Protein AF-A0A953ZZJ4-F1 (afdb_monomer_lite)

Sequence (444 aa):
MRQPIRYRTPFSTVAMRLGMSFVALTVLAVSGVAQPMSTHDVGEVGVRVRIITRLAAVPMKFGENAFGAALRGQFLPTAEKDKMIRANTEFEWGVQVLEFKKRAAVTGKRADDKETNDPKELAARWRRELEEKYGSKDFEDFAVKKDPSIEKRKFVVRKKAVAASGKRPAYDYWEYVDEGTMQSVRGTGTDPFWRYHIAAAYKLAGREVVVLFHWPLFRSAKPDKWRAPGRRMVESLELIEEGSGGVVEASAAKSKFADTKDRKEMLERAIKNIRTLKGWDYYTTQNYICLFSWDARKPEKRLKSLQFARTTTDQMEQVREVYEKYFPRHKNMQNYYPVLRICHNQELFESYGGMGGGVVGWFNTGTKELVIFYDSEGVYGGKKGTKTVAFHEGWHQYADAYFGSGNMLHRWIGEGMGDWFGAWNKVGARWAYTPDQGRIGGVA

Foldseek 3Di:
DDDDDDDDDDDDDDDDDPDPPPPPPPPPPPPDDPQDWDWFALVVVQKIFIDRPQWAKFFAFPQDDLLGPFWRTWTWGLDPVRFDDDLNDTDTWTKTKTKAFQDDPPPDDDDPCDDDPPPVVVVVVVSVVSCVQNRDNFVLCNVPPRNPLAPDKDWPDDFDWDPDDDQFATWTKTWIKHWDWDQHSVNPGTAIKIKIKIKTWGDDVRMTMMIITIDIDHPDPDPPSCVVVRVNRRRGMGGHDPPPFPFLDDDCQQCVQCPDPLSVVVLVVVSSSCGRHQFWHWGDDNAETEIWGDDNVCVVCSVVRVVLSVVLVVLLVVLVVVVCVVQPDDPLCPSDHAYEYEYADPSSQCSNVVDDPLDQWAADLNSLYTYGYQPCVCPQPGSLSRSLQSQLRSQVSVCCSRVHRPPDDDPCCNNVVSQQRSQWDDDPPDIDRDRDPDPVGDDD

Radius of gyration: 26.2 Å; chains: 1; bounding box: 64×96×59 Å

pLDDT: mean 82.46, std 16.95, range [31.48, 98.38]

Structure (mmCIF, N/CA/C/O backbone):
data_AF-A0A953ZZJ4-F1
#
_entry.id   AF-A0A953ZZJ4-F1
#
loop_
_atom_site.group_PDB
_atom_site.id
_atom_site.type_symbol
_atom_site.label_atom_id
_atom_site.label_alt_id
_atom_site.label_comp_id
_atom_site.label_asym_id
_atom_site.label_entity_id
_atom_site.label_seq_id
_atom_site.pdbx_PDB_ins_code
_atom_site.Cartn_x
_atom_site.Cartn_y
_atom_site.Cartn_z
_atom_site.occupancy
_atom_site.B_iso_or_equiv
_atom_site.auth_seq_id
_atom_site.auth_comp_id
_atom_site.auth_asym_id
_atom_site.auth_atom_id
_atom_site.pdbx_PDB_model_num
ATOM 1 N N . MET A 1 1 ? -1.610 70.924 -2.836 1.00 42.62 1 MET A N 1
ATOM 2 C CA . MET A 1 1 ? -1.211 70.360 -4.146 1.00 42.62 1 MET A CA 1
ATOM 3 C C . MET A 1 1 ? 0.205 69.824 -4.023 1.00 42.62 1 MET A C 1
ATOM 5 O O . MET A 1 1 ? 1.077 70.557 -3.580 1.00 42.62 1 MET A O 1
ATOM 9 N N . ARG A 1 2 ? 0.397 68.526 -4.286 1.00 38.28 2 ARG A N 1
ATOM 10 C CA . ARG A 1 2 ? 1.670 67.804 -4.123 1.00 38.28 2 ARG A CA 1
ATOM 11 C C . ARG A 1 2 ? 2.615 68.123 -5.286 1.00 38.28 2 ARG A C 1
ATOM 13 O O . ARG A 1 2 ? 2.188 68.035 -6.432 1.00 38.28 2 ARG A O 1
ATOM 20 N N . GLN A 1 3 ? 3.883 68.414 -4.997 1.00 40.66 3 GLN A N 1
ATOM 21 C CA . GLN A 1 3 ? 4.966 68.321 -5.981 1.00 40.66 3 GLN A CA 1
ATOM 22 C C . GLN A 1 3 ? 5.775 67.032 -5.758 1.00 40.66 3 GLN A C 1
ATOM 24 O O . GLN A 1 3 ? 5.935 66.617 -4.607 1.00 40.66 3 GLN A O 1
ATOM 29 N N . PRO A 1 4 ? 6.257 66.369 -6.825 1.00 51.66 4 PRO A N 1
ATOM 30 C CA . PRO A 1 4 ? 6.933 65.085 -6.713 1.00 51.66 4 PRO A CA 1
ATOM 31 C C . PRO A 1 4 ? 8.427 65.247 -6.415 1.00 51.66 4 PRO A C 1
ATOM 33 O O . PRO A 1 4 ? 9.144 65.998 -7.077 1.00 51.66 4 PRO A O 1
ATOM 36 N N . ILE A 1 5 ? 8.904 64.467 -5.446 1.00 52.00 5 ILE A N 1
ATOM 37 C CA . ILE A 1 5 ? 10.324 64.299 -5.141 1.00 52.00 5 ILE A CA 1
ATOM 38 C C . ILE A 1 5 ? 10.933 63.361 -6.193 1.00 52.00 5 ILE A C 1
ATOM 40 O O . ILE A 1 5 ? 10.535 62.203 -6.313 1.00 52.00 5 ILE A O 1
ATOM 44 N N . ARG A 1 6 ? 11.903 63.866 -6.964 1.00 42.28 6 ARG A N 1
ATOM 45 C CA . ARG A 1 6 ? 12.773 63.069 -7.842 1.00 42.28 6 ARG A CA 1
ATOM 46 C C . ARG A 1 6 ? 13.995 62.610 -7.048 1.00 42.28 6 ARG A C 1
ATOM 48 O O . ARG A 1 6 ? 14.787 63.452 -6.634 1.00 42.28 6 ARG A O 1
ATOM 55 N N . TYR A 1 7 ? 14.197 61.302 -6.918 1.00 40.06 7 TYR A N 1
ATOM 56 C CA . TYR A 1 7 ? 15.490 60.748 -6.511 1.00 40.06 7 TYR A CA 1
ATOM 57 C C . TYR A 1 7 ? 16.283 60.303 -7.742 1.00 40.06 7 TYR A C 1
ATOM 59 O O . TYR A 1 7 ? 15.833 59.476 -8.532 1.00 40.06 7 TYR A O 1
ATOM 67 N N . ARG A 1 8 ? 17.466 60.907 -7.897 1.00 39.53 8 ARG A N 1
ATOM 68 C CA . ARG A 1 8 ? 18.534 60.491 -8.811 1.00 39.53 8 ARG A CA 1
ATOM 69 C C . ARG A 1 8 ? 19.189 59.225 -8.256 1.00 39.53 8 ARG A C 1
ATOM 71 O O . ARG A 1 8 ? 19.629 59.233 -7.110 1.00 39.53 8 ARG A O 1
ATOM 78 N N . THR A 1 9 ? 19.336 58.191 -9.073 1.00 38.97 9 THR A N 1
ATOM 79 C CA . THR A 1 9 ? 20.322 57.126 -8.845 1.00 38.97 9 THR A CA 1
ATOM 80 C C . THR A 1 9 ? 21.632 57.494 -9.547 1.00 38.97 9 THR A C 1
ATOM 82 O O . THR A 1 9 ? 21.599 57.916 -10.706 1.00 38.97 9 THR A O 1
ATOM 85 N N . PRO A 1 10 ? 22.793 57.384 -8.877 1.00 49.75 10 PRO A N 1
ATOM 86 C CA . PRO A 1 10 ? 24.072 57.584 -9.528 1.00 49.75 10 PRO A CA 1
ATOM 87 C C . PRO A 1 10 ? 24.490 56.318 -10.279 1.00 49.75 10 PRO A C 1
ATOM 89 O O . PRO A 1 10 ? 24.307 55.193 -9.815 1.00 49.75 10 PRO A O 1
ATOM 92 N N . PHE A 1 11 ? 25.084 56.547 -11.445 1.00 41.66 11 PHE A N 1
ATOM 93 C CA . PHE A 1 11 ? 25.914 55.594 -12.162 1.00 41.66 11 PHE A CA 1
ATOM 94 C C . PHE A 1 11 ? 27.034 55.075 -11.250 1.00 41.66 11 PHE A C 1
ATOM 96 O O . PHE A 1 11 ? 27.780 55.869 -10.677 1.00 41.66 11 PHE A O 1
ATOM 103 N N . SER A 1 12 ? 27.213 53.756 -11.190 1.00 39.28 12 SER A N 1
ATOM 104 C CA . SER A 1 12 ? 28.513 53.165 -10.889 1.00 39.28 12 SER A CA 1
ATOM 105 C C . SER A 1 12 ? 28.850 52.096 -11.923 1.00 39.28 12 SER A C 1
ATOM 107 O O . SER A 1 12 ? 28.167 51.093 -12.121 1.00 39.28 12 SER A O 1
ATOM 109 N N . THR A 1 13 ? 29.926 52.392 -12.633 1.00 46.53 13 THR A N 1
ATOM 110 C CA . THR A 1 13 ? 30.681 51.526 -13.521 1.00 46.53 13 THR A CA 1
ATOM 111 C C . THR A 1 13 ? 31.202 50.329 -12.728 1.00 46.53 13 THR A C 1
ATOM 113 O O . THR A 1 13 ? 31.978 50.518 -11.793 1.00 46.53 13 THR A O 1
ATOM 116 N N . VAL A 1 14 ? 30.838 49.100 -13.103 1.00 40.25 14 VAL A N 1
ATOM 117 C CA . VAL A 1 14 ? 31.583 47.908 -12.674 1.00 40.25 14 VAL A CA 1
ATOM 118 C C . VAL A 1 14 ? 31.937 47.060 -13.885 1.00 40.25 14 VAL A C 1
ATOM 120 O O . VAL A 1 14 ? 31.093 46.545 -14.612 1.00 40.25 14 VAL A O 1
ATOM 123 N N . ALA A 1 15 ? 33.250 46.987 -14.056 1.00 39.19 15 ALA A N 1
ATOM 124 C CA . ALA A 1 15 ? 34.036 46.191 -14.967 1.00 39.19 15 ALA A CA 1
ATOM 125 C C . ALA A 1 15 ? 33.487 44.789 -15.280 1.00 39.19 15 ALA A C 1
ATOM 127 O O . ALA A 1 15 ? 33.195 43.972 -14.408 1.00 39.19 15 ALA A O 1
ATOM 128 N N . MET A 1 16 ? 33.508 44.517 -16.581 1.00 43.59 16 MET A N 1
ATOM 129 C CA . MET A 1 16 ? 33.627 43.219 -17.234 1.00 43.59 16 MET A CA 1
ATOM 130 C C . MET A 1 16 ? 34.579 42.281 -16.460 1.00 43.59 16 MET A C 1
ATOM 132 O O . MET A 1 16 ? 35.792 42.485 -16.436 1.00 43.59 16 MET A O 1
ATOM 136 N N . ARG A 1 17 ? 34.041 41.218 -15.852 1.00 35.19 17 ARG A N 1
ATOM 137 C CA . ARG A 1 17 ? 34.805 40.013 -15.497 1.00 35.19 17 ARG A CA 1
ATOM 138 C C . ARG A 1 17 ? 34.241 38.839 -16.287 1.00 35.19 17 ARG A C 1
ATOM 140 O O . ARG A 1 17 ? 33.223 38.258 -15.926 1.00 35.19 17 ARG A O 1
ATOM 147 N N . LEU A 1 18 ? 34.943 38.497 -17.364 1.00 40.44 18 LEU A N 1
ATOM 148 C CA . LEU A 1 18 ? 34.916 37.179 -17.994 1.00 40.44 18 LEU A CA 1
ATOM 149 C C . LEU A 1 18 ? 35.440 36.154 -16.975 1.00 40.44 18 LEU A C 1
ATOM 151 O O . LEU A 1 18 ? 36.630 35.866 -16.906 1.00 40.44 18 LEU A O 1
ATOM 155 N N . GLY A 1 19 ? 34.546 35.649 -16.129 1.00 32.72 19 GLY A N 1
ATOM 156 C CA . GLY A 1 19 ? 34.791 34.465 -15.320 1.00 32.72 19 GLY A CA 1
ATOM 157 C C . GLY A 1 19 ? 34.380 33.237 -16.118 1.00 32.72 19 GLY A C 1
ATOM 158 O O . GLY A 1 19 ? 33.201 32.899 -16.152 1.00 32.72 19 GLY A O 1
ATOM 159 N N . MET A 1 20 ? 35.339 32.568 -16.761 1.00 35.75 20 MET A N 1
ATOM 160 C CA . MET A 1 20 ? 35.164 31.178 -17.182 1.00 35.75 20 MET A CA 1
ATOM 161 C C . MET A 1 20 ? 34.855 30.346 -15.933 1.00 35.75 20 MET A C 1
ATOM 163 O O . MET A 1 20 ? 35.751 29.984 -15.173 1.00 35.75 20 MET A O 1
ATOM 167 N N . SER A 1 21 ? 33.578 30.045 -15.705 1.00 33.75 21 SER A N 1
ATOM 168 C CA . SER A 1 21 ? 33.176 28.991 -14.782 1.00 33.75 21 SER A CA 1
ATOM 169 C C . SER A 1 21 ? 33.585 27.652 -15.389 1.00 33.75 21 SER A C 1
ATOM 171 O O . SER A 1 21 ? 32.818 27.013 -16.105 1.00 33.75 21 SER A O 1
ATOM 173 N N . PHE A 1 22 ? 34.811 27.218 -15.098 1.00 33.06 22 PHE A N 1
ATOM 174 C CA . PHE A 1 22 ? 35.160 25.805 -15.130 1.00 33.06 22 PHE A CA 1
ATOM 175 C C . PHE A 1 22 ? 34.292 25.113 -14.071 1.00 33.06 22 PHE A C 1
ATOM 177 O O . PHE A 1 22 ? 34.648 25.032 -12.896 1.00 33.06 22 PHE A O 1
ATOM 184 N N . VAL A 1 23 ? 33.111 24.638 -14.472 1.00 36.25 23 VAL A N 1
ATOM 185 C CA . VAL A 1 23 ? 32.431 23.572 -13.740 1.00 36.25 23 VAL A CA 1
ATOM 186 C C . VAL A 1 23 ? 33.334 22.360 -13.905 1.00 36.25 23 VAL A C 1
ATOM 188 O O . VAL A 1 23 ? 33.279 21.662 -14.917 1.00 36.25 23 VAL A O 1
ATOM 191 N N . ALA A 1 24 ? 34.227 22.158 -12.938 1.00 31.48 24 ALA A N 1
ATOM 192 C CA . ALA A 1 24 ? 34.938 20.907 -12.769 1.00 31.48 24 ALA A CA 1
ATOM 193 C C . ALA A 1 24 ? 33.877 19.827 -12.542 1.00 31.48 24 ALA A C 1
ATOM 195 O O . ALA A 1 24 ? 33.381 19.614 -11.436 1.00 31.48 24 ALA A O 1
ATOM 196 N N . LEU A 1 25 ? 33.468 19.191 -13.638 1.00 33.88 25 LEU A N 1
ATOM 197 C CA . LEU A 1 25 ? 32.696 17.969 -13.621 1.00 33.88 25 LEU A CA 1
ATOM 198 C C . LEU A 1 25 ? 33.648 16.900 -13.087 1.00 33.88 25 LEU A C 1
ATOM 200 O O . LEU A 1 25 ? 34.336 16.227 -13.850 1.00 33.88 25 LEU A O 1
ATOM 204 N N . THR A 1 26 ? 33.741 16.787 -11.763 1.00 32.62 26 THR A N 1
ATOM 205 C CA . THR A 1 26 ? 34.391 15.654 -11.114 1.00 32.62 26 THR A CA 1
ATOM 206 C C . THR A 1 26 ? 33.571 14.425 -11.475 1.00 32.62 26 THR A C 1
ATOM 208 O O . THR A 1 26 ? 32.614 14.056 -10.793 1.00 32.62 26 THR A O 1
ATOM 211 N N . VAL A 1 27 ? 33.909 13.808 -12.605 1.00 35.62 27 VAL A N 1
ATOM 212 C CA . VAL A 1 27 ? 33.476 12.463 -12.951 1.00 35.62 27 VAL A CA 1
ATOM 213 C C . VAL A 1 27 ? 34.197 11.556 -11.967 1.00 35.62 27 VAL A C 1
ATOM 215 O O . VAL A 1 27 ? 35.288 11.058 -12.225 1.00 35.62 27 VAL A O 1
ATOM 218 N N . LEU A 1 28 ? 33.602 11.392 -10.785 1.00 34.94 28 LEU A N 1
ATOM 219 C CA . LEU A 1 28 ? 33.902 10.269 -9.917 1.00 34.94 28 LEU A CA 1
ATOM 220 C C . LEU A 1 28 ? 33.654 9.022 -10.763 1.00 34.94 28 LEU A C 1
ATOM 222 O O . LEU A 1 28 ? 32.508 8.641 -11.015 1.00 34.94 28 LEU A O 1
ATOM 226 N N . ALA A 1 29 ? 34.737 8.408 -11.232 1.00 39.75 29 ALA A N 1
ATOM 227 C CA . ALA A 1 29 ? 34.731 7.030 -11.670 1.00 39.75 29 ALA A CA 1
ATOM 228 C C . ALA A 1 29 ? 34.384 6.191 -10.434 1.00 39.75 29 ALA A C 1
ATOM 230 O O . ALA A 1 29 ? 35.250 5.749 -9.686 1.00 39.75 29 ALA A O 1
ATOM 231 N N . VAL A 1 30 ? 33.084 6.062 -10.164 1.00 45.00 30 VAL A N 1
ATOM 232 C CA . VAL A 1 30 ? 32.550 5.186 -9.129 1.00 45.00 30 VAL A CA 1
ATOM 233 C C . VAL A 1 30 ? 32.834 3.770 -9.609 1.00 45.00 30 VAL A C 1
ATOM 235 O O . VAL A 1 30 ? 32.054 3.194 -10.367 1.00 45.00 30 VAL A O 1
ATOM 238 N N . SER A 1 31 ? 33.976 3.219 -9.202 1.00 44.75 31 SER A N 1
ATOM 239 C CA . SER A 1 31 ? 34.200 1.781 -9.225 1.00 44.75 31 SER A CA 1
ATOM 240 C C . SER A 1 31 ? 32.999 1.144 -8.525 1.00 44.75 31 SER A C 1
ATOM 242 O O . SER A 1 31 ? 32.650 1.489 -7.395 1.00 44.75 31 SER A O 1
ATOM 244 N N . GLY A 1 32 ? 32.252 0.340 -9.282 1.00 56.00 32 GLY A N 1
ATOM 245 C CA . GLY A 1 32 ? 30.900 -0.079 -8.938 1.00 56.00 32 GLY A CA 1
ATOM 246 C C . GLY A 1 32 ? 30.877 -1.006 -7.732 1.00 56.00 32 GLY A C 1
ATOM 247 O O . GLY A 1 32 ? 30.782 -2.219 -7.898 1.00 56.00 32 GLY A O 1
ATOM 248 N N . VAL A 1 33 ? 30.919 -0.444 -6.522 1.00 71.12 33 VAL A N 1
ATOM 249 C CA . VAL A 1 33 ? 30.637 -1.185 -5.293 1.00 71.12 33 VAL A CA 1
ATOM 250 C C . VAL A 1 33 ? 29.279 -1.851 -5.484 1.00 71.12 33 VAL A C 1
ATOM 252 O O . VAL A 1 33 ? 28.265 -1.182 -5.742 1.00 71.12 33 VAL A O 1
ATOM 255 N N . ALA A 1 34 ? 29.280 -3.184 -5.438 1.00 79.62 34 ALA A N 1
ATOM 256 C CA . ALA A 1 34 ? 28.075 -3.975 -5.590 1.00 79.62 34 ALA A CA 1
ATOM 257 C C . ALA A 1 34 ? 27.039 -3.464 -4.584 1.00 79.62 34 ALA A C 1
ATOM 259 O O . ALA A 1 34 ? 27.295 -3.434 -3.383 1.00 79.62 34 ALA A O 1
ATOM 260 N N . GLN A 1 35 ? 25.887 -3.009 -5.085 1.00 85.62 35 GLN A N 1
ATOM 261 C CA . GLN A 1 35 ? 24.835 -2.524 -4.201 1.00 85.62 35 GLN A CA 1
ATOM 262 C C . GLN A 1 35 ? 24.396 -3.672 -3.279 1.00 85.62 35 GLN A C 1
ATOM 264 O O . GLN A 1 35 ? 24.135 -4.769 -3.790 1.00 85.62 35 GLN A O 1
ATOM 269 N N . PRO A 1 36 ? 24.318 -3.446 -1.957 1.00 92.25 36 PRO A N 1
ATOM 270 C CA . PRO A 1 36 ? 23.841 -4.460 -1.030 1.00 92.25 36 PRO A CA 1
ATOM 271 C C . PRO A 1 36 ? 22.416 -4.886 -1.399 1.00 92.25 36 PRO A C 1
ATOM 273 O O . PRO A 1 36 ? 21.602 -4.077 -1.854 1.00 92.25 36 PRO A O 1
ATOM 276 N N . MET A 1 37 ? 22.127 -6.174 -1.222 1.00 94.69 37 MET A N 1
ATOM 277 C CA . MET A 1 37 ? 20.823 -6.772 -1.503 1.00 94.69 37 MET A CA 1
ATOM 278 C C . MET A 1 37 ? 20.292 -7.485 -0.267 1.00 94.69 37 MET A C 1
ATOM 280 O O . MET A 1 37 ? 21.043 -8.170 0.424 1.00 94.69 37 MET A O 1
ATOM 284 N N . SER A 1 38 ? 18.993 -7.367 -0.039 1.00 92.31 38 SER A N 1
ATOM 285 C CA . SER A 1 38 ? 18.235 -8.077 0.981 1.00 92.31 38 SER A CA 1
ATOM 286 C C . S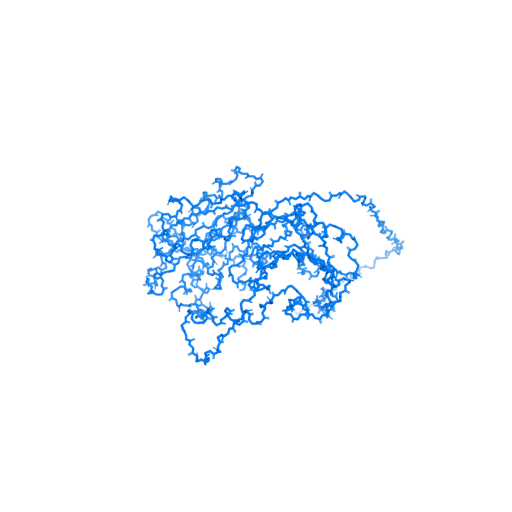ER A 1 38 ? 17.260 -9.057 0.343 1.00 92.31 38 SER A C 1
ATOM 288 O O . SER A 1 38 ? 16.802 -8.876 -0.783 1.00 92.31 38 SER A O 1
ATOM 290 N N . THR A 1 39 ? 16.945 -10.115 1.078 1.00 93.06 39 THR A N 1
ATOM 291 C CA . THR A 1 39 ? 15.975 -11.131 0.674 1.00 93.06 39 THR A CA 1
ATOM 292 C C . THR A 1 39 ? 14.591 -10.773 1.207 1.00 93.06 39 THR A C 1
ATOM 294 O O . THR A 1 39 ? 14.445 -10.444 2.390 1.00 93.06 39 THR A O 1
ATOM 297 N N . HIS A 1 40 ? 13.584 -10.849 0.339 1.00 91.62 40 HIS A N 1
ATOM 298 C CA . HIS A 1 40 ? 12.193 -10.540 0.642 1.00 91.62 40 HIS A CA 1
ATOM 299 C C . HIS A 1 40 ? 11.277 -11.663 0.173 1.00 91.62 40 HIS A C 1
ATOM 301 O O . HIS A 1 40 ? 11.344 -12.093 -0.978 1.00 91.62 40 HIS A O 1
ATOM 307 N N . ASP A 1 41 ? 10.396 -12.095 1.064 1.00 90.56 41 ASP A N 1
ATOM 308 C CA . ASP A 1 41 ? 9.377 -13.090 0.766 1.00 90.56 41 ASP A CA 1
ATOM 309 C C . ASP A 1 41 ? 8.126 -12.384 0.230 1.00 90.56 41 ASP A C 1
ATOM 311 O O . ASP A 1 41 ? 7.643 -11.417 0.816 1.00 90.56 41 ASP A O 1
ATOM 315 N N . VAL A 1 42 ? 7.574 -12.889 -0.868 1.00 89.62 42 VAL A N 1
ATOM 316 C CA . VAL A 1 42 ? 6.253 -12.528 -1.392 1.00 89.62 42 VAL A CA 1
ATOM 317 C C . VAL A 1 42 ? 5.341 -13.724 -1.151 1.00 89.62 42 VAL A C 1
ATOM 319 O O . VAL A 1 42 ? 4.997 -14.493 -2.045 1.00 89.62 42 VAL A O 1
ATOM 322 N N . GLY A 1 43 ? 5.005 -13.915 0.123 1.00 80.94 43 GLY A N 1
ATOM 323 C CA . GLY A 1 43 ? 4.293 -15.084 0.638 1.00 80.94 43 GLY A CA 1
ATOM 324 C C . GLY A 1 43 ? 2.955 -15.376 -0.042 1.00 80.94 43 GLY A C 1
ATOM 325 O O . GLY A 1 43 ? 2.611 -16.544 -0.164 1.00 80.94 43 GLY A O 1
ATOM 326 N N . GLU A 1 44 ? 2.235 -14.373 -0.562 1.00 81.62 44 GLU A N 1
ATOM 327 C CA . GLU A 1 44 ? 1.003 -14.622 -1.333 1.00 81.62 44 GLU A CA 1
ATOM 328 C C . GLU A 1 44 ? 1.253 -15.501 -2.564 1.00 81.62 44 GLU A C 1
ATOM 330 O O . GLU A 1 44 ? 0.406 -16.317 -2.921 1.00 81.62 44 GLU A O 1
ATOM 335 N N . VAL A 1 45 ? 2.423 -15.361 -3.192 1.00 89.25 45 VAL A N 1
ATOM 336 C CA . VAL A 1 45 ? 2.820 -16.195 -4.324 1.00 89.25 45 VAL A CA 1
ATOM 337 C C . VAL A 1 45 ? 3.818 -17.281 -3.936 1.00 89.25 45 VAL A C 1
ATOM 339 O O . VAL A 1 45 ? 4.229 -18.025 -4.816 1.00 89.25 45 VAL A O 1
ATOM 342 N N . GLY A 1 46 ? 4.205 -17.416 -2.667 1.00 90.50 46 GLY A N 1
ATOM 343 C CA . GLY A 1 46 ? 5.161 -18.439 -2.229 1.00 90.50 46 GLY A CA 1
ATOM 344 C C . GLY A 1 46 ? 6.534 -18.325 -2.899 1.00 90.50 46 GLY A C 1
ATOM 345 O O . GLY A 1 46 ? 7.178 -19.338 -3.162 1.00 90.50 46 GLY A O 1
ATOM 346 N N . VAL A 1 47 ? 6.974 -17.104 -3.219 1.00 93.94 47 VAL A N 1
ATOM 347 C CA . VAL A 1 47 ? 8.298 -16.864 -3.812 1.00 93.94 47 VAL A CA 1
ATOM 348 C C . VAL A 1 47 ? 9.105 -15.887 -2.978 1.00 93.94 47 VAL A C 1
ATOM 350 O O . VAL A 1 47 ? 8.556 -15.064 -2.250 1.00 93.94 47 VAL A O 1
ATOM 353 N N . ARG A 1 48 ? 10.417 -15.955 -3.129 1.00 94.50 48 ARG A N 1
ATOM 354 C CA . ARG A 1 48 ? 11.413 -15.114 -2.484 1.00 94.50 48 ARG A CA 1
ATOM 355 C C . ARG A 1 48 ? 12.237 -14.416 -3.553 1.00 94.50 48 ARG A C 1
ATOM 357 O O . ARG A 1 48 ? 12.619 -15.039 -4.536 1.00 94.50 48 ARG A O 1
ATOM 364 N N . VAL A 1 49 ? 12.514 -13.131 -3.365 1.00 96.19 49 VAL A N 1
ATOM 365 C CA . VAL A 1 49 ? 13.293 -12.306 -4.298 1.00 96.19 49 VAL A CA 1
ATOM 366 C C . VAL A 1 49 ? 14.380 -11.535 -3.558 1.00 96.19 49 VAL A C 1
ATOM 368 O O . VAL A 1 49 ? 14.227 -11.166 -2.392 1.00 96.19 49 VAL A O 1
ATOM 371 N N . ARG A 1 50 ? 15.496 -11.273 -4.236 1.00 96.94 50 ARG A N 1
ATOM 372 C CA . ARG A 1 50 ? 16.566 -10.398 -3.755 1.00 96.94 50 ARG A CA 1
ATOM 373 C C . ARG A 1 50 ? 16.379 -9.004 -4.329 1.00 96.94 50 ARG A C 1
ATOM 375 O O . ARG A 1 50 ? 16.322 -8.815 -5.541 1.00 96.94 50 ARG A O 1
ATOM 382 N N . ILE A 1 51 ? 16.337 -8.027 -3.441 1.00 96.12 51 ILE A N 1
ATOM 383 C CA . ILE A 1 51 ? 16.049 -6.631 -3.743 1.00 96.12 51 ILE A CA 1
ATOM 384 C C . ILE A 1 51 ? 17.212 -5.785 -3.238 1.00 96.12 51 ILE A C 1
ATOM 386 O O . ILE A 1 51 ? 17.787 -6.072 -2.192 1.00 96.12 51 ILE A O 1
ATOM 390 N N . ILE A 1 52 ? 17.604 -4.753 -3.982 1.00 94.50 52 ILE A N 1
ATOM 391 C CA . ILE A 1 52 ? 18.619 -3.801 -3.512 1.00 94.50 52 ILE A CA 1
ATOM 392 C C . ILE A 1 52 ? 18.085 -3.091 -2.267 1.00 94.50 52 ILE A C 1
ATOM 394 O O . ILE A 1 52 ? 16.959 -2.611 -2.284 1.00 94.50 52 ILE A O 1
ATOM 398 N N . THR A 1 53 ? 18.898 -2.943 -1.220 1.00 90.75 53 THR A N 1
ATOM 399 C CA . THR A 1 53 ? 18.451 -2.435 0.098 1.00 90.75 53 THR A CA 1
ATOM 400 C C . THR A 1 53 ? 17.958 -0.982 0.107 1.00 90.75 53 THR A C 1
ATOM 402 O O . THR A 1 53 ? 17.546 -0.484 1.149 1.00 90.75 53 THR A O 1
ATOM 405 N N . ARG A 1 54 ? 18.053 -0.277 -1.026 1.00 90.06 54 ARG A N 1
ATOM 406 C CA . ARG A 1 54 ? 17.463 1.056 -1.237 1.00 90.06 54 ARG A CA 1
ATOM 407 C C . ARG A 1 54 ? 15.963 0.996 -1.516 1.00 90.06 54 ARG A C 1
ATOM 409 O O . ARG A 1 54 ? 15.287 2.008 -1.391 1.00 90.06 54 ARG A O 1
ATOM 416 N N . LEU A 1 55 ? 15.468 -0.171 -1.919 1.00 92.31 55 LEU A N 1
ATOM 417 C CA . LEU A 1 55 ? 14.053 -0.435 -2.097 1.00 92.3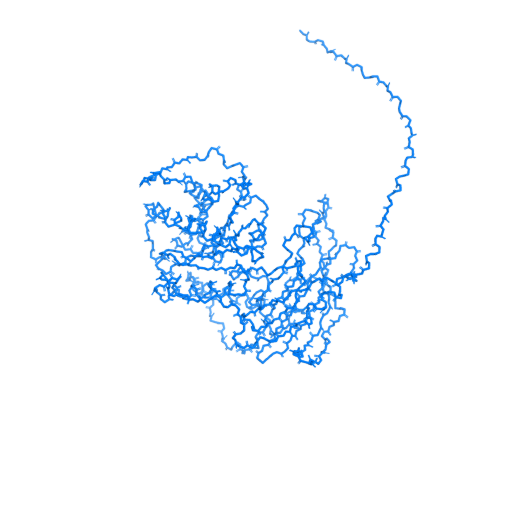1 55 LEU A CA 1
ATOM 418 C C . LEU A 1 55 ? 13.520 -1.169 -0.866 1.00 92.31 55 LEU A C 1
ATOM 420 O O . LEU A 1 55 ? 14.180 -2.069 -0.339 1.00 92.31 55 LEU A O 1
ATOM 424 N N . ALA A 1 56 ? 12.307 -0.833 -0.442 1.00 89.31 56 ALA A N 1
ATOM 425 C CA . ALA A 1 56 ? 11.582 -1.576 0.580 1.00 89.31 56 ALA A CA 1
ATOM 426 C C . ALA A 1 56 ? 10.240 -2.055 0.043 1.00 89.31 56 ALA A C 1
ATOM 428 O O . ALA A 1 56 ? 9.667 -1.446 -0.857 1.00 89.31 56 ALA A O 1
ATOM 429 N N . ALA A 1 57 ? 9.746 -3.153 0.615 1.00 89.56 57 ALA A N 1
ATOM 430 C CA . ALA A 1 57 ? 8.413 -3.649 0.316 1.00 89.56 57 ALA A CA 1
ATOM 431 C C . ALA A 1 57 ? 7.374 -2.600 0.731 1.00 89.56 57 ALA A C 1
ATOM 433 O O . ALA A 1 57 ? 7.355 -2.180 1.890 1.00 89.56 57 ALA A O 1
ATOM 434 N N . VAL A 1 58 ? 6.513 -2.215 -0.203 1.00 85.88 58 VAL A N 1
ATOM 435 C CA . VAL A 1 58 ? 5.394 -1.305 0.042 1.00 85.88 58 VAL A CA 1
ATOM 436 C C . VAL A 1 58 ? 4.124 -2.146 0.183 1.00 85.88 58 VAL A C 1
ATOM 438 O O . VAL A 1 58 ? 3.922 -3.073 -0.611 1.00 85.88 58 VAL A O 1
ATOM 441 N N . PRO A 1 59 ? 3.276 -1.890 1.196 1.00 79.00 59 PRO A N 1
ATOM 442 C CA . PRO A 1 59 ? 1.988 -2.561 1.284 1.00 79.00 59 PRO A CA 1
ATOM 443 C C . PRO A 1 59 ? 1.145 -2.250 0.041 1.00 79.00 59 PRO A C 1
ATOM 445 O O . PRO A 1 59 ? 1.137 -1.125 -0.448 1.00 79.00 59 PRO A O 1
ATOM 448 N N . MET A 1 60 ? 0.420 -3.239 -0.476 1.00 81.44 60 MET A N 1
ATOM 449 C CA . MET A 1 60 ? -0.482 -3.016 -1.610 1.00 81.44 60 MET A CA 1
ATOM 450 C C . MET A 1 60 ? -1.780 -2.364 -1.128 1.00 81.44 60 MET A C 1
ATOM 452 O O . MET A 1 60 ? -2.316 -2.777 -0.097 1.00 81.44 60 MET A O 1
ATOM 456 N N . LYS A 1 61 ? -2.328 -1.411 -1.884 1.00 73.38 61 LYS A N 1
ATOM 457 C CA . LYS A 1 61 ? -3.695 -0.916 -1.661 1.00 73.38 61 LYS A CA 1
ATOM 458 C C . LYS A 1 61 ? -4.702 -2.040 -1.949 1.00 73.38 61 LYS A C 1
ATOM 460 O O . LYS A 1 61 ? -4.511 -2.813 -2.890 1.00 73.38 61 LYS A O 1
ATOM 465 N N . PHE A 1 62 ? -5.785 -2.179 -1.177 1.00 63.59 62 PHE A N 1
ATOM 466 C CA . PHE A 1 62 ? -6.820 -3.163 -1.541 1.00 63.59 62 PHE A CA 1
ATOM 467 C C . PHE A 1 62 ? -7.556 -2.775 -2.829 1.00 63.59 62 PHE A C 1
ATOM 469 O O . PHE A 1 62 ? -8.360 -1.855 -2.847 1.00 63.59 62 PHE A O 1
ATOM 476 N N . GLY A 1 63 ? -7.370 -3.545 -3.899 1.00 60.81 63 GLY A N 1
ATOM 477 C CA . GLY A 1 63 ? -8.193 -3.420 -5.107 1.00 60.81 63 GLY A CA 1
ATOM 478 C C . GLY A 1 63 ? -7.811 -2.280 -6.060 1.00 60.81 63 GLY A C 1
ATOM 479 O O . GLY A 1 63 ? -8.397 -2.198 -7.134 1.00 60.81 63 GLY A O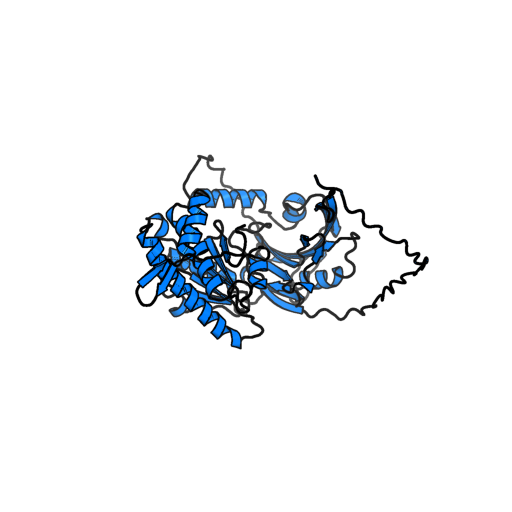 1
ATOM 480 N N . GLU A 1 64 ? -6.803 -1.469 -5.732 1.00 57.69 64 GLU A N 1
ATOM 481 C CA . GLU A 1 64 ? -6.275 -0.391 -6.579 1.00 57.69 64 GLU A CA 1
ATOM 482 C C . GLU A 1 64 ? -4.848 -0.704 -7.029 1.00 57.69 64 GLU A C 1
ATOM 484 O O . GLU A 1 64 ? -3.872 -0.170 -6.505 1.00 57.69 64 GLU A O 1
ATOM 489 N N . ASN A 1 65 ? -4.709 -1.577 -8.022 1.00 56.62 65 ASN A N 1
ATOM 490 C CA . ASN A 1 65 ? -3.405 -1.859 -8.609 1.00 56.62 65 ASN A CA 1
ATOM 491 C C . ASN A 1 65 ? -3.486 -1.492 -10.095 1.00 56.62 65 ASN A C 1
ATOM 493 O O . ASN A 1 65 ? -4.328 -2.030 -10.811 1.00 56.62 65 ASN A O 1
ATOM 497 N N . ALA A 1 66 ? -2.608 -0.608 -10.583 1.00 52.84 66 ALA A N 1
ATOM 498 C CA . ALA A 1 66 ? -2.535 -0.238 -12.008 1.00 52.84 66 ALA A CA 1
ATOM 499 C C . ALA A 1 66 ? -2.248 -1.447 -12.927 1.00 52.84 66 ALA A C 1
ATOM 501 O O . ALA A 1 66 ? -2.630 -1.462 -14.092 1.00 52.84 66 ALA A O 1
ATOM 502 N N . PHE A 1 67 ? -1.640 -2.497 -12.368 1.00 56.31 67 PHE A N 1
ATOM 503 C CA . PHE A 1 67 ? -1.409 -3.804 -12.997 1.00 56.31 67 PHE A CA 1
ATOM 504 C C . PHE A 1 67 ? -2.574 -4.789 -12.775 1.00 56.31 67 PHE A C 1
ATOM 506 O O . PHE A 1 67 ? -2.433 -6.001 -12.951 1.00 56.31 67 PHE A O 1
ATOM 513 N N . GLY A 1 68 ? -3.724 -4.279 -12.328 1.00 65.94 68 GLY A N 1
ATOM 514 C CA . GLY A 1 68 ? -4.926 -5.036 -12.017 1.00 65.94 68 GLY A CA 1
ATOM 515 C C . GLY A 1 68 ? -4.698 -6.148 -10.993 1.00 65.94 68 GLY A C 1
ATOM 516 O O . GLY A 1 68 ? -3.852 -6.071 -10.099 1.00 65.94 68 GLY A O 1
ATOM 517 N N . ALA A 1 69 ? -5.451 -7.235 -11.161 1.00 68.19 69 ALA A N 1
ATOM 518 C CA . ALA A 1 69 ? -5.407 -8.418 -10.308 1.00 68.19 69 ALA A CA 1
ATOM 519 C C . ALA A 1 69 ? -4.085 -9.211 -10.375 1.00 68.19 69 ALA A C 1
ATOM 521 O O . ALA A 1 69 ? -4.000 -10.256 -9.730 1.00 68.19 69 ALA A O 1
ATOM 522 N N . ALA A 1 70 ? -3.068 -8.771 -11.128 1.00 86.00 70 ALA A N 1
ATOM 523 C CA . ALA A 1 70 ? -1.797 -9.486 -11.253 1.00 86.00 70 ALA A CA 1
ATOM 524 C C . ALA A 1 70 ? -0.751 -9.067 -10.208 1.00 86.00 70 ALA A C 1
ATOM 526 O O . ALA A 1 70 ? 0.057 -9.901 -9.822 1.00 86.00 70 ALA A O 1
ATOM 527 N N . LEU A 1 71 ? -0.745 -7.825 -9.710 1.00 89.12 71 LEU A N 1
ATOM 528 C CA . LEU A 1 71 ? 0.279 -7.374 -8.752 1.00 89.12 71 LEU A CA 1
ATOM 529 C C . LEU A 1 71 ? 0.147 -8.090 -7.394 1.00 89.12 71 LEU A C 1
ATOM 531 O O . LEU A 1 71 ? -0.954 -8.225 -6.857 1.00 89.12 71 LEU A O 1
ATOM 535 N N . ARG A 1 72 ? 1.276 -8.576 -6.869 1.00 89.81 72 ARG A N 1
ATOM 536 C CA . ARG A 1 72 ? 1.398 -9.371 -5.627 1.00 89.81 72 ARG A CA 1
ATOM 537 C C . ARG A 1 72 ? 2.444 -8.839 -4.656 1.00 89.81 72 ARG A C 1
ATOM 539 O O . ARG A 1 72 ? 2.440 -9.202 -3.486 1.00 89.81 72 ARG A O 1
ATOM 546 N N . GLY A 1 73 ? 3.350 -7.997 -5.135 1.00 91.19 73 GLY A N 1
ATOM 547 C CA . GLY A 1 73 ? 4.329 -7.315 -4.305 1.00 91.19 73 GLY A CA 1
ATOM 548 C C . GLY A 1 73 ? 4.952 -6.153 -5.057 1.00 91.19 73 GLY A C 1
ATOM 549 O O . GLY A 1 73 ? 5.109 -6.214 -6.276 1.00 91.19 73 GLY A O 1
ATOM 550 N N . GLN A 1 74 ? 5.311 -5.103 -4.331 1.00 92.94 74 GLN A N 1
ATOM 551 C CA . GLN A 1 74 ? 5.958 -3.923 -4.886 1.00 92.94 74 GLN A CA 1
ATOM 552 C C . GLN A 1 74 ? 7.074 -3.469 -3.952 1.00 92.94 74 GLN A C 1
ATOM 554 O O . GLN A 1 74 ? 6.932 -3.511 -2.730 1.00 92.94 74 GLN A O 1
ATOM 559 N N . PHE A 1 75 ? 8.187 -3.052 -4.542 1.00 93.62 75 PHE A N 1
ATOM 560 C CA . PHE A 1 75 ? 9.361 -2.560 -3.846 1.00 93.62 75 PHE A CA 1
ATOM 561 C C . PHE A 1 75 ? 9.752 -1.208 -4.428 1.00 93.62 75 PHE A C 1
ATOM 563 O O . PHE A 1 75 ? 10.152 -1.141 -5.594 1.00 93.62 75 PHE A O 1
ATOM 570 N N . LEU A 1 76 ? 9.644 -0.156 -3.619 1.00 91.75 76 LEU A N 1
ATOM 571 C CA . LEU A 1 76 ? 9.906 1.228 -4.017 1.00 91.75 76 LEU A CA 1
ATOM 572 C C . LEU A 1 76 ? 11.019 1.848 -3.162 1.00 91.75 76 LEU A C 1
ATOM 574 O O . LEU A 1 76 ? 11.298 1.346 -2.066 1.00 91.75 76 LEU A O 1
ATOM 578 N N . PRO A 1 77 ? 11.672 2.918 -3.648 1.00 90.06 77 PRO A N 1
ATOM 579 C CA . PRO A 1 77 ? 12.593 3.716 -2.863 1.00 90.06 77 PRO A CA 1
ATOM 580 C C . PRO A 1 77 ? 11.865 4.257 -1.649 1.00 90.06 77 PRO A C 1
ATOM 582 O O . PRO A 1 77 ? 10.765 4.787 -1.773 1.00 90.06 77 PRO A O 1
ATOM 585 N N . THR A 1 78 ? 12.482 4.134 -0.482 1.00 77.12 78 THR A N 1
ATOM 586 C CA . THR A 1 78 ? 11.944 4.795 0.706 1.00 77.12 78 THR A CA 1
ATOM 587 C C . THR A 1 78 ? 12.562 6.188 0.817 1.00 77.12 78 THR A C 1
ATOM 589 O O . THR A 1 78 ? 11.855 7.188 0.875 1.00 77.12 78 THR A O 1
ATOM 592 N N . ALA A 1 79 ? 13.894 6.275 0.752 1.00 81.06 79 ALA A N 1
ATOM 593 C CA . ALA A 1 79 ? 14.601 7.519 1.006 1.00 81.06 79 ALA A CA 1
ATOM 594 C C . ALA A 1 79 ? 14.425 8.537 -0.129 1.00 81.06 79 ALA A C 1
ATOM 596 O O . ALA A 1 79 ? 14.621 8.217 -1.302 1.00 81.06 79 ALA A O 1
ATOM 597 N N . GLU A 1 80 ? 14.216 9.801 0.243 1.00 77.19 80 GLU A N 1
ATOM 598 C CA . GLU A 1 80 ? 14.005 10.907 -0.699 1.00 77.19 80 GLU A CA 1
ATOM 599 C C . GLU A 1 80 ? 15.123 11.046 -1.743 1.00 77.19 80 GLU A C 1
ATOM 601 O O . GLU A 1 80 ? 14.879 11.235 -2.928 1.00 77.19 80 GLU A O 1
ATOM 606 N N . LYS A 1 81 ? 16.378 10.849 -1.325 1.00 79.88 81 LYS A N 1
ATOM 607 C CA . LYS A 1 81 ? 17.552 10.894 -2.216 1.00 79.88 81 LYS A CA 1
ATOM 608 C C . LYS A 1 81 ? 17.583 9.790 -3.280 1.00 79.88 81 LYS A C 1
ATOM 610 O O . LYS A 1 81 ? 18.360 9.885 -4.228 1.00 79.88 81 LYS A O 1
ATOM 615 N N . ASP A 1 82 ? 16.851 8.702 -3.052 1.00 82.12 82 ASP A N 1
ATOM 616 C CA . ASP A 1 82 ? 16.765 7.567 -3.966 1.00 82.12 82 ASP A CA 1
ATOM 617 C C . ASP A 1 82 ? 15.536 7.686 -4.880 1.00 82.12 82 ASP A C 1
ATOM 619 O O . ASP A 1 82 ? 15.495 7.017 -5.914 1.00 82.12 82 ASP A O 1
ATOM 623 N N . LYS A 1 83 ? 14.578 8.567 -4.561 1.00 81.81 83 LYS A N 1
ATOM 624 C CA . LYS A 1 83 ? 13.507 8.965 -5.475 1.00 81.81 83 LYS A CA 1
ATOM 625 C C . LYS A 1 83 ? 14.072 9.842 -6.587 1.00 81.81 83 LYS A C 1
ATOM 627 O O . LYS A 1 83 ? 14.989 10.642 -6.396 1.00 81.81 83 LYS A O 1
ATOM 632 N N . MET A 1 84 ? 13.535 9.681 -7.790 1.00 76.12 84 MET A N 1
ATOM 633 C CA . MET A 1 84 ? 13.975 10.466 -8.937 1.00 76.12 84 MET A CA 1
ATOM 634 C C . MET A 1 84 ? 13.039 11.641 -9.138 1.00 76.12 84 MET A C 1
ATOM 636 O O . MET A 1 84 ? 11.965 11.482 -9.699 1.00 76.12 84 MET A O 1
ATOM 640 N N . ILE A 1 85 ? 13.467 12.825 -8.716 1.00 74.12 85 ILE A N 1
ATOM 641 C CA . ILE A 1 85 ? 12.677 14.047 -8.856 1.00 74.12 85 ILE A CA 1
ATOM 642 C C . ILE A 1 85 ? 13.217 14.844 -10.038 1.00 74.12 85 ILE A C 1
ATOM 644 O O . ILE A 1 85 ? 14.381 15.252 -10.068 1.00 74.12 85 ILE A O 1
ATOM 648 N N . ARG A 1 86 ? 12.366 15.078 -11.034 1.00 70.69 86 ARG A N 1
ATOM 649 C CA . ARG A 1 86 ? 12.631 16.008 -12.136 1.00 70.69 86 ARG A CA 1
ATOM 650 C C . ARG A 1 86 ? 11.347 16.775 -12.381 1.00 70.69 86 ARG A C 1
ATOM 652 O O . ARG A 1 86 ? 10.293 16.166 -12.396 1.00 70.69 86 ARG A O 1
ATOM 659 N N . ALA A 1 87 ? 11.417 18.082 -12.608 1.00 67.50 87 ALA A N 1
ATOM 660 C CA . ALA A 1 87 ? 10.221 18.861 -12.949 1.00 67.50 87 ALA A CA 1
ATOM 661 C C . ALA A 1 87 ? 9.156 18.967 -11.846 1.00 67.50 87 ALA A C 1
ATOM 663 O O . ALA A 1 87 ? 7.987 19.122 -12.174 1.00 67.50 87 ALA A O 1
ATOM 664 N N . ASN A 1 88 ? 9.518 18.815 -10.566 1.00 68.88 88 ASN A N 1
ATOM 665 C CA . ASN A 1 88 ? 8.549 18.584 -9.480 1.00 68.88 88 ASN A CA 1
ATOM 666 C C . ASN A 1 88 ? 7.670 17.336 -9.699 1.00 68.88 88 ASN A C 1
ATOM 668 O O . ASN A 1 88 ? 6.639 17.183 -9.059 1.00 68.88 88 ASN A O 1
ATOM 672 N N . THR A 1 89 ? 8.074 16.446 -10.606 1.00 66.62 89 THR A N 1
ATOM 673 C CA . THR A 1 89 ? 7.459 15.141 -10.818 1.00 66.62 89 THR A CA 1
ATOM 674 C C . THR A 1 89 ? 8.372 14.094 -10.198 1.00 66.62 89 THR A C 1
ATOM 676 O O . THR A 1 89 ? 9.560 13.999 -10.533 1.00 66.62 89 THR A O 1
ATOM 679 N N . GLU A 1 90 ? 7.824 13.332 -9.262 1.00 73.38 90 GLU A N 1
ATOM 680 C CA . GLU A 1 90 ? 8.486 12.161 -8.708 1.00 73.38 90 GLU A CA 1
ATOM 681 C C . GLU A 1 90 ? 8.322 10.994 -9.688 1.00 73.38 90 GLU A C 1
ATOM 683 O O . GLU A 1 90 ? 7.221 10.675 -10.134 1.00 73.38 90 GLU A O 1
ATOM 688 N N . PHE A 1 91 ? 9.436 10.375 -10.066 1.00 77.12 91 PHE A N 1
ATOM 689 C CA . PHE A 1 91 ? 9.447 9.194 -10.911 1.00 77.12 91 PHE A CA 1
ATOM 690 C C . PHE A 1 91 ? 9.762 7.973 -10.069 1.00 77.12 91 PHE A C 1
ATOM 692 O O . PHE A 1 91 ? 10.859 7.831 -9.518 1.00 77.12 91 PHE A O 1
ATOM 699 N N . GLU A 1 92 ? 8.809 7.054 -10.047 1.00 80.75 92 GLU A N 1
ATOM 700 C CA . GLU A 1 92 ? 8.973 5.776 -9.384 1.00 80.75 92 GLU A CA 1
ATOM 701 C C . GLU A 1 92 ? 9.841 4.840 -10.237 1.00 80.75 92 GLU A C 1
ATOM 703 O O . GLU A 1 92 ? 9.547 4.526 -11.399 1.00 80.75 92 GLU A O 1
ATOM 708 N N . TRP A 1 93 ? 10.922 4.359 -9.634 1.00 91.56 93 TRP A N 1
ATOM 709 C CA . TRP A 1 93 ? 11.618 3.152 -10.064 1.00 91.56 93 TRP A CA 1
ATOM 710 C C . TRP A 1 93 ? 11.389 2.074 -9.019 1.00 91.56 93 TRP A C 1
ATOM 712 O O . TRP A 1 93 ? 11.093 2.383 -7.871 1.00 91.56 93 TRP A O 1
ATOM 722 N N . GLY A 1 94 ? 11.516 0.809 -9.387 1.00 94.81 94 GLY A N 1
ATOM 723 C CA . GLY A 1 94 ? 11.234 -0.236 -8.419 1.00 94.81 94 GLY A CA 1
ATOM 724 C C . GLY A 1 94 ? 11.233 -1.629 -8.997 1.00 94.81 94 GLY A C 1
ATOM 725 O O . GLY A 1 94 ? 11.591 -1.862 -10.154 1.00 94.81 94 GLY A O 1
ATOM 726 N N . VAL A 1 95 ? 10.838 -2.562 -8.140 1.00 96.31 95 VAL A N 1
ATOM 727 C CA . VAL A 1 95 ? 10.585 -3.951 -8.508 1.00 96.31 95 VAL A CA 1
ATOM 728 C C . VAL A 1 95 ? 9.142 -4.285 -8.180 1.00 96.31 95 VAL A C 1
ATOM 730 O O . VAL A 1 95 ? 8.642 -3.960 -7.108 1.00 96.31 95 VAL A O 1
ATOM 733 N N . GLN A 1 96 ? 8.480 -4.971 -9.093 1.00 95.19 96 GLN A N 1
ATOM 734 C CA . GLN A 1 96 ? 7.135 -5.491 -8.930 1.00 95.19 96 GLN A CA 1
ATOM 735 C C . GLN A 1 96 ? 7.160 -7.005 -9.090 1.00 95.19 96 GLN A C 1
ATOM 737 O O . GLN A 1 96 ? 7.943 -7.550 -9.869 1.00 95.19 96 GLN A O 1
ATOM 742 N N . VAL A 1 97 ? 6.295 -7.683 -8.346 1.00 95.31 97 VAL A N 1
ATOM 743 C CA . VAL A 1 97 ? 6.045 -9.116 -8.477 1.00 95.31 97 VAL A CA 1
ATOM 744 C C . VAL A 1 97 ? 4.612 -9.293 -8.944 1.00 95.31 97 VAL A C 1
ATOM 746 O O . VAL A 1 97 ? 3.680 -8.889 -8.249 1.00 95.31 97 VAL A O 1
ATOM 749 N N . LEU A 1 98 ? 4.448 -9.861 -10.134 1.00 94.50 98 LEU A N 1
ATOM 750 C CA . LEU A 1 98 ? 3.161 -10.102 -10.777 1.00 94.50 98 LEU A CA 1
ATOM 751 C C . LEU A 1 98 ? 2.870 -11.606 -10.805 1.00 94.50 98 LEU A C 1
ATOM 753 O O . LEU A 1 98 ? 3.787 -12.414 -10.909 1.00 94.50 98 LEU A O 1
ATOM 757 N N . GLU A 1 99 ? 1.601 -11.988 -10.754 1.00 93.75 99 GLU A N 1
ATOM 758 C CA . GLU A 1 99 ? 1.135 -13.361 -10.919 1.00 93.75 99 GLU A CA 1
ATOM 759 C C . GLU A 1 99 ? 0.036 -13.426 -11.979 1.00 93.75 99 GLU A C 1
ATOM 761 O O . GLU A 1 99 ? -1.023 -12.809 -11.842 1.00 93.75 99 GLU A O 1
ATOM 766 N N . PHE A 1 100 ? 0.263 -14.257 -12.990 1.00 92.69 100 PHE A N 1
ATOM 767 C CA . PHE A 1 100 ? -0.697 -14.598 -14.028 1.00 92.69 100 PHE A CA 1
ATOM 768 C C . PHE A 1 100 ? -1.120 -16.050 -13.828 1.00 92.69 100 PHE A C 1
ATOM 770 O O . PHE A 1 100 ? -0.347 -16.988 -14.027 1.00 92.69 100 PHE A O 1
ATOM 777 N N . LYS A 1 101 ? -2.358 -16.264 -13.385 1.00 89.88 101 LYS A N 1
ATOM 778 C CA . LYS A 1 101 ? -2.903 -17.618 -13.245 1.00 89.88 101 LYS A CA 1
ATOM 779 C C . LYS A 1 101 ? -3.277 -18.142 -14.624 1.00 89.88 101 LYS A C 1
ATOM 781 O O . LYS A 1 101 ? -3.878 -17.410 -15.411 1.00 89.88 101 LYS A O 1
ATOM 786 N N . LYS A 1 102 ? -2.979 -19.416 -14.904 1.00 83.25 102 LYS A N 1
ATOM 787 C CA . LYS A 1 102 ? -3.454 -20.068 -16.128 1.00 83.25 102 LYS A CA 1
ATOM 788 C C . LYS A 1 102 ? -4.982 -20.054 -16.087 1.00 83.25 102 LYS A C 1
ATOM 790 O O . LYS A 1 102 ? -5.588 -20.777 -15.299 1.00 83.25 102 LYS A O 1
ATOM 795 N N . ARG A 1 103 ? -5.603 -19.174 -16.873 1.00 70.38 103 ARG A N 1
ATOM 796 C CA . ARG A 1 103 ? -7.060 -19.023 -16.876 1.00 70.38 103 ARG A CA 1
ATOM 797 C C . ARG A 1 103 ? -7.706 -20.342 -17.290 1.00 70.38 103 ARG A C 1
ATOM 799 O O . ARG A 1 103 ? -7.412 -20.863 -18.366 1.00 70.38 103 ARG A O 1
ATOM 806 N N . ALA A 1 104 ? -8.624 -20.845 -16.467 1.00 59.31 104 ALA A N 1
ATOM 807 C CA . ALA A 1 104 ? -9.706 -21.657 -17.003 1.00 59.31 104 ALA A CA 1
ATOM 808 C C . ALA A 1 104 ? -10.496 -20.748 -17.953 1.00 59.31 104 ALA A C 1
ATOM 810 O O . ALA A 1 104 ? -10.743 -19.587 -17.617 1.00 59.31 104 ALA A O 1
ATOM 811 N N . ALA A 1 105 ? -10.823 -21.226 -19.153 1.00 56.53 105 ALA A N 1
ATOM 812 C CA . ALA A 1 105 ? -11.631 -20.452 -20.085 1.00 56.53 105 ALA A CA 1
ATOM 813 C C . ALA A 1 105 ? -12.909 -19.996 -19.363 1.00 56.53 105 ALA A C 1
ATOM 815 O O . ALA A 1 105 ? -13.676 -20.832 -18.880 1.00 56.53 105 ALA A O 1
ATOM 816 N N . VAL A 1 106 ? -13.111 -18.680 -19.243 1.00 57.41 106 VAL A N 1
ATOM 817 C CA . VAL A 1 106 ? -14.350 -18.123 -18.695 1.00 57.41 106 VAL A CA 1
ATOM 818 C C . VAL A 1 106 ? -15.435 -18.435 -19.721 1.00 57.41 106 VAL A C 1
ATOM 820 O O . VAL A 1 106 ? -15.568 -17.754 -20.729 1.00 57.41 106 VAL A O 1
ATOM 823 N N . THR A 1 107 ? -16.143 -19.541 -19.510 1.00 49.38 107 THR A N 1
ATOM 824 C CA . THR A 1 107 ? -17.143 -20.095 -20.438 1.00 49.38 107 THR A CA 1
ATOM 825 C C . THR A 1 107 ? -18.565 -19.623 -20.126 1.00 49.38 107 THR A C 1
ATOM 827 O O . THR A 1 107 ? -19.524 -20.078 -20.743 1.00 49.38 107 THR A O 1
ATOM 830 N N . GLY A 1 108 ? -18.728 -18.674 -19.202 1.00 59.09 108 GLY A N 1
ATOM 831 C CA . GLY A 1 108 ? -20.025 -18.074 -18.908 1.00 59.09 108 GLY A CA 1
ATOM 832 C C . GLY A 1 108 ? -20.418 -17.050 -19.970 1.00 59.09 108 GLY A C 1
ATOM 833 O O . GLY A 1 108 ? -19.693 -16.080 -20.186 1.00 59.09 108 GLY A O 1
ATOM 834 N N . LYS A 1 109 ? -21.586 -17.236 -20.602 1.00 58.53 109 LYS A N 1
ATOM 835 C CA . LYS A 1 109 ? -22.251 -16.162 -21.354 1.00 58.53 109 LYS A CA 1
ATOM 836 C C . LYS A 1 109 ? -22.379 -14.932 -20.451 1.00 58.53 109 LYS A C 1
ATOM 838 O O . LYS A 1 109 ? -22.708 -15.060 -19.271 1.00 58.53 109 LYS A O 1
ATOM 843 N N . ARG A 1 110 ? -22.126 -13.753 -21.022 1.00 62.66 110 ARG A N 1
ATOM 844 C CA . ARG A 1 110 ? -22.412 -12.457 -20.401 1.00 62.66 110 ARG A CA 1
ATOM 845 C C . ARG A 1 110 ? -23.894 -12.473 -20.012 1.00 62.66 110 ARG A C 1
ATOM 847 O O . ARG A 1 110 ? -24.740 -12.528 -20.897 1.00 62.66 110 ARG A O 1
ATOM 854 N N . ALA A 1 111 ? -24.199 -12.565 -18.717 1.00 59.72 111 ALA A N 1
ATOM 855 C CA . ALA A 1 111 ? -25.561 -12.329 -18.255 1.00 59.72 111 ALA A CA 1
ATOM 856 C C . ALA A 1 111 ? -25.923 -10.905 -18.684 1.00 59.72 111 ALA A C 1
ATOM 858 O O . ALA A 1 111 ? -25.074 -10.023 -18.542 1.00 59.72 111 ALA A O 1
ATOM 859 N N . ASP A 1 112 ? -27.109 -10.719 -19.262 1.00 67.00 112 ASP A N 1
ATOM 860 C CA . ASP A 1 112 ? -27.555 -9.416 -19.751 1.00 67.00 112 ASP A CA 1
ATOM 861 C C . ASP A 1 112 ? -27.313 -8.357 -18.671 1.00 67.00 112 ASP A C 1
ATOM 863 O O . ASP A 1 112 ? -27.759 -8.523 -17.532 1.00 67.00 112 ASP A O 1
ATOM 867 N N . ASP A 1 113 ? -26.555 -7.314 -19.027 1.00 66.00 113 ASP A N 1
ATOM 868 C CA . ASP A 1 113 ? -26.123 -6.225 -18.146 1.00 66.00 113 ASP A CA 1
ATOM 869 C C . ASP A 1 113 ? -27.345 -5.365 -17.761 1.00 66.00 113 ASP A C 1
ATOM 871 O O . ASP A 1 113 ? -27.493 -4.222 -18.191 1.00 66.00 113 ASP A O 1
ATOM 875 N N . LYS A 1 114 ? -28.275 -5.920 -16.975 1.00 76.75 114 LYS A N 1
ATOM 876 C CA . LYS A 1 114 ? -29.325 -5.129 -16.337 1.00 76.75 114 LYS A CA 1
ATOM 877 C C . LYS A 1 114 ? -28.666 -4.216 -15.315 1.00 76.75 114 LYS A C 1
ATOM 879 O O . LYS A 1 114 ? -27.824 -4.643 -14.524 1.00 76.75 114 LYS A O 1
ATOM 884 N N . GLU A 1 115 ? -29.047 -2.948 -15.353 1.00 75.50 115 GLU A N 1
ATOM 885 C CA . GLU A 1 115 ? -28.573 -1.946 -14.414 1.00 75.50 115 GLU A CA 1
ATOM 886 C C . GLU A 1 115 ? -28.989 -2.357 -12.995 1.00 75.50 115 GLU A C 1
ATOM 888 O O . GLU A 1 115 ? -30.172 -2.459 -12.672 1.00 75.50 115 GLU A O 1
ATOM 893 N N . THR A 1 116 ? -27.996 -2.680 -12.171 1.00 78.50 116 THR A N 1
ATOM 894 C CA . THR A 1 116 ? -28.169 -3.104 -10.782 1.00 78.50 116 THR A CA 1
ATOM 895 C C . THR A 1 116 ? -27.452 -2.131 -9.865 1.00 78.50 116 THR A C 1
ATOM 897 O O . THR A 1 116 ? -26.333 -1.699 -10.151 1.00 78.50 116 THR A O 1
ATOM 900 N N . ASN A 1 117 ? -28.109 -1.805 -8.753 1.00 74.44 117 ASN A N 1
ATOM 901 C CA . ASN A 1 117 ? -27.554 -0.996 -7.672 1.00 74.44 117 ASN A CA 1
ATOM 902 C C . ASN A 1 117 ? -27.074 -1.858 -6.493 1.00 74.44 117 ASN A C 1
ATOM 904 O O . ASN A 1 117 ? -26.707 -1.306 -5.457 1.00 74.44 117 ASN A O 1
ATOM 908 N N . ASP A 1 118 ? -27.079 -3.194 -6.608 1.00 76.69 118 ASP A N 1
ATOM 909 C CA . ASP A 1 118 ? -26.525 -4.060 -5.564 1.00 76.69 118 ASP A CA 1
ATOM 910 C C . ASP A 1 118 ? -24.990 -3.891 -5.514 1.00 76.69 118 ASP A C 1
ATOM 912 O O . ASP A 1 118 ? -24.302 -4.206 -6.492 1.00 76.69 118 ASP A O 1
ATOM 916 N N . PRO A 1 119 ? -24.408 -3.446 -4.381 1.00 60.84 119 PRO A N 1
ATOM 917 C CA . PRO A 1 119 ? -22.963 -3.282 -4.238 1.00 60.84 119 PRO A CA 1
ATOM 918 C C . PRO A 1 119 ? -22.150 -4.547 -4.543 1.00 60.84 119 PRO A C 1
ATOM 920 O O . PRO A 1 119 ? -21.014 -4.446 -5.009 1.00 60.84 119 PRO A O 1
ATOM 923 N N . LYS A 1 120 ? -22.697 -5.746 -4.295 1.00 69.88 120 LYS A N 1
ATOM 924 C CA . LYS A 1 120 ? -22.015 -7.012 -4.606 1.00 69.88 120 LYS A CA 1
ATOM 925 C C . LYS A 1 120 ? -21.942 -7.247 -6.108 1.00 69.88 120 LYS A C 1
ATOM 927 O O . LYS A 1 120 ? -20.891 -7.661 -6.601 1.00 69.88 120 LYS A O 1
ATOM 932 N N . GLU A 1 121 ? -23.023 -6.962 -6.826 1.00 75.88 121 GLU A N 1
ATOM 933 C CA . GLU A 1 121 ? -23.068 -7.085 -8.282 1.00 75.88 121 GLU A CA 1
ATOM 934 C C . GLU A 1 121 ? -22.229 -5.997 -8.953 1.00 75.88 121 GLU A C 1
ATOM 936 O O . GLU A 1 121 ? -21.474 -6.305 -9.872 1.00 75.88 121 GLU A O 1
ATOM 941 N N . LEU A 1 122 ? -22.246 -4.764 -8.434 1.00 68.94 122 LEU A N 1
ATOM 942 C CA . LEU A 1 122 ? -21.358 -3.683 -8.870 1.00 68.94 122 LEU A CA 1
ATOM 943 C C . LEU A 1 122 ? -19.882 -4.038 -8.660 1.00 68.94 122 LEU A C 1
ATOM 945 O O . LEU A 1 122 ? -19.085 -3.906 -9.586 1.00 68.94 122 LEU A O 1
ATOM 949 N N . ALA A 1 123 ? -19.508 -4.556 -7.485 1.00 65.00 123 ALA A N 1
ATOM 950 C CA . ALA A 1 123 ? -18.142 -5.003 -7.220 1.00 65.00 123 ALA A CA 1
ATOM 951 C C . ALA A 1 123 ? -17.736 -6.181 -8.120 1.00 65.00 123 ALA A C 1
ATOM 953 O O . ALA A 1 123 ? -16.594 -6.247 -8.577 1.00 65.00 123 ALA A O 1
ATOM 954 N N . ALA A 1 124 ? -18.651 -7.114 -8.395 1.00 73.75 124 ALA A N 1
ATOM 955 C CA . ALA A 1 124 ? -18.413 -8.210 -9.329 1.00 73.75 124 ALA A CA 1
ATOM 956 C C . ALA A 1 124 ? -18.260 -7.709 -10.775 1.00 73.75 124 ALA A C 1
ATOM 958 O O . ALA A 1 124 ? -17.364 -8.175 -11.481 1.00 73.75 124 ALA A O 1
ATOM 959 N N . ARG A 1 125 ? -19.078 -6.737 -11.196 1.00 76.75 125 ARG A N 1
ATOM 960 C CA . ARG A 1 125 ? -18.997 -6.077 -12.504 1.00 76.75 125 ARG A CA 1
ATOM 961 C C . ARG A 1 125 ? -17.675 -5.338 -12.658 1.00 76.75 125 ARG A C 1
ATOM 963 O O . ARG A 1 125 ? -16.951 -5.614 -13.603 1.00 76.75 125 ARG A O 1
ATOM 970 N N . TRP A 1 126 ? -17.298 -4.511 -11.684 1.00 70.81 126 TRP A N 1
ATOM 971 C CA . TRP A 1 126 ? -16.007 -3.818 -11.661 1.00 70.81 126 TRP A CA 1
ATOM 972 C C . TRP A 1 126 ? -14.833 -4.792 -11.706 1.00 70.81 126 TRP A C 1
ATOM 974 O O . TRP A 1 126 ? -13.899 -4.594 -12.476 1.00 70.81 126 TRP A O 1
ATOM 984 N N . ARG A 1 127 ? -14.871 -5.886 -10.933 1.00 71.38 127 ARG A N 1
ATOM 985 C CA . ARG A 1 127 ? -13.838 -6.930 -11.023 1.00 71.38 127 ARG A CA 1
ATOM 986 C C . ARG A 1 127 ? -13.768 -7.533 -12.419 1.00 71.38 127 ARG A C 1
ATOM 988 O O . ARG A 1 127 ? -12.664 -7.726 -12.909 1.00 71.38 127 ARG A O 1
ATOM 995 N N . ARG A 1 128 ? -14.911 -7.803 -13.054 1.00 76.81 128 ARG A N 1
ATOM 996 C CA . ARG A 1 128 ? -14.979 -8.341 -14.418 1.00 76.81 128 ARG A CA 1
ATOM 997 C C . ARG A 1 128 ? -14.432 -7.351 -15.443 1.00 76.81 128 ARG A C 1
ATOM 999 O O . ARG A 1 128 ? -13.636 -7.755 -16.274 1.00 76.81 128 ARG A O 1
ATOM 1006 N N . GLU A 1 129 ? -14.787 -6.074 -15.346 1.00 77.81 129 GLU A N 1
ATOM 1007 C CA . GLU A 1 129 ? -14.271 -5.005 -16.210 1.00 77.81 129 GLU A CA 1
ATOM 1008 C C . GLU A 1 129 ? -12.757 -4.834 -16.044 1.00 77.81 129 GLU A C 1
ATOM 1010 O O . GLU A 1 129 ? -12.025 -4.792 -17.030 1.00 77.81 129 GLU A O 1
ATOM 1015 N N . LEU A 1 130 ? -12.257 -4.799 -14.804 1.00 72.31 130 LEU A N 1
ATOM 1016 C CA . LEU A 1 130 ? -10.820 -4.770 -14.523 1.00 72.31 130 LEU A CA 1
ATOM 1017 C C . LEU A 1 130 ? -10.125 -6.027 -15.053 1.00 72.31 130 LEU A C 1
ATOM 1019 O O . LEU A 1 130 ? -9.021 -5.954 -15.589 1.00 72.31 130 LEU A O 1
ATOM 1023 N N . GLU A 1 131 ? -10.763 -7.185 -14.917 1.00 76.94 131 GLU A N 1
ATOM 1024 C CA . GLU A 1 131 ? -10.243 -8.459 -15.391 1.00 76.94 131 GLU A CA 1
ATOM 1025 C C . GLU A 1 131 ? -10.258 -8.575 -16.928 1.00 76.94 131 GLU A C 1
ATOM 1027 O O . GLU A 1 131 ? -9.359 -9.180 -17.514 1.00 76.94 131 GLU A O 1
ATOM 1032 N N . GLU A 1 132 ? -11.232 -7.981 -17.605 1.00 79.81 132 GLU A N 1
ATOM 1033 C CA . GLU A 1 132 ? -11.316 -7.914 -19.065 1.00 79.81 132 GLU A CA 1
ATOM 1034 C C . GLU A 1 132 ? -10.303 -6.909 -19.630 1.00 79.81 132 GLU A C 1
ATOM 1036 O O . GLU A 1 132 ? -9.589 -7.183 -20.609 1.00 79.81 132 GLU A O 1
ATOM 1041 N N . LYS A 1 133 ? -10.209 -5.749 -18.975 1.00 75.06 133 LYS A N 1
ATOM 1042 C CA . LYS A 1 133 ? -9.328 -4.656 -19.372 1.00 75.06 133 LYS A CA 1
ATOM 1043 C C . LYS A 1 133 ? -7.863 -5.003 -19.136 1.00 75.06 133 LYS A C 1
ATOM 1045 O O . LYS A 1 133 ? -7.063 -4.852 -20.053 1.00 75.06 133 LYS A O 1
ATOM 1050 N N . TYR A 1 134 ? -7.525 -5.506 -17.950 1.00 74.50 134 TYR A N 1
ATOM 1051 C CA . TYR A 1 134 ? -6.137 -5.703 -17.513 1.00 74.50 134 TYR A CA 1
ATOM 1052 C C . TYR A 1 134 ? -5.753 -7.166 -17.301 1.00 74.50 134 TYR A C 1
ATOM 1054 O O . TYR A 1 134 ? -4.568 -7.503 -17.251 1.00 74.50 134 TYR A O 1
ATOM 1062 N N . GLY A 1 135 ? -6.726 -8.063 -17.159 1.00 81.94 135 GLY A N 1
ATOM 1063 C CA . GLY A 1 135 ? -6.425 -9.464 -16.923 1.00 81.94 135 GLY A CA 1
ATOM 1064 C C . GLY A 1 135 ? -5.852 -10.114 -18.179 1.00 81.94 135 GLY A C 1
ATOM 1065 O O . GLY A 1 135 ? -6.494 -10.194 -19.229 1.00 81.94 135 GLY A O 1
ATOM 1066 N N . SER A 1 136 ? -4.627 -10.601 -18.036 1.00 87.75 136 SER A N 1
ATOM 1067 C CA . SER A 1 136 ? -3.838 -11.218 -19.098 1.00 87.75 136 SER A CA 1
ATOM 1068 C C . SER A 1 136 ? -3.630 -12.694 -18.782 1.00 87.75 136 SER A C 1
ATOM 1070 O O . SER A 1 136 ? -3.568 -13.082 -17.614 1.00 87.75 136 SER A O 1
ATOM 1072 N N . LYS A 1 137 ? -3.553 -13.537 -19.815 1.00 89.88 137 LYS A N 1
ATOM 1073 C CA . LYS A 1 137 ? -3.350 -14.988 -19.630 1.00 89.88 137 LYS A CA 1
ATOM 1074 C C . LYS A 1 137 ? -1.932 -15.342 -19.159 1.00 89.88 137 LYS A C 1
ATOM 1076 O O . LYS A 1 137 ? -1.746 -16.352 -18.488 1.00 89.88 137 LYS A O 1
ATOM 1081 N N . ASP A 1 138 ? -0.966 -14.524 -19.554 1.00 93.69 138 ASP A N 1
ATOM 1082 C CA . ASP A 1 138 ? 0.465 -14.636 -19.304 1.00 93.69 138 ASP A CA 1
ATOM 1083 C C . ASP A 1 138 ? 1.095 -13.241 -19.473 1.00 93.69 138 ASP A C 1
ATOM 1085 O O . ASP A 1 138 ? 0.431 -12.269 -19.860 1.00 93.69 138 ASP A O 1
ATOM 1089 N N . PHE A 1 139 ? 2.380 -13.135 -19.162 1.00 94.69 139 PHE A N 1
ATOM 1090 C CA . PHE A 1 139 ? 3.146 -11.906 -19.248 1.00 94.69 139 PHE A CA 1
ATOM 1091 C C . PHE A 1 139 ? 3.364 -11.446 -20.684 1.00 94.69 139 PHE A C 1
ATOM 1093 O O . PHE A 1 139 ? 3.506 -10.253 -20.916 1.00 94.69 139 PHE A O 1
ATOM 1100 N N . GLU A 1 140 ? 3.390 -12.353 -21.660 1.00 95.38 140 GLU A N 1
ATOM 1101 C CA . GLU A 1 140 ? 3.506 -11.959 -23.063 1.00 95.38 140 GLU A CA 1
ATOM 1102 C C . GLU A 1 140 ? 2.254 -11.205 -23.521 1.00 95.38 140 GLU A C 1
ATOM 1104 O O . GLU A 1 140 ? 2.359 -10.137 -24.121 1.00 95.38 140 GLU A O 1
ATOM 1109 N N . ASP A 1 141 ? 1.070 -11.725 -23.206 1.00 93.25 141 ASP A N 1
ATOM 1110 C CA . ASP A 1 141 ? -0.202 -11.063 -23.486 1.00 93.25 141 ASP A CA 1
ATOM 1111 C C . ASP A 1 141 ? -0.293 -9.716 -22.757 1.00 93.25 141 ASP A C 1
ATOM 1113 O O . ASP A 1 141 ? -0.660 -8.708 -23.369 1.00 93.25 141 ASP A O 1
ATOM 1117 N N . PHE A 1 142 ? 0.155 -9.673 -21.496 1.00 91.81 142 PHE A N 1
ATOM 1118 C CA . PHE A 1 142 ? 0.281 -8.430 -20.740 1.00 91.81 142 PHE A CA 1
ATOM 1119 C C . PHE A 1 142 ? 1.204 -7.433 -21.450 1.00 91.81 142 PHE A C 1
ATOM 1121 O O . PHE A 1 142 ? 0.765 -6.371 -21.890 1.00 91.81 142 PHE A O 1
ATOM 1128 N N . ALA A 1 143 ? 2.471 -7.797 -21.633 1.00 91.81 143 ALA A N 1
ATOM 1129 C CA . ALA A 1 143 ? 3.515 -6.902 -22.101 1.00 91.81 143 ALA A CA 1
ATOM 1130 C C . ALA A 1 143 ? 3.375 -6.499 -23.577 1.00 91.81 143 ALA A C 1
ATOM 1132 O O . ALA A 1 143 ? 3.977 -5.513 -23.998 1.00 91.81 143 ALA A O 1
ATOM 1133 N N . VAL A 1 144 ? 2.627 -7.243 -24.390 1.00 92.62 144 VAL A N 1
ATOM 1134 C CA . VAL A 1 144 ? 2.456 -6.920 -25.814 1.00 92.62 144 VAL A CA 1
ATOM 1135 C C . VAL A 1 144 ? 1.123 -6.228 -26.089 1.00 92.62 144 VAL A C 1
ATOM 1137 O O . VAL A 1 144 ? 1.052 -5.451 -27.038 1.00 92.62 144 VAL A O 1
ATOM 1140 N N . LYS A 1 145 ? 0.069 -6.503 -25.308 1.00 89.56 145 LYS A N 1
ATOM 1141 C CA . LYS A 1 145 ? -1.297 -6.091 -25.677 1.00 89.56 145 LYS A CA 1
ATOM 1142 C C . LYS A 1 145 ? -2.078 -5.363 -24.593 1.00 89.56 145 LYS A C 1
ATOM 1144 O O . LYS A 1 145 ? -2.919 -4.540 -24.935 1.00 89.56 145 LYS A O 1
ATOM 1149 N N . LYS A 1 146 ? -1.900 -5.735 -23.324 1.00 85.81 146 LYS A N 1
ATOM 1150 C CA . LYS A 1 146 ? -2.824 -5.346 -22.243 1.00 85.81 146 LYS A CA 1
ATOM 1151 C C . LYS A 1 146 ? -2.242 -4.355 -21.249 1.00 85.81 146 LYS A C 1
ATOM 1153 O O . LYS A 1 146 ? -3.004 -3.765 -20.489 1.00 85.81 146 LYS A O 1
ATOM 1158 N N . ASP A 1 147 ? -0.927 -4.180 -21.236 1.00 82.69 147 ASP A N 1
ATOM 1159 C CA . ASP A 1 147 ? -0.280 -3.220 -20.357 1.00 82.69 147 ASP A CA 1
ATOM 1160 C C . ASP A 1 147 ? -0.715 -1.790 -20.739 1.00 82.69 147 ASP A C 1
ATOM 1162 O O . ASP A 1 147 ? -0.428 -1.328 -21.848 1.00 82.69 147 ASP A O 1
ATOM 1166 N N . PRO A 1 148 ? -1.439 -1.083 -19.853 1.00 70.38 148 PRO A N 1
ATOM 1167 C CA . PRO A 1 148 ? -1.991 0.228 -20.168 1.00 70.38 148 PRO A CA 1
ATOM 1168 C C . PRO A 1 148 ? -0.921 1.306 -20.344 1.00 70.38 148 PRO A C 1
ATOM 1170 O O . PRO A 1 148 ? -1.244 2.374 -20.853 1.00 70.38 148 PRO A O 1
ATOM 1173 N N . SER A 1 149 ? 0.333 1.056 -19.943 1.00 71.44 149 SER A N 1
ATOM 1174 C CA . SER A 1 149 ? 1.428 2.006 -20.166 1.00 71.44 149 SER A CA 1
ATOM 1175 C C . SER A 1 149 ? 2.069 1.898 -21.553 1.00 71.44 149 SER A C 1
ATOM 1177 O O . SER A 1 149 ? 3.057 2.585 -21.815 1.00 71.44 149 SER A O 1
ATOM 1179 N N . ILE A 1 150 ? 1.557 1.036 -22.440 1.00 71.19 150 ILE A N 1
ATOM 1180 C CA . ILE A 1 150 ? 2.065 0.901 -23.809 1.00 71.19 150 ILE A CA 1
ATOM 1181 C C . ILE A 1 150 ? 1.616 2.113 -24.636 1.00 71.19 150 ILE A C 1
ATOM 1183 O O . ILE A 1 150 ? 0.571 2.090 -25.278 1.00 71.19 150 ILE A O 1
ATOM 1187 N N . GLU A 1 151 ? 2.436 3.162 -24.673 1.00 69.19 151 GLU A N 1
ATOM 1188 C CA . GLU A 1 151 ? 2.318 4.195 -25.709 1.00 69.19 151 GLU A CA 1
ATOM 1189 C C . GLU A 1 151 ? 3.184 3.823 -26.919 1.00 69.19 151 GLU A C 1
ATOM 1191 O O . GLU A 1 151 ? 2.689 3.734 -28.044 1.00 69.19 151 GLU A O 1
ATOM 1196 N N . LYS A 1 152 ? 4.481 3.551 -26.696 1.00 88.62 152 LYS A N 1
ATOM 1197 C CA . LYS A 1 152 ? 5.448 3.154 -27.738 1.00 88.62 152 LYS A CA 1
ATOM 1198 C C . LYS A 1 152 ? 6.519 2.207 -27.181 1.00 88.62 152 LYS A C 1
ATOM 1200 O O . LYS A 1 152 ? 7.634 2.622 -26.875 1.00 88.62 152 LYS A O 1
ATOM 1205 N N . ARG A 1 153 ? 6.196 0.918 -27.044 1.00 93.50 153 ARG A N 1
ATOM 1206 C CA . ARG A 1 153 ? 7.127 -0.101 -26.522 1.00 93.50 153 ARG A CA 1
ATOM 1207 C C . ARG A 1 153 ? 8.124 -0.570 -27.585 1.00 93.50 153 ARG A C 1
ATOM 1209 O O . ARG A 1 153 ? 7.736 -1.010 -28.665 1.00 93.50 153 ARG A O 1
ATOM 1216 N N . LYS A 1 154 ? 9.416 -0.552 -27.254 1.00 94.06 154 LYS A N 1
ATOM 1217 C CA . LYS A 1 154 ? 10.518 -1.088 -28.067 1.00 94.06 154 LYS A CA 1
ATOM 1218 C C . LYS A 1 154 ? 11.198 -2.231 -27.325 1.00 94.06 154 LYS A C 1
ATOM 1220 O O . LYS A 1 154 ? 11.795 -2.028 -26.270 1.00 94.06 154 LYS A O 1
ATOM 1225 N N . PHE A 1 155 ? 11.126 -3.438 -27.880 1.00 94.75 155 PHE A N 1
ATOM 1226 C CA . PHE A 1 155 ? 11.776 -4.609 -27.294 1.00 94.75 155 PHE A CA 1
ATOM 1227 C C . PHE A 1 155 ? 13.267 -4.635 -27.638 1.00 94.75 155 PHE A C 1
ATOM 1229 O O . PHE A 1 155 ? 13.639 -4.637 -28.808 1.00 94.75 155 PHE A O 1
ATOM 1236 N N . VAL A 1 156 ? 14.107 -4.700 -26.606 1.00 94.88 156 VAL A N 1
ATOM 1237 C CA . VAL A 1 156 ? 15.545 -4.990 -26.718 1.00 94.88 156 VAL A CA 1
ATOM 1238 C C . VAL A 1 156 ? 15.754 -6.504 -26.732 1.00 94.88 156 VAL A C 1
ATOM 1240 O O . VAL A 1 156 ? 16.502 -7.031 -27.549 1.00 94.88 156 VAL A O 1
ATOM 1243 N N . VAL A 1 157 ? 15.047 -7.212 -25.848 1.00 95.75 157 VAL A N 1
ATOM 1244 C CA . VAL A 1 157 ? 14.964 -8.671 -25.820 1.00 95.75 157 VAL A CA 1
ATOM 1245 C C . VAL A 1 157 ? 13.504 -9.058 -25.653 1.00 95.75 157 VAL A C 1
ATOM 1247 O O . VAL A 1 157 ? 12.888 -8.806 -24.616 1.00 95.75 157 VAL A O 1
ATOM 1250 N N . ARG A 1 158 ? 12.947 -9.699 -26.678 1.00 96.06 158 ARG A N 1
ATOM 1251 C CA . ARG A 1 158 ? 11.601 -10.261 -26.631 1.00 96.06 158 ARG A CA 1
ATOM 1252 C C . ARG A 1 158 ? 11.701 -11.748 -26.310 1.00 96.06 158 ARG A C 1
ATOM 1254 O O . ARG A 1 158 ? 12.140 -12.515 -27.159 1.00 96.06 158 ARG A O 1
ATOM 1261 N N . LYS A 1 159 ? 11.292 -12.134 -25.100 1.00 96.12 159 LYS A N 1
ATOM 1262 C CA . LYS A 1 159 ? 11.105 -13.531 -24.679 1.00 96.12 159 LYS A CA 1
ATOM 1263 C C . LYS A 1 159 ? 12.303 -14.453 -24.959 1.00 96.12 159 LYS A C 1
ATOM 1265 O O . LYS A 1 159 ? 12.240 -15.358 -25.788 1.00 96.12 159 LYS A O 1
ATOM 1270 N N . LYS A 1 160 ? 13.403 -14.264 -24.233 1.00 97.88 160 LYS A N 1
ATOM 1271 C CA . LYS A 1 160 ? 14.538 -15.195 -24.270 1.00 97.88 160 LYS A CA 1
ATOM 1272 C C . LYS A 1 160 ? 14.362 -16.277 -23.206 1.00 97.88 160 LYS A C 1
ATOM 1274 O O . LYS A 1 160 ? 14.476 -15.980 -22.022 1.00 97.88 160 LYS A O 1
ATOM 1279 N N . ALA A 1 161 ? 14.132 -17.520 -23.618 1.00 97.94 161 ALA A N 1
ATOM 1280 C CA . ALA A 1 161 ? 14.041 -18.643 -22.688 1.00 97.94 161 ALA A CA 1
ATOM 1281 C C . ALA A 1 161 ? 15.365 -18.850 -21.927 1.00 97.94 161 ALA A C 1
ATOM 1283 O O . ALA A 1 161 ? 16.447 -18.850 -22.522 1.00 97.94 161 ALA A O 1
ATOM 1284 N N . VAL A 1 162 ? 15.271 -19.045 -20.613 1.00 98.06 162 VAL A N 1
ATOM 1285 C CA . VAL A 1 162 ? 16.389 -19.365 -19.724 1.00 98.06 162 VAL A CA 1
ATOM 1286 C C . VAL A 1 162 ? 16.051 -20.631 -18.943 1.00 98.06 162 VAL A C 1
ATOM 1288 O O . VAL A 1 162 ? 15.016 -20.716 -18.280 1.00 98.06 162 VAL A O 1
ATOM 1291 N N . ALA A 1 163 ? 16.932 -21.629 -19.033 1.00 97.25 163 ALA A N 1
ATOM 1292 C CA . ALA A 1 163 ? 16.770 -22.896 -18.331 1.00 97.25 163 ALA A CA 1
ATOM 1293 C C . ALA A 1 163 ? 16.881 -22.723 -16.806 1.00 97.25 163 ALA A C 1
ATOM 1295 O O . ALA A 1 163 ? 17.516 -21.788 -16.307 1.00 97.25 163 ALA A O 1
ATOM 1296 N N . ALA A 1 164 ? 16.274 -23.654 -16.070 1.00 96.38 164 ALA A N 1
ATOM 1297 C CA . ALA A 1 164 ? 16.408 -23.723 -14.620 1.00 96.38 164 ALA A CA 1
ATOM 1298 C C . ALA A 1 164 ? 17.879 -23.920 -14.211 1.00 96.38 164 ALA A C 1
ATOM 1300 O O . ALA A 1 164 ? 18.667 -24.529 -14.936 1.00 96.38 164 ALA A O 1
ATOM 1301 N N . SER A 1 165 ? 18.256 -23.400 -13.044 1.00 95.12 165 SER A N 1
ATOM 1302 C CA . SER A 1 165 ? 19.617 -23.522 -12.514 1.00 95.12 165 SER A CA 1
ATOM 1303 C C . SER A 1 165 ? 19.591 -23.483 -10.986 1.00 95.12 165 SER A C 1
ATOM 1305 O O . SER A 1 165 ? 19.202 -22.478 -10.390 1.00 95.12 165 SER A O 1
ATOM 1307 N N . GLY A 1 166 ? 19.983 -24.585 -10.339 1.00 92.62 166 GLY A N 1
ATOM 1308 C CA . GLY A 1 166 ? 19.909 -24.725 -8.881 1.00 92.62 166 GLY A CA 1
ATOM 1309 C C . GLY A 1 166 ? 18.480 -24.544 -8.355 1.00 92.62 166 GLY A C 1
ATOM 1310 O O . GLY A 1 166 ? 17.556 -25.194 -8.833 1.00 92.62 166 GLY A O 1
ATOM 1311 N N . LYS A 1 167 ? 18.294 -23.632 -7.389 1.00 91.50 167 LYS A N 1
ATOM 1312 C CA . LYS A 1 167 ? 16.978 -23.288 -6.811 1.00 91.50 167 LYS A CA 1
ATOM 1313 C C . LYS A 1 167 ? 16.132 -22.354 -7.685 1.00 91.50 167 LYS A C 1
ATOM 1315 O O . LYS A 1 167 ? 14.977 -22.095 -7.357 1.00 91.50 167 LYS A O 1
ATOM 1320 N N . ARG A 1 168 ? 16.697 -21.831 -8.777 1.00 94.75 168 ARG A N 1
ATOM 1321 C CA . ARG A 1 168 ? 16.026 -20.882 -9.666 1.00 94.75 168 ARG A CA 1
ATOM 1322 C C . ARG A 1 168 ? 15.228 -21.632 -10.741 1.00 94.75 168 ARG A C 1
ATOM 1324 O O . ARG A 1 168 ? 15.850 -22.338 -11.547 1.00 94.75 168 ARG A O 1
ATOM 1331 N N . PRO A 1 169 ? 13.893 -21.463 -10.812 1.00 96.19 169 PRO A N 1
ATOM 1332 C CA . PRO A 1 169 ? 13.075 -22.076 -11.858 1.00 96.19 169 PRO A CA 1
ATOM 1333 C C . PRO A 1 169 ? 13.419 -21.542 -13.256 1.00 96.19 169 PRO A C 1
ATOM 1335 O O . PRO A 1 169 ? 14.054 -20.496 -13.395 1.00 96.19 169 PRO A O 1
ATOM 1338 N N . ALA A 1 170 ? 12.973 -22.243 -14.301 1.00 97.50 170 ALA A N 1
ATOM 1339 C CA . ALA A 1 170 ? 13.067 -21.745 -15.672 1.00 97.50 170 ALA A CA 1
ATOM 1340 C C . ALA A 1 170 ? 12.172 -20.509 -15.871 1.00 97.50 170 ALA A C 1
ATOM 1342 O O . ALA A 1 170 ? 11.090 -20.406 -15.282 1.00 97.50 170 ALA A O 1
ATOM 1343 N N . TYR A 1 171 ? 12.607 -19.582 -16.721 1.00 98.19 171 TYR A N 1
ATOM 1344 C CA . TYR A 1 171 ? 11.879 -18.343 -16.987 1.00 98.19 171 TYR A CA 1
ATOM 1345 C C . TYR A 1 171 ? 12.123 -17.825 -18.401 1.00 98.19 171 TYR A C 1
ATOM 1347 O O . TYR A 1 171 ? 13.126 -18.150 -19.036 1.00 98.19 171 TYR A O 1
ATOM 1355 N N . ASP A 1 172 ? 11.218 -16.977 -18.877 1.00 98.38 172 ASP A N 1
ATOM 1356 C CA . ASP A 1 172 ? 11.434 -16.183 -20.081 1.00 98.38 172 ASP A CA 1
ATOM 1357 C C . ASP A 1 172 ? 11.939 -14.791 -19.673 1.00 98.38 172 ASP A C 1
ATOM 1359 O O . ASP A 1 172 ? 11.319 -14.097 -18.865 1.00 98.38 172 ASP A O 1
ATOM 1363 N N . TYR A 1 173 ? 13.091 -14.388 -20.205 1.00 98.19 173 TYR A N 1
ATOM 1364 C CA . TYR A 1 173 ? 13.695 -13.079 -19.980 1.00 98.19 173 TYR A CA 1
ATOM 1365 C C . TYR A 1 173 ? 13.173 -12.047 -20.981 1.00 98.19 173 TYR A C 1
ATOM 1367 O O . TYR A 1 173 ? 13.080 -12.318 -22.183 1.00 98.19 173 TYR A O 1
ATOM 1375 N N . TRP A 1 174 ? 12.900 -10.845 -20.486 1.00 98.06 174 TRP A N 1
ATOM 1376 C CA . TRP A 1 174 ? 12.385 -9.726 -21.263 1.00 98.06 174 TRP A CA 1
ATOM 1377 C C . TRP A 1 174 ? 13.160 -8.452 -20.957 1.00 98.06 174 TRP A C 1
ATOM 1379 O O . TRP A 1 174 ? 13.519 -8.183 -19.811 1.00 98.06 174 TRP A O 1
ATOM 1389 N N . GLU A 1 175 ? 13.367 -7.645 -21.990 1.00 96.44 175 GLU A N 1
ATOM 1390 C CA . GLU A 1 175 ? 13.992 -6.334 -21.889 1.00 96.44 175 GLU A CA 1
ATOM 1391 C C . GLU A 1 175 ? 13.336 -5.397 -22.904 1.00 96.44 175 GLU A C 1
ATOM 1393 O O . GLU A 1 175 ? 13.303 -5.696 -24.101 1.00 96.44 175 GLU A O 1
ATOM 1398 N N . TYR A 1 176 ? 12.788 -4.278 -22.444 1.00 95.00 176 TYR A N 1
ATOM 1399 C CA . TYR A 1 176 ? 12.103 -3.322 -23.312 1.00 95.00 176 TYR A CA 1
ATOM 1400 C C . TYR A 1 176 ? 12.150 -1.903 -22.749 1.00 95.00 176 TYR A C 1
ATOM 1402 O O . TYR A 1 176 ? 12.456 -1.681 -21.578 1.00 95.00 176 TYR A O 1
ATOM 1410 N N . VAL A 1 177 ? 11.876 -0.932 -23.614 1.00 93.00 177 VAL A N 1
ATOM 1411 C CA . VAL A 1 177 ? 11.758 0.485 -23.274 1.00 93.00 177 VAL A CA 1
ATOM 1412 C C . VAL A 1 177 ? 10.393 0.969 -23.731 1.00 93.00 177 VAL A C 1
ATOM 1414 O O . VAL A 1 177 ? 10.040 0.774 -24.891 1.00 93.00 177 VAL A O 1
ATOM 1417 N N . ASP A 1 178 ? 9.661 1.626 -22.845 1.00 92.06 178 ASP A N 1
ATOM 1418 C CA . ASP A 1 178 ? 8.461 2.375 -23.196 1.00 92.06 178 ASP A CA 1
ATOM 1419 C C . ASP A 1 178 ? 8.842 3.828 -23.430 1.00 92.06 178 ASP A C 1
ATOM 1421 O O . ASP A 1 178 ? 9.483 4.443 -22.577 1.00 92.06 178 ASP A O 1
ATOM 1425 N N . GLU A 1 179 ? 8.476 4.374 -24.586 1.00 90.12 179 GLU A N 1
ATOM 1426 C CA . GLU A 1 179 ? 8.550 5.813 -24.835 1.00 90.12 179 GLU A CA 1
ATOM 1427 C C . GLU A 1 179 ? 7.187 6.437 -24.563 1.00 90.12 179 GLU A C 1
ATOM 1429 O O . GLU A 1 179 ? 6.164 5.919 -25.010 1.00 90.12 179 GLU A O 1
ATOM 1434 N N . GLY A 1 180 ? 7.199 7.568 -23.873 1.00 87.50 180 GLY A N 1
ATOM 1435 C CA . GLY A 1 180 ? 6.036 8.408 -23.655 1.00 87.50 180 GLY A CA 1
ATOM 1436 C C . GLY A 1 180 ? 6.437 9.873 -23.558 1.00 87.50 180 GLY A C 1
ATOM 1437 O O . GLY A 1 180 ? 7.570 10.264 -23.862 1.00 87.50 180 GLY A O 1
ATOM 1438 N N . THR A 1 181 ? 5.500 10.696 -23.118 1.00 85.38 181 THR A N 1
ATOM 1439 C CA . THR A 1 181 ? 5.715 12.131 -22.909 1.00 85.38 181 THR A CA 1
ATOM 1440 C C . THR A 1 181 ? 5.347 12.522 -21.484 1.00 85.38 181 THR A C 1
ATOM 1442 O O . THR A 1 181 ? 4.332 12.071 -20.966 1.00 85.38 181 THR A O 1
ATOM 1445 N N . MET A 1 182 ? 6.155 13.371 -20.847 1.00 81.31 182 MET A N 1
ATOM 1446 C CA . MET A 1 182 ? 5.835 13.988 -19.553 1.00 81.31 182 MET A CA 1
ATOM 1447 C C . MET A 1 182 ? 5.573 15.476 -19.739 1.00 81.31 182 MET A C 1
ATOM 1449 O O . MET A 1 182 ? 6.141 16.082 -20.643 1.00 81.31 182 MET A O 1
ATOM 1453 N N . GLN A 1 183 ? 4.794 16.098 -18.860 1.00 79.25 183 GLN A N 1
ATOM 1454 C CA . GLN A 1 183 ? 4.696 17.555 -18.843 1.00 79.25 183 GLN A CA 1
ATOM 1455 C C . GLN A 1 183 ? 6.066 18.168 -18.515 1.00 79.25 183 GLN A C 1
ATOM 1457 O O . GLN A 1 183 ? 6.774 17.708 -17.619 1.00 79.25 183 GLN A O 1
ATOM 1462 N N . SER A 1 184 ? 6.473 19.176 -19.283 1.00 75.81 184 SER A N 1
ATOM 1463 C CA . SER A 1 184 ? 7.790 19.786 -19.130 1.00 75.81 184 SER A CA 1
ATOM 1464 C C . SER A 1 184 ? 7.902 20.544 -17.810 1.00 75.81 184 SER A C 1
ATOM 1466 O O . SER A 1 184 ? 6.977 21.252 -17.412 1.00 75.81 184 SER A O 1
ATOM 1468 N N . VAL A 1 185 ? 9.097 20.503 -17.205 1.00 67.31 185 VAL A N 1
ATOM 1469 C CA . VAL A 1 185 ? 9.494 21.315 -16.031 1.00 67.31 185 VAL A CA 1
ATOM 1470 C C . VAL A 1 185 ? 9.140 22.786 -16.205 1.00 67.31 185 VAL A C 1
ATOM 1472 O O . VAL A 1 185 ? 8.846 23.483 -15.240 1.00 67.31 185 VAL A O 1
ATOM 1475 N N . ARG A 1 186 ? 9.231 23.279 -17.441 1.00 73.94 186 ARG A N 1
ATOM 1476 C CA . ARG A 1 186 ? 9.058 24.697 -17.752 1.00 73.94 186 ARG A CA 1
ATOM 1477 C C . ARG A 1 186 ? 7.592 25.087 -17.934 1.00 73.94 186 ARG A C 1
ATOM 1479 O O . ARG A 1 186 ? 7.321 26.256 -18.162 1.00 73.94 186 ARG A O 1
ATOM 1486 N N . GLY A 1 187 ? 6.663 24.129 -17.883 1.00 76.88 187 GLY A N 1
ATOM 1487 C CA . GLY A 1 187 ? 5.240 24.356 -18.144 1.00 76.88 187 GLY A CA 1
ATOM 1488 C C . GLY A 1 187 ? 4.904 24.673 -19.608 1.00 76.88 187 GLY A C 1
ATOM 1489 O O . GLY A 1 187 ? 3.745 24.905 -19.922 1.00 76.88 187 GLY A O 1
ATOM 1490 N N . THR A 1 188 ? 5.885 24.666 -20.520 1.00 77.12 188 THR A N 1
ATOM 1491 C CA . THR A 1 188 ? 5.728 25.111 -21.918 1.00 77.12 188 THR A CA 1
ATOM 1492 C C . THR A 1 188 ? 5.571 23.968 -22.930 1.00 77.12 188 THR A C 1
ATOM 1494 O O . THR A 1 188 ? 5.854 24.161 -24.109 1.00 77.12 188 THR A O 1
ATOM 1497 N N . GLY A 1 189 ? 5.180 22.763 -22.503 1.00 84.50 189 GLY A N 1
ATOM 1498 C CA . GLY A 1 189 ? 4.996 21.618 -23.405 1.00 84.50 189 GLY A CA 1
ATOM 1499 C C . GLY A 1 189 ? 5.218 20.269 -22.731 1.00 84.50 189 GLY A C 1
ATOM 1500 O O . GLY A 1 189 ? 5.090 20.157 -21.512 1.00 84.50 189 GLY A O 1
ATOM 1501 N N . THR A 1 190 ? 5.574 19.254 -23.522 1.00 84.69 190 THR A N 1
ATOM 1502 C CA . THR A 1 190 ? 5.911 17.912 -23.035 1.00 84.69 190 THR A CA 1
ATOM 1503 C C . THR A 1 190 ? 7.344 17.518 -23.380 1.00 84.69 190 THR A C 1
ATOM 1505 O O . THR A 1 190 ? 7.758 17.658 -24.530 1.00 84.69 190 THR A O 1
ATOM 1508 N N . ASP A 1 191 ? 8.079 16.975 -22.414 1.00 83.56 191 ASP A N 1
ATOM 1509 C CA . ASP A 1 191 ? 9.408 16.403 -22.619 1.00 83.56 191 ASP A CA 1
ATOM 1510 C C . ASP A 1 191 ? 9.298 14.895 -22.915 1.00 83.56 191 ASP A C 1
ATOM 1512 O O . ASP A 1 191 ? 8.461 14.209 -22.316 1.00 83.56 191 ASP A O 1
ATOM 1516 N N . PRO A 1 192 ? 10.131 14.336 -23.812 1.00 86.06 192 PRO A N 1
ATOM 1517 C CA . PRO A 1 192 ? 10.156 12.898 -24.028 1.00 86.06 192 PRO A CA 1
ATOM 1518 C C . PRO A 1 192 ? 10.612 12.181 -22.753 1.00 86.06 192 PRO A C 1
ATOM 1520 O O . PRO A 1 192 ? 11.553 12.599 -22.067 1.00 86.06 192 PRO A O 1
ATOM 1523 N N . PHE A 1 193 ? 9.935 11.082 -22.447 1.00 87.06 193 PHE A N 1
ATOM 1524 C CA . PHE A 1 193 ? 10.191 10.242 -21.291 1.00 87.06 193 PHE A CA 1
ATOM 1525 C C . PHE A 1 193 ? 10.363 8.801 -21.742 1.00 87.06 193 PHE A C 1
ATOM 1527 O O . PHE A 1 193 ? 9.592 8.300 -22.557 1.00 87.06 193 PHE A O 1
ATOM 1534 N N . TRP A 1 194 ? 11.356 8.119 -21.185 1.00 90.06 194 TRP A N 1
ATOM 1535 C CA . TRP A 1 194 ? 11.540 6.696 -21.415 1.00 90.06 194 TRP A CA 1
ATOM 1536 C C . TRP A 1 194 ? 11.446 5.958 -20.091 1.00 90.06 194 TRP A C 1
ATOM 1538 O O . TRP A 1 194 ? 11.987 6.406 -19.081 1.00 90.06 194 TRP A O 1
ATOM 1548 N N . ARG A 1 195 ? 10.810 4.793 -20.091 1.00 90.94 195 ARG A N 1
ATOM 1549 C CA . ARG A 1 195 ? 10.833 3.865 -18.964 1.00 90.94 195 ARG A CA 1
ATOM 1550 C C . ARG A 1 195 ? 11.461 2.568 -19.432 1.00 90.94 195 ARG A C 1
ATOM 1552 O O . ARG A 1 195 ? 10.998 1.946 -20.379 1.00 90.94 195 ARG A O 1
ATOM 1559 N N . TYR A 1 196 ? 12.560 2.188 -18.805 1.00 93.44 196 TYR A N 1
ATOM 1560 C CA . TYR A 1 196 ? 13.240 0.939 -19.095 1.00 93.44 196 TYR A CA 1
ATOM 1561 C C . TYR A 1 196 ? 12.733 -0.169 -18.191 1.00 93.44 196 TYR A C 1
ATOM 1563 O O . TYR A 1 196 ? 12.573 0.039 -16.989 1.00 93.44 196 TYR A O 1
ATOM 1571 N N . HIS A 1 197 ? 12.539 -1.345 -18.773 1.00 95.12 197 HIS A N 1
ATOM 1572 C CA . HIS A 1 197 ? 12.011 -2.514 -18.102 1.00 95.12 197 HIS A CA 1
ATOM 1573 C C . HIS A 1 197 ? 12.900 -3.728 -18.337 1.00 95.12 197 HIS A C 1
ATOM 1575 O O . HIS A 1 197 ? 13.336 -4.006 -19.458 1.00 95.12 197 HIS A O 1
ATOM 1581 N N . ILE A 1 198 ? 13.104 -4.491 -17.269 1.00 97.12 198 ILE A N 1
ATOM 1582 C CA . ILE A 1 198 ? 13.624 -5.853 -17.332 1.00 97.12 198 ILE A CA 1
ATOM 1583 C C . ILE A 1 198 ? 12.623 -6.737 -16.606 1.00 97.12 198 ILE A C 1
ATOM 1585 O O . ILE A 1 198 ? 12.199 -6.392 -15.505 1.00 97.12 198 ILE A O 1
ATOM 1589 N N . ALA A 1 199 ? 12.279 -7.883 -17.182 1.00 98.00 199 ALA A N 1
ATOM 1590 C CA . ALA A 1 199 ? 11.433 -8.856 -16.511 1.00 98.00 199 ALA A CA 1
ATOM 1591 C C . ALA A 1 199 ? 11.971 -10.280 -16.643 1.00 98.00 199 ALA A C 1
ATOM 1593 O O . ALA A 1 199 ? 12.597 -10.639 -17.642 1.00 98.00 199 ALA A O 1
ATOM 1594 N N . ALA A 1 200 ? 11.683 -11.097 -15.638 1.00 98.38 200 ALA A N 1
ATOM 1595 C CA . ALA A 1 200 ? 11.837 -12.543 -15.689 1.00 98.38 200 ALA A CA 1
ATOM 1596 C C . ALA A 1 200 ? 10.482 -13.182 -15.373 1.00 98.38 200 ALA A C 1
ATOM 1598 O O . ALA A 1 200 ? 9.973 -13.026 -14.262 1.00 98.38 200 ALA A O 1
ATOM 1599 N N . ALA A 1 201 ? 9.894 -13.855 -16.363 1.00 98.00 201 ALA A N 1
ATOM 1600 C CA . ALA A 1 201 ? 8.597 -14.516 -16.271 1.00 98.00 201 ALA A CA 1
ATOM 1601 C C . ALA A 1 201 ? 8.790 -16.014 -15.989 1.00 98.00 201 ALA A C 1
ATOM 1603 O O . ALA A 1 201 ? 9.100 -16.797 -16.888 1.00 98.00 201 ALA A O 1
ATOM 1604 N N . TYR A 1 202 ? 8.678 -16.396 -14.719 1.00 97.69 202 TYR A N 1
ATOM 1605 C CA . TYR A 1 202 ? 8.915 -17.747 -14.218 1.00 97.69 202 TYR A CA 1
ATOM 1606 C C . TYR A 1 202 ? 7.688 -18.627 -14.416 1.00 97.69 202 TYR A C 1
ATOM 1608 O O . TYR A 1 202 ? 6.594 -18.311 -13.942 1.00 97.69 202 TYR A O 1
ATOM 1616 N N . LYS A 1 203 ? 7.888 -19.774 -15.066 1.00 94.94 203 LYS A N 1
ATOM 1617 C CA . LYS A 1 203 ? 6.829 -20.754 -15.330 1.00 94.94 203 LYS A CA 1
ATOM 1618 C C . LYS A 1 203 ? 6.726 -21.701 -14.143 1.00 94.94 203 LYS A C 1
ATOM 1620 O O . LYS A 1 203 ? 7.573 -22.574 -13.968 1.00 94.94 203 LYS A O 1
ATOM 1625 N N . LEU A 1 204 ? 5.701 -21.513 -13.319 1.00 94.88 204 LEU A N 1
ATOM 1626 C CA . LEU A 1 204 ? 5.427 -22.336 -12.144 1.00 94.88 204 LEU A CA 1
ATOM 1627 C C . LEU A 1 204 ? 4.209 -23.237 -12.405 1.00 94.88 204 LEU A C 1
ATOM 1629 O O . LEU A 1 204 ? 3.459 -23.047 -13.365 1.00 94.88 204 LEU A O 1
ATOM 1633 N N . ALA A 1 205 ? 3.996 -24.248 -11.561 1.00 90.94 205 ALA A N 1
ATOM 1634 C CA . ALA A 1 205 ? 2.877 -25.174 -11.728 1.00 90.94 205 ALA A CA 1
ATOM 1635 C C . ALA A 1 205 ? 1.526 -24.425 -11.702 1.00 90.94 205 ALA A C 1
ATOM 1637 O O . ALA A 1 205 ? 1.102 -23.915 -10.668 1.00 90.94 205 ALA A O 1
ATOM 1638 N N . GLY A 1 206 ? 0.866 -24.330 -12.864 1.00 90.06 206 GLY A N 1
ATOM 1639 C CA . GLY A 1 206 ? -0.460 -23.715 -13.027 1.00 90.06 206 GLY A CA 1
ATOM 1640 C C . GLY A 1 206 ? -0.496 -22.182 -13.115 1.00 90.06 206 GLY A C 1
ATOM 1641 O O . GLY A 1 206 ? -1.580 -21.610 -13.246 1.00 90.06 206 GLY A O 1
ATOM 1642 N N . ARG A 1 207 ? 0.651 -21.498 -13.071 1.00 94.56 207 ARG A N 1
ATOM 1643 C CA . ARG A 1 207 ? 0.725 -20.028 -13.097 1.00 94.56 207 ARG A CA 1
ATOM 1644 C C . ARG A 1 207 ? 2.087 -19.528 -13.563 1.00 94.56 207 ARG A C 1
ATOM 1646 O O . ARG A 1 207 ? 3.079 -20.245 -13.515 1.00 94.56 207 ARG A O 1
ATOM 1653 N N . GLU A 1 208 ? 2.142 -18.268 -13.946 1.00 96.06 208 GLU A N 1
ATOM 1654 C CA . GLU A 1 208 ? 3.373 -17.552 -14.241 1.00 96.06 208 GLU A CA 1
ATOM 1655 C C . GLU A 1 208 ? 3.583 -16.455 -13.196 1.00 96.06 208 GLU A C 1
ATOM 1657 O O . GLU A 1 208 ? 2.656 -15.712 -12.873 1.00 96.06 208 GLU A O 1
ATOM 1662 N N . VAL A 1 209 ? 4.789 -16.370 -12.638 1.00 96.69 209 VAL A N 1
ATOM 1663 C CA . VAL A 1 209 ? 5.168 -15.305 -11.702 1.00 96.69 209 VAL A CA 1
ATOM 1664 C C . VAL A 1 209 ? 6.252 -14.466 -12.347 1.00 96.69 209 VAL A C 1
ATOM 1666 O O . VAL A 1 209 ? 7.261 -14.996 -12.799 1.00 96.69 209 VAL A O 1
ATOM 1669 N N . VAL A 1 210 ? 6.059 -13.154 -12.390 1.00 97.38 210 VAL A N 1
ATOM 1670 C CA . VAL A 1 210 ? 6.984 -12.229 -13.041 1.00 97.38 210 VAL A CA 1
ATOM 1671 C C . VAL A 1 210 ? 7.626 -11.338 -12.005 1.00 97.38 210 VAL A C 1
ATOM 1673 O O . VAL A 1 210 ? 6.926 -10.710 -11.218 1.00 97.38 210 VAL A O 1
ATOM 1676 N N . VAL A 1 211 ? 8.949 -11.231 -12.046 1.00 97.81 211 VAL A N 1
ATOM 1677 C CA . VAL A 1 211 ? 9.669 -10.159 -11.356 1.00 97.81 211 VAL A CA 1
ATOM 1678 C C . VAL A 1 211 ? 10.003 -9.096 -12.395 1.00 97.81 211 VAL A C 1
ATOM 1680 O O . VAL A 1 211 ? 10.756 -9.369 -13.329 1.00 97.81 211 VAL A O 1
ATOM 1683 N N . LEU A 1 212 ? 9.413 -7.911 -12.255 1.00 96.81 212 LEU A N 1
ATOM 1684 C CA . LEU A 1 212 ? 9.527 -6.786 -13.181 1.00 96.81 212 LEU A CA 1
ATOM 1685 C C . LEU A 1 212 ? 10.284 -5.646 -12.503 1.00 96.81 212 LEU A C 1
ATOM 1687 O O . LEU A 1 212 ? 9.803 -5.058 -11.542 1.00 96.81 212 LEU A O 1
ATOM 1691 N N . PHE A 1 213 ? 11.460 -5.313 -13.017 1.00 96.44 213 PHE A N 1
ATOM 1692 C CA . PHE A 1 213 ? 12.185 -4.104 -12.651 1.00 96.44 213 PHE A CA 1
ATOM 1693 C C . PHE A 1 213 ? 11.863 -2.997 -13.651 1.00 96.44 213 PHE A C 1
ATOM 1695 O O . PHE A 1 213 ? 11.914 -3.233 -14.860 1.00 96.44 213 PHE A O 1
ATOM 1702 N N . HIS A 1 214 ? 11.587 -1.790 -13.159 1.00 94.25 214 HIS A N 1
ATOM 1703 C CA . HIS A 1 214 ? 11.400 -0.609 -13.997 1.00 94.25 214 HIS A CA 1
ATOM 1704 C C . HIS A 1 214 ? 12.256 0.562 -13.517 1.00 94.25 214 HIS A C 1
ATOM 1706 O O . HIS A 1 214 ? 12.457 0.759 -12.317 1.00 94.25 214 HIS A O 1
ATOM 1712 N N . TRP A 1 215 ? 12.750 1.353 -14.470 1.00 92.56 215 TRP A N 1
ATOM 1713 C CA . TRP A 1 215 ? 13.603 2.505 -14.210 1.00 92.56 215 TRP A CA 1
ATOM 1714 C C . TRP A 1 215 ? 13.324 3.657 -15.195 1.00 92.56 215 TRP A C 1
ATOM 1716 O O . TRP A 1 215 ? 13.336 3.434 -16.408 1.00 92.56 215 TRP A O 1
ATOM 1726 N N . PRO A 1 216 ? 13.109 4.896 -14.724 1.00 90.31 216 PRO A N 1
ATOM 1727 C CA . PRO A 1 216 ? 12.914 6.068 -15.574 1.00 90.31 216 PRO A CA 1
ATOM 1728 C C . PRO A 1 216 ? 14.230 6.549 -16.217 1.00 90.31 216 PRO A C 1
ATOM 1730 O O . PRO A 1 216 ? 15.279 6.654 -15.578 1.00 90.31 216 PRO A O 1
ATOM 1733 N N . LEU A 1 217 ? 14.176 6.889 -17.502 1.00 87.62 217 LEU A N 1
ATOM 1734 C CA . LEU A 1 217 ? 15.291 7.347 -18.327 1.00 87.62 217 LEU A CA 1
ATOM 1735 C C . LEU A 1 217 ? 14.992 8.745 -18.896 1.00 87.62 217 LEU A C 1
ATOM 1737 O O . LEU A 1 217 ? 13.950 8.989 -19.499 1.00 87.62 217 LEU A O 1
ATOM 1741 N N . PHE A 1 218 ? 15.934 9.676 -18.707 1.00 75.88 218 PHE A N 1
ATOM 1742 C CA . PHE A 1 218 ? 15.717 11.111 -18.957 1.00 75.88 218 PHE A CA 1
ATOM 1743 C C . PHE A 1 218 ? 16.578 11.735 -20.055 1.00 75.88 218 PHE A C 1
ATOM 1745 O O . PHE A 1 218 ? 16.321 12.870 -20.453 1.00 75.88 218 PHE A O 1
ATOM 1752 N N . ARG A 1 219 ? 17.652 11.055 -20.467 1.00 71.31 219 ARG A N 1
ATOM 1753 C CA . ARG A 1 219 ? 18.660 11.607 -21.390 1.00 71.31 219 ARG A CA 1
ATOM 1754 C C . ARG A 1 219 ? 18.987 10.677 -22.551 1.00 71.31 219 ARG A C 1
ATOM 1756 O O . ARG A 1 219 ? 19.387 11.145 -23.607 1.00 71.31 219 ARG A O 1
ATOM 1763 N N . SER A 1 220 ? 18.848 9.372 -22.355 1.00 71.50 220 SER A N 1
ATOM 1764 C CA . SER A 1 220 ? 19.087 8.368 -23.383 1.00 71.50 220 SER A CA 1
ATOM 1765 C C . SER A 1 220 ? 18.282 7.113 -23.068 1.00 71.50 220 SER A C 1
ATOM 1767 O O . SER A 1 220 ? 17.999 6.829 -21.906 1.00 71.50 220 SER A O 1
ATOM 1769 N N . ALA A 1 221 ? 17.970 6.329 -24.097 1.00 62.69 221 ALA A N 1
ATOM 1770 C CA . ALA A 1 221 ? 17.330 5.023 -23.957 1.00 62.69 221 ALA A CA 1
ATOM 1771 C C . ALA A 1 221 ? 18.286 3.920 -23.435 1.00 62.69 221 ALA A C 1
ATOM 1773 O O . ALA A 1 221 ? 17.936 2.744 -23.482 1.00 62.69 221 ALA A O 1
ATOM 1774 N N . LYS A 1 222 ? 19.504 4.264 -22.973 1.00 72.62 222 LYS A N 1
ATOM 1775 C CA . LYS A 1 222 ? 20.524 3.297 -22.528 1.00 72.62 222 LYS A CA 1
ATOM 1776 C C . LYS A 1 222 ? 20.638 3.262 -20.993 1.00 72.62 222 LYS A C 1
ATOM 1778 O O . LYS A 1 222 ? 21.121 4.225 -20.398 1.00 72.62 222 LYS A O 1
ATOM 1783 N N . PRO A 1 223 ? 20.240 2.165 -20.331 1.00 70.81 223 PRO A N 1
ATOM 1784 C CA . PRO A 1 223 ? 20.194 2.044 -18.872 1.00 70.81 223 PRO A CA 1
ATOM 1785 C C . PRO A 1 223 ? 21.475 1.431 -18.279 1.00 70.81 223 PRO A C 1
ATOM 1787 O O . PRO A 1 223 ? 21.405 0.617 -17.357 1.00 70.81 223 PRO A O 1
ATOM 1790 N N . ASP A 1 224 ? 22.656 1.789 -18.785 1.00 76.12 224 ASP A N 1
ATOM 1791 C CA . ASP A 1 224 ? 23.888 1.010 -18.562 1.00 76.12 224 ASP A CA 1
ATOM 1792 C C . ASP A 1 224 ? 24.223 0.781 -17.073 1.00 76.12 224 ASP A C 1
ATOM 1794 O O . ASP A 1 224 ? 24.602 -0.322 -16.680 1.00 76.12 224 ASP A O 1
ATOM 1798 N N . LYS A 1 225 ? 23.981 1.776 -16.206 1.00 83.75 225 LYS A N 1
ATOM 1799 C CA . LYS A 1 225 ? 24.232 1.668 -14.754 1.00 83.75 225 LYS A CA 1
ATOM 1800 C C . LYS A 1 225 ? 23.248 0.747 -14.016 1.00 83.75 225 LYS A C 1
ATOM 1802 O O . LYS A 1 225 ? 23.628 0.110 -13.033 1.00 83.75 225 LYS A O 1
ATOM 1807 N N . TRP A 1 226 ? 21.992 0.685 -14.455 1.00 87.38 226 TRP A N 1
ATOM 1808 C CA . TRP A 1 226 ? 20.909 -0.015 -13.746 1.00 87.38 226 TRP A CA 1
ATOM 1809 C C . TRP A 1 226 ? 20.544 -1.357 -14.363 1.00 87.38 226 TRP A C 1
ATOM 1811 O O . TRP A 1 226 ? 19.912 -2.178 -13.701 1.00 87.38 226 TRP A O 1
ATOM 1821 N N . ARG A 1 227 ? 21.027 -1.634 -15.576 1.00 92.38 227 ARG A N 1
ATOM 1822 C CA . ARG A 1 227 ? 20.810 -2.901 -16.269 1.00 92.38 227 ARG A CA 1
ATOM 1823 C C . ARG A 1 227 ? 21.298 -4.103 -15.466 1.00 92.38 227 ARG A C 1
ATOM 1825 O O . ARG A 1 227 ? 20.524 -5.021 -15.216 1.00 92.38 227 ARG A O 1
ATOM 1832 N N . ALA A 1 228 ? 22.555 -4.103 -15.016 1.00 93.81 228 ALA A N 1
ATOM 1833 C CA . ALA A 1 228 ? 23.107 -5.236 -14.267 1.00 93.81 228 ALA A CA 1
ATOM 1834 C C . ALA A 1 228 ? 22.464 -5.419 -12.873 1.00 93.81 228 ALA A C 1
ATOM 1836 O O . ALA A 1 228 ? 22.090 -6.547 -12.540 1.00 93.81 228 ALA A O 1
ATOM 1837 N N . PRO A 1 229 ? 22.271 -4.367 -12.049 1.00 93.56 229 PRO A N 1
ATOM 1838 C CA . PRO A 1 229 ? 21.520 -4.492 -10.800 1.00 93.56 229 PRO A CA 1
ATOM 1839 C C . PRO A 1 229 ? 20.065 -4.943 -11.001 1.00 93.56 229 PRO A C 1
ATOM 1841 O O . PRO A 1 229 ? 19.634 -5.859 -10.306 1.00 93.56 229 PRO A O 1
ATOM 1844 N N . GLY A 1 230 ? 19.345 -4.370 -11.972 1.00 95.38 230 GLY A N 1
ATOM 1845 C CA . GLY A 1 230 ? 17.972 -4.755 -12.309 1.00 95.38 230 GLY A CA 1
ATOM 1846 C C . GLY A 1 230 ? 17.873 -6.214 -12.743 1.00 95.38 230 GLY A C 1
ATOM 1847 O O . GLY A 1 230 ? 17.057 -6.964 -12.212 1.00 95.38 230 GLY A O 1
ATOM 1848 N N . ARG A 1 231 ? 18.790 -6.656 -13.614 1.00 96.50 231 ARG A N 1
ATOM 1849 C CA . ARG A 1 231 ? 18.903 -8.055 -14.039 1.00 96.50 231 ARG A CA 1
ATOM 1850 C C . ARG A 1 231 ? 19.106 -8.998 -12.854 1.00 96.50 231 ARG A C 1
ATOM 1852 O O . ARG A 1 231 ? 18.387 -9.980 -12.734 1.00 96.50 231 ARG A O 1
ATOM 1859 N N . ARG A 1 232 ? 20.033 -8.679 -11.944 1.00 96.19 232 ARG A N 1
ATOM 1860 C CA . ARG A 1 232 ? 20.258 -9.487 -10.732 1.00 96.19 232 ARG A CA 1
ATOM 1861 C C . ARG A 1 232 ? 19.010 -9.601 -9.856 1.00 96.19 232 ARG A C 1
ATOM 1863 O O . ARG A 1 232 ? 18.801 -10.666 -9.294 1.00 96.19 232 ARG A O 1
ATOM 1870 N N . MET A 1 233 ? 18.199 -8.545 -9.739 1.00 97.19 233 MET A N 1
ATOM 1871 C CA . MET A 1 233 ? 16.950 -8.598 -8.967 1.00 97.19 233 MET A CA 1
ATOM 1872 C C . MET A 1 233 ? 15.901 -9.479 -9.651 1.00 97.19 233 MET A C 1
ATOM 1874 O O . MET A 1 233 ? 15.362 -10.378 -9.011 1.00 97.19 233 MET A O 1
ATOM 1878 N N . VAL A 1 234 ? 15.638 -9.298 -10.950 1.00 98.00 234 VAL A N 1
ATOM 1879 C CA . VAL A 1 234 ? 14.602 -10.100 -11.629 1.00 98.00 234 VAL A CA 1
ATOM 1880 C C . VAL A 1 234 ? 14.978 -11.575 -11.738 1.00 98.00 234 VAL A C 1
ATOM 1882 O O . VAL A 1 234 ? 14.114 -12.439 -11.668 1.00 98.00 234 VAL A O 1
ATOM 1885 N N . GLU A 1 235 ? 16.273 -11.877 -11.838 1.00 97.50 235 GLU A N 1
ATOM 1886 C CA . GLU A 1 235 ? 16.811 -13.236 -11.923 1.00 97.50 235 GLU A CA 1
ATOM 1887 C C . GLU A 1 235 ? 16.958 -13.943 -10.562 1.00 97.50 235 GLU A C 1
ATOM 1889 O O . GLU A 1 235 ? 17.515 -15.039 -10.504 1.00 97.50 235 GLU A O 1
ATOM 1894 N N . SER A 1 236 ? 16.519 -13.322 -9.464 1.00 97.19 236 SER A N 1
ATOM 1895 C CA . SER A 1 236 ? 16.762 -13.814 -8.100 1.00 97.19 236 SER A CA 1
ATOM 1896 C C . SER A 1 236 ? 15.619 -14.621 -7.483 1.00 97.19 236 SER A C 1
ATOM 1898 O O . SER A 1 236 ? 15.662 -14.884 -6.283 1.00 97.19 236 SER A O 1
ATOM 1900 N N . LEU A 1 237 ? 14.588 -14.969 -8.260 1.00 97.19 237 LEU A N 1
ATOM 1901 C CA . LEU A 1 237 ? 13.421 -15.655 -7.716 1.00 97.19 237 LEU A CA 1
ATOM 1902 C C . LEU A 1 237 ? 13.779 -17.070 -7.251 1.00 97.19 237 LEU A C 1
ATOM 1904 O O . LEU A 1 237 ? 14.299 -17.885 -8.015 1.00 97.19 237 LEU A O 1
ATOM 1908 N N . GLU A 1 238 ? 13.413 -17.360 -6.010 1.00 95.75 238 GLU A N 1
ATOM 1909 C CA . GLU A 1 238 ? 13.463 -18.677 -5.384 1.00 95.75 238 GLU A CA 1
ATOM 1910 C C . GLU A 1 238 ? 12.058 -19.058 -4.902 1.00 95.75 238 GLU A C 1
ATOM 1912 O O . GLU A 1 238 ? 11.257 -18.192 -4.544 1.00 95.75 238 GLU A O 1
ATOM 1917 N N . LEU A 1 239 ? 11.738 -20.351 -4.882 1.00 93.75 239 LEU A N 1
ATOM 1918 C CA . LEU A 1 239 ? 10.506 -20.834 -4.256 1.00 93.75 239 LEU A CA 1
ATOM 1919 C C . LEU A 1 239 ? 10.686 -20.885 -2.736 1.00 93.75 239 LEU A C 1
ATOM 1921 O O . LEU A 1 239 ? 11.747 -21.273 -2.247 1.00 93.75 239 LEU A O 1
ATOM 1925 N N . ILE A 1 240 ? 9.653 -20.486 -1.995 1.00 89.69 240 ILE A N 1
ATOM 1926 C CA . ILE A 1 240 ? 9.623 -20.633 -0.539 1.00 89.69 240 ILE A CA 1
ATOM 1927 C C . ILE A 1 240 ? 9.096 -22.030 -0.211 1.00 89.69 240 ILE A C 1
ATOM 1929 O O . ILE A 1 240 ? 8.022 -22.407 -0.677 1.00 89.69 240 ILE A O 1
ATOM 1933 N N . GLU A 1 241 ? 9.838 -22.781 0.600 1.00 81.31 241 GLU A N 1
ATOM 1934 C CA . GLU A 1 241 ? 9.337 -24.018 1.201 1.00 81.31 241 GLU A CA 1
ATOM 1935 C C . GLU A 1 241 ? 8.183 -23.681 2.154 1.00 81.31 241 GLU A C 1
ATOM 1937 O O . GLU A 1 241 ? 8.272 -22.737 2.950 1.00 81.31 241 GLU A O 1
ATOM 1942 N N . GLU A 1 242 ? 7.077 -24.420 2.050 1.00 66.44 242 GLU A N 1
ATOM 1943 C CA . GLU A 1 242 ? 5.903 -24.211 2.898 1.00 66.44 242 GLU A CA 1
ATOM 1944 C C . GLU A 1 242 ? 6.319 -24.214 4.381 1.00 66.44 242 GLU A C 1
ATOM 1946 O O . GLU A 1 242 ? 6.852 -25.196 4.888 1.00 66.44 242 GLU A O 1
ATOM 1951 N N . GLY A 1 243 ? 6.113 -23.084 5.072 1.00 55.59 243 GLY A N 1
ATOM 1952 C CA . GLY A 1 243 ? 6.408 -22.930 6.504 1.00 55.59 243 GLY A CA 1
ATOM 1953 C C . GLY A 1 243 ? 7.540 -21.966 6.879 1.00 55.59 243 GLY A C 1
ATOM 1954 O O . GLY A 1 243 ? 7.653 -21.626 8.051 1.00 55.59 243 GLY A O 1
ATOM 1955 N N . SER A 1 244 ? 8.343 -21.447 5.939 1.00 50.41 244 SER A N 1
ATOM 1956 C CA . SER A 1 244 ? 9.529 -20.640 6.301 1.00 50.41 244 SER A CA 1
ATOM 1957 C C . SER A 1 244 ? 9.296 -19.124 6.474 1.00 50.41 244 SER A C 1
ATOM 1959 O O . SER A 1 244 ? 10.261 -18.357 6.492 1.00 50.41 244 SER A O 1
ATOM 1961 N N . GLY A 1 245 ? 8.049 -18.649 6.516 1.00 50.12 245 GLY A N 1
ATOM 1962 C CA . GLY A 1 245 ? 7.748 -17.219 6.656 1.00 50.12 245 GLY A CA 1
ATOM 1963 C C . GLY A 1 245 ? 7.712 -16.785 8.122 1.00 50.12 245 GLY A C 1
ATOM 1964 O O . GLY A 1 245 ? 7.190 -17.510 8.958 1.00 50.12 245 GLY A O 1
ATOM 1965 N N . GLY A 1 246 ? 8.198 -15.582 8.444 1.00 52.28 246 GLY A N 1
ATOM 1966 C CA . GLY A 1 246 ? 7.895 -14.926 9.722 1.00 52.28 246 GLY A CA 1
ATOM 1967 C C . GLY A 1 246 ? 6.410 -14.578 9.761 1.00 52.28 246 GLY A C 1
ATOM 1968 O O . GLY A 1 246 ? 6.014 -13.492 9.349 1.00 52.28 246 GLY A O 1
ATOM 1969 N N . VAL A 1 247 ? 5.575 -15.547 10.129 1.00 52.03 247 VAL A N 1
ATOM 1970 C CA . VAL A 1 247 ? 4.124 -15.423 10.050 1.00 52.03 247 VAL A CA 1
ATOM 1971 C C . VAL A 1 247 ? 3.668 -14.437 11.121 1.00 52.03 247 VAL A C 1
ATOM 1973 O O . VAL A 1 247 ? 3.915 -14.630 12.309 1.00 52.03 247 VAL A O 1
ATOM 1976 N N . VAL A 1 248 ? 2.969 -13.378 10.707 1.00 59.84 248 VAL A N 1
ATOM 1977 C CA . VAL A 1 248 ? 2.045 -12.680 11.606 1.00 59.84 248 VAL A CA 1
ATOM 1978 C C . VAL A 1 248 ? 0.961 -13.696 11.960 1.00 59.84 248 VAL A C 1
ATOM 1980 O O . VAL A 1 248 ? -0.003 -13.873 11.218 1.00 59.84 248 VAL A O 1
ATOM 1983 N N . GLU A 1 249 ? 1.191 -14.462 13.023 1.00 61.75 249 GLU A N 1
ATOM 1984 C CA . GLU A 1 249 ? 0.256 -15.491 13.453 1.00 61.75 249 GLU A CA 1
ATOM 1985 C C . GLU A 1 249 ? -0.947 -14.845 14.111 1.00 61.75 249 GLU A C 1
ATOM 1987 O O . GLU A 1 249 ? -0.832 -13.943 14.954 1.00 61.75 249 GLU A O 1
ATOM 1992 N N . ALA A 1 250 ? -2.120 -15.320 13.708 1.00 68.12 250 ALA A N 1
ATOM 1993 C CA . ALA A 1 250 ? -3.338 -14.889 14.337 1.00 68.12 250 ALA A CA 1
ATOM 1994 C C . ALA A 1 250 ? -3.382 -15.428 15.763 1.00 68.12 250 ALA A C 1
ATOM 1996 O O . ALA A 1 250 ? -3.418 -16.635 15.979 1.00 68.12 250 ALA A O 1
ATOM 1997 N N . SER A 1 251 ? -3.398 -14.531 16.747 1.00 85.31 251 SER A N 1
ATOM 1998 C CA . SER A 1 251 ? -3.691 -14.918 18.123 1.00 85.31 251 SER A CA 1
ATOM 1999 C C . SER A 1 251 ? -5.155 -14.637 18.436 1.00 85.31 251 SER A C 1
ATOM 2001 O O . SER A 1 251 ? -5.724 -13.632 17.987 1.00 85.31 251 SER A O 1
ATOM 2003 N N . ALA A 1 252 ? -5.770 -15.510 19.237 1.00 85.31 252 ALA A N 1
ATOM 2004 C CA . ALA A 1 252 ? -7.149 -15.335 19.691 1.00 85.31 252 ALA A CA 1
ATOM 2005 C C . ALA A 1 252 ? -7.345 -13.978 20.393 1.00 85.31 252 ALA A C 1
ATOM 2007 O O . ALA A 1 252 ? -8.353 -13.309 20.187 1.00 85.31 252 ALA A O 1
ATOM 2008 N N . ALA A 1 253 ? -6.337 -13.515 21.143 1.00 90.88 253 ALA A N 1
ATOM 2009 C CA . ALA A 1 253 ? -6.366 -12.215 21.808 1.00 90.88 253 ALA A CA 1
ATOM 2010 C C . ALA A 1 253 ? -6.376 -11.036 20.819 1.00 90.88 253 ALA A C 1
ATOM 2012 O O . ALA A 1 253 ? -7.130 -10.084 21.010 1.00 90.88 253 ALA A O 1
ATOM 2013 N N . LYS A 1 254 ? -5.568 -11.092 19.749 1.00 92.75 254 LYS A N 1
ATOM 2014 C CA . LYS A 1 254 ? -5.517 -10.038 18.720 1.00 92.75 254 LYS A CA 1
ATOM 2015 C C . LYS A 1 254 ? -6.760 -10.006 17.841 1.00 92.75 254 LYS A C 1
ATOM 2017 O O . LYS A 1 254 ? -7.068 -8.958 17.286 1.00 92.75 254 LYS A O 1
ATOM 2022 N N . SER A 1 255 ? -7.455 -11.132 17.717 1.00 95.50 255 SER A N 1
ATOM 2023 C CA . SER A 1 255 ? -8.594 -11.322 16.809 1.00 95.50 255 SER A CA 1
ATOM 2024 C C . SER A 1 255 ? -9.937 -11.388 17.542 1.00 95.50 255 SER A C 1
ATOM 2026 O O . SER A 1 255 ? -10.942 -11.746 16.937 1.00 95.50 255 SER A O 1
ATOM 2028 N N . LYS A 1 256 ? -9.959 -11.054 18.842 1.00 95.56 256 LYS A N 1
ATOM 2029 C CA . LYS A 1 256 ? -11.112 -11.228 19.738 1.00 95.56 256 LYS A CA 1
ATOM 2030 C C . LYS A 1 256 ? -12.409 -10.628 19.189 1.00 95.56 256 LYS A C 1
ATOM 2032 O O . LYS A 1 256 ? -13.469 -11.199 19.415 1.00 95.56 256 LYS A O 1
ATOM 2037 N N . PHE A 1 257 ? -12.331 -9.488 18.505 1.00 95.25 257 PHE A N 1
ATOM 2038 C CA . PHE A 1 257 ? -13.511 -8.769 18.017 1.00 95.25 257 PHE A CA 1
ATOM 2039 C C . PHE A 1 257 ? -13.890 -9.109 16.567 1.00 95.25 257 PHE A C 1
ATOM 2041 O O . PHE A 1 257 ? -14.916 -8.641 16.079 1.00 95.25 257 PHE A O 1
ATOM 2048 N N . ALA A 1 258 ? -13.117 -9.965 15.889 1.00 94.38 258 ALA A N 1
ATOM 2049 C CA . ALA A 1 258 ? -13.530 -10.598 14.640 1.00 94.38 258 ALA A CA 1
ATOM 2050 C C . ALA A 1 258 ? -14.397 -11.832 14.947 1.00 94.38 258 ALA A C 1
ATOM 2052 O O . ALA A 1 258 ? -14.003 -12.978 14.736 1.00 94.38 258 ALA A O 1
ATOM 2053 N N . ASP A 1 259 ? -15.565 -11.590 15.529 1.00 93.88 259 ASP A N 1
ATOM 2054 C CA . ASP A 1 259 ? -16.454 -12.596 16.112 1.00 93.88 259 ASP A CA 1
ATOM 2055 C C . ASP A 1 259 ? -17.491 -13.156 15.128 1.00 93.88 259 ASP A C 1
ATOM 2057 O O . ASP A 1 259 ? -17.933 -14.296 15.279 1.00 93.88 259 ASP A O 1
ATOM 2061 N N . THR A 1 260 ? -17.814 -12.417 14.068 1.00 92.50 260 THR A N 1
ATOM 2062 C CA . THR A 1 260 ? -18.694 -12.878 12.984 1.00 92.50 260 THR A CA 1
ATOM 2063 C C . THR A 1 260 ? -17.907 -13.454 11.806 1.00 92.50 260 THR A C 1
ATOM 2065 O O . THR A 1 260 ? -16.716 -13.189 11.642 1.00 92.50 260 THR A O 1
ATOM 2068 N N . LYS A 1 261 ? -18.575 -14.239 10.950 1.00 93.19 261 LYS A N 1
ATOM 2069 C CA . LYS A 1 261 ? -17.974 -14.783 9.720 1.00 93.19 261 LYS A CA 1
ATOM 2070 C C . LYS A 1 261 ? -17.409 -13.667 8.830 1.00 93.19 261 LYS A C 1
ATOM 2072 O O . LYS A 1 261 ? -16.231 -13.702 8.492 1.00 93.19 261 LYS A O 1
ATOM 2077 N N . ASP A 1 262 ? -18.214 -12.648 8.542 1.00 89.81 262 ASP A N 1
ATOM 2078 C CA . ASP A 1 262 ? -17.824 -11.530 7.676 1.00 89.81 262 ASP A CA 1
ATOM 2079 C C . ASP A 1 262 ? -16.620 -10.763 8.248 1.00 89.81 262 ASP A C 1
ATOM 2081 O O . ASP A 1 262 ? -15.672 -10.445 7.527 1.00 89.81 262 ASP A O 1
ATOM 2085 N N . ARG A 1 263 ? -16.594 -10.532 9.569 1.00 92.56 263 ARG A N 1
ATOM 2086 C CA . ARG A 1 263 ? -15.462 -9.876 10.240 1.00 92.56 263 ARG A CA 1
ATOM 2087 C C . ARG A 1 263 ? -14.181 -10.701 10.166 1.00 92.56 263 ARG A C 1
ATOM 2089 O O . ARG A 1 263 ? -13.110 -10.125 9.978 1.00 92.56 263 ARG A O 1
ATOM 2096 N N . LYS A 1 264 ? -14.275 -12.028 10.289 1.00 94.19 264 LYS A N 1
ATOM 2097 C CA . LYS A 1 264 ? -13.128 -12.939 10.132 1.00 94.19 264 LYS A CA 1
ATOM 2098 C C . LYS A 1 264 ? -12.575 -12.893 8.713 1.00 94.19 264 LYS A C 1
ATOM 2100 O O . LYS A 1 264 ? -11.372 -12.735 8.555 1.00 94.19 264 LYS A O 1
ATOM 2105 N N . GLU A 1 265 ? -13.432 -12.918 7.695 1.00 91.25 265 GLU A N 1
ATOM 2106 C CA . GLU A 1 265 ? -13.005 -12.816 6.292 1.00 91.25 265 GLU A CA 1
ATOM 2107 C C . GLU A 1 265 ? -12.330 -11.465 5.982 1.00 91.25 265 GLU A C 1
ATOM 2109 O O . GLU A 1 265 ? -11.330 -11.404 5.259 1.00 91.25 265 GLU A O 1
ATOM 2114 N N . MET A 1 266 ? -12.848 -10.363 6.540 1.00 90.69 266 MET A N 1
ATOM 2115 C CA . MET A 1 266 ? -12.213 -9.044 6.428 1.00 90.69 266 MET A CA 1
ATOM 2116 C C . MET A 1 266 ? -10.861 -9.005 7.146 1.00 90.69 266 MET A C 1
ATOM 2118 O O . MET A 1 266 ? -9.885 -8.497 6.589 1.00 90.69 266 MET A O 1
ATOM 2122 N N . LEU A 1 267 ? -10.778 -9.587 8.346 1.00 93.81 267 LEU A N 1
ATOM 2123 C CA . LEU A 1 267 ? -9.534 -9.684 9.099 1.00 93.81 267 LEU A CA 1
ATOM 2124 C C . LEU A 1 267 ? -8.488 -10.531 8.367 1.00 93.81 267 LEU A C 1
ATOM 2126 O O . LEU A 1 267 ? -7.343 -10.108 8.251 1.00 93.81 267 LEU A O 1
ATOM 2130 N N . GLU A 1 268 ? -8.859 -11.690 7.830 1.00 91.94 268 GLU A N 1
ATOM 2131 C CA . GLU A 1 268 ? -7.958 -12.548 7.056 1.00 91.94 268 GLU A CA 1
ATOM 2132 C C . GLU A 1 268 ? -7.383 -11.810 5.846 1.00 91.94 268 GLU A C 1
ATOM 2134 O O . GLU A 1 268 ? -6.181 -11.882 5.581 1.00 91.94 268 GLU A O 1
ATOM 2139 N N . ARG A 1 269 ? -8.217 -11.034 5.145 1.00 88.94 269 ARG A N 1
ATOM 2140 C CA . ARG A 1 269 ? -7.775 -10.175 4.041 1.00 88.94 269 ARG A CA 1
ATOM 2141 C C . ARG A 1 269 ? -6.780 -9.114 4.513 1.00 88.94 269 ARG A C 1
ATOM 2143 O O . ARG A 1 269 ? -5.770 -8.892 3.845 1.00 88.94 269 ARG A O 1
ATOM 2150 N N . ALA A 1 270 ? -7.043 -8.496 5.663 1.00 91.31 270 ALA A N 1
ATOM 2151 C CA . ALA A 1 270 ? -6.174 -7.492 6.263 1.00 91.31 270 ALA A CA 1
ATOM 2152 C C . ALA A 1 270 ? -4.824 -8.077 6.713 1.00 91.31 270 ALA A C 1
ATOM 2154 O O . ALA A 1 270 ? -3.774 -7.525 6.390 1.00 91.31 270 ALA A O 1
ATOM 2155 N N . ILE A 1 271 ? -4.830 -9.242 7.367 1.00 91.88 271 ILE A N 1
ATOM 2156 C CA . ILE A 1 271 ? -3.617 -9.974 7.758 1.00 91.88 271 ILE A CA 1
ATOM 2157 C C . ILE A 1 271 ? -2.823 -10.367 6.515 1.00 91.88 271 ILE A C 1
ATOM 2159 O O . ILE A 1 271 ? -1.617 -10.133 6.459 1.00 91.88 271 ILE A O 1
ATOM 2163 N N . LYS A 1 272 ? -3.486 -10.920 5.492 1.00 86.56 272 LYS A N 1
ATOM 2164 C CA . LYS A 1 272 ? -2.842 -11.318 4.236 1.00 86.56 272 LYS A CA 1
ATOM 2165 C C . LYS A 1 272 ? -2.090 -10.154 3.583 1.00 86.56 272 LYS A C 1
ATOM 2167 O O . LYS A 1 272 ? -0.998 -10.371 3.068 1.00 86.56 272 LYS A O 1
ATOM 2172 N N . ASN A 1 273 ? -2.632 -8.938 3.654 1.00 85.31 273 ASN A N 1
ATOM 2173 C CA . ASN A 1 273 ? -2.006 -7.735 3.105 1.00 85.31 273 ASN A CA 1
ATOM 2174 C C . ASN A 1 273 ? -0.677 -7.358 3.783 1.00 85.31 273 ASN A C 1
ATOM 2176 O O . ASN A 1 273 ? 0.213 -6.839 3.115 1.00 85.31 273 ASN A O 1
ATOM 2180 N N . ILE A 1 274 ? -0.527 -7.633 5.082 1.00 88.62 274 ILE A N 1
ATOM 2181 C CA . ILE A 1 274 ? 0.675 -7.260 5.845 1.00 88.62 274 ILE A CA 1
ATOM 2182 C C . ILE A 1 274 ? 1.590 -8.438 6.196 1.00 88.62 274 ILE A C 1
ATOM 2184 O O . ILE A 1 274 ? 2.702 -8.218 6.665 1.00 88.62 274 ILE A O 1
ATOM 2188 N N . ARG A 1 275 ? 1.160 -9.687 5.970 1.00 84.75 275 ARG A N 1
ATOM 2189 C CA . ARG A 1 275 ? 1.842 -10.910 6.442 1.00 84.75 275 ARG A CA 1
ATOM 2190 C C . ARG A 1 275 ? 3.307 -11.010 6.016 1.00 84.75 275 ARG A C 1
ATOM 2192 O O . ARG A 1 275 ? 4.104 -11.624 6.714 1.00 84.75 275 ARG A O 1
ATOM 2199 N N . THR A 1 276 ? 3.654 -10.453 4.862 1.00 76.00 276 THR A N 1
ATOM 2200 C CA . THR A 1 276 ? 5.003 -10.523 4.279 1.00 76.00 276 THR A CA 1
ATOM 2201 C C . THR A 1 276 ? 5.841 -9.282 4.568 1.00 76.00 276 THR A C 1
ATOM 2203 O O . THR A 1 276 ? 7.018 -9.220 4.208 1.00 76.00 276 THR A O 1
ATOM 2206 N N . LEU A 1 277 ? 5.245 -8.273 5.202 1.00 83.62 2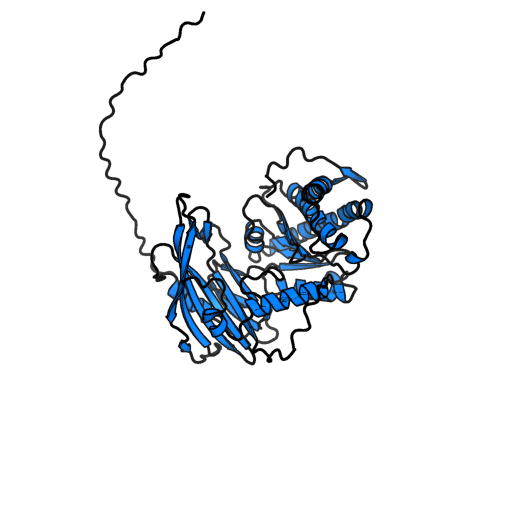77 LEU A N 1
ATOM 2207 C CA . LEU A 1 277 ? 5.883 -6.997 5.461 1.00 83.62 277 LEU A CA 1
ATOM 2208 C C . LEU A 1 277 ? 6.549 -7.038 6.833 1.00 83.62 277 LEU A C 1
ATOM 2210 O O . LEU A 1 277 ? 5.908 -7.199 7.870 1.00 83.62 277 LEU A O 1
ATOM 2214 N N . LYS A 1 278 ? 7.870 -6.858 6.847 1.00 86.19 278 LYS A N 1
ATOM 2215 C CA . LYS A 1 278 ? 8.612 -6.694 8.099 1.00 86.19 278 LYS A CA 1
ATOM 2216 C C . LYS A 1 278 ? 8.185 -5.391 8.766 1.00 86.19 278 LYS A C 1
ATOM 2218 O O . LYS A 1 278 ? 8.050 -4.372 8.096 1.00 86.19 278 LYS A O 1
ATOM 2223 N N . GLY A 1 279 ? 8.039 -5.417 10.086 1.00 91.19 279 GLY A N 1
ATOM 2224 C CA . GLY A 1 279 ? 7.671 -4.218 10.834 1.00 91.19 279 GLY A CA 1
ATOM 2225 C C . GLY A 1 279 ? 6.178 -3.903 10.808 1.00 91.19 279 GLY A C 1
ATOM 2226 O O . GLY A 1 279 ? 5.827 -2.748 11.004 1.00 91.19 279 GLY A O 1
ATOM 2227 N N . TRP A 1 280 ? 5.315 -4.888 10.546 1.00 94.94 280 TRP A N 1
ATOM 2228 C CA . TRP A 1 280 ? 3.861 -4.742 10.589 1.00 94.94 280 TRP A CA 1
ATOM 2229 C C . TRP A 1 280 ? 3.227 -5.755 11.538 1.00 94.94 280 TRP A C 1
ATOM 2231 O O . TRP A 1 280 ? 3.717 -6.871 11.704 1.00 94.94 280 TRP A O 1
ATOM 2241 N N . ASP A 1 281 ? 2.140 -5.350 12.183 1.00 95.50 281 ASP A N 1
ATOM 2242 C CA . ASP A 1 281 ? 1.330 -6.201 13.048 1.00 95.50 281 ASP A CA 1
ATOM 2243 C C . ASP A 1 281 ? -0.108 -5.660 13.075 1.00 95.50 281 ASP A C 1
ATOM 2245 O O . ASP A 1 281 ? -0.412 -4.604 12.509 1.00 95.50 281 ASP A O 1
ATOM 2249 N N . TYR A 1 282 ? -1.004 -6.398 13.717 1.00 97.25 282 TYR A N 1
ATOM 2250 C CA . TYR A 1 282 ? -2.407 -6.045 13.808 1.00 97.25 282 TYR A CA 1
ATOM 2251 C C . TYR A 1 282 ? -2.997 -6.335 15.186 1.00 97.25 282 TYR A C 1
ATOM 2253 O O . TYR A 1 282 ? -2.450 -7.084 16.003 1.00 97.25 282 TYR A O 1
ATOM 2261 N N . TYR A 1 283 ? -4.158 -5.742 15.425 1.00 97.62 283 TYR A N 1
ATOM 2262 C CA . TYR A 1 283 ? -5.109 -6.167 16.443 1.00 97.62 283 TYR A CA 1
ATOM 2263 C C . TYR A 1 283 ? -6.509 -5.686 16.055 1.00 97.62 283 TYR A C 1
ATOM 2265 O O . TYR A 1 283 ? -6.689 -4.928 15.103 1.00 97.62 283 TYR A O 1
ATOM 2273 N N . THR A 1 284 ? -7.505 -6.153 16.793 1.00 97.81 284 THR A N 1
ATOM 2274 C CA . THR A 1 284 ? -8.910 -5.828 16.575 1.00 97.81 284 THR A CA 1
ATOM 2275 C C . THR A 1 284 ? -9.493 -5.086 17.769 1.00 97.81 284 THR A C 1
ATOM 2277 O O . THR A 1 284 ? -9.092 -5.317 18.913 1.00 97.81 284 THR A O 1
ATOM 2280 N N . THR A 1 285 ? -10.458 -4.217 17.494 1.00 97.31 285 THR A N 1
ATOM 2281 C CA . THR A 1 285 ? -11.359 -3.591 18.470 1.00 97.31 285 THR A CA 1
ATOM 2282 C C . THR A 1 285 ? -12.806 -3.827 18.037 1.00 97.31 285 THR A C 1
ATOM 2284 O O . THR A 1 285 ? -13.052 -4.463 17.009 1.00 97.31 285 THR A O 1
ATOM 2287 N N . GLN A 1 286 ? -13.785 -3.358 18.810 1.00 95.06 286 GLN A N 1
ATOM 2288 C CA . GLN A 1 286 ? -15.201 -3.631 18.545 1.00 95.06 286 GLN A CA 1
ATOM 2289 C C . GLN A 1 286 ? -15.645 -3.217 17.136 1.00 95.06 286 GLN A C 1
ATOM 2291 O O . GLN A 1 286 ? -16.482 -3.897 16.532 1.00 95.06 286 GLN A O 1
ATOM 2296 N N . ASN A 1 287 ? -15.096 -2.117 16.623 1.00 94.88 287 ASN A N 1
ATOM 2297 C CA . ASN A 1 287 ? -15.503 -1.519 15.365 1.00 94.88 287 ASN A CA 1
ATOM 2298 C C . ASN A 1 287 ? -14.376 -1.391 14.332 1.00 94.88 287 ASN A C 1
ATOM 2300 O O . ASN A 1 287 ? -14.698 -1.061 13.196 1.00 94.88 287 ASN A O 1
ATOM 2304 N N . TYR A 1 288 ? -13.110 -1.677 14.665 1.00 96.75 288 TYR A N 1
ATOM 2305 C CA . TYR A 1 288 ? -11.993 -1.557 13.719 1.00 96.75 288 TYR A CA 1
ATOM 2306 C C . TYR A 1 288 ? -11.058 -2.774 13.692 1.00 96.75 288 TYR A C 1
ATOM 2308 O O . TYR A 1 288 ? -10.804 -3.434 14.704 1.00 96.75 288 TYR A O 1
ATOM 2316 N N . ILE A 1 289 ? -10.473 -3.012 12.518 1.00 97.75 289 ILE A N 1
ATOM 2317 C CA . ILE A 1 289 ? -9.219 -3.752 12.355 1.00 97.75 289 ILE A CA 1
ATOM 2318 C C . ILE A 1 289 ? -8.094 -2.714 12.332 1.00 97.75 289 ILE A C 1
ATOM 2320 O O . ILE A 1 289 ? -8.032 -1.901 11.412 1.00 97.75 289 ILE A O 1
ATOM 2324 N N . CYS A 1 290 ? -7.185 -2.737 13.306 1.00 97.88 290 CYS A N 1
ATOM 2325 C CA . CYS A 1 290 ? -6.023 -1.850 13.309 1.00 97.88 290 CYS A CA 1
ATOM 2326 C C . CYS A 1 290 ? -4.807 -2.574 12.726 1.00 97.88 290 CYS A C 1
ATOM 2328 O O . CYS A 1 290 ? -4.329 -3.553 13.300 1.00 97.88 290 CYS A O 1
ATOM 2330 N N . LEU A 1 291 ? -4.262 -2.047 11.630 1.00 97.56 291 LEU A N 1
ATOM 2331 C CA . LEU A 1 291 ? -2.964 -2.428 11.074 1.00 97.56 291 LEU A CA 1
ATOM 2332 C C . LEU A 1 291 ? -1.958 -1.343 11.436 1.00 97.56 291 LEU A C 1
ATOM 2334 O O . LEU A 1 291 ? -2.176 -0.176 11.124 1.00 97.56 291 LEU A O 1
ATOM 2338 N N . PHE A 1 292 ? -0.852 -1.693 12.080 1.00 97.44 292 PHE A N 1
ATOM 2339 C CA . PHE A 1 292 ? 0.152 -0.703 12.468 1.00 97.44 292 PHE A CA 1
ATOM 2340 C C . PHE A 1 292 ? 1.555 -1.169 12.111 1.00 97.44 292 PHE A C 1
ATOM 2342 O O . PHE A 1 292 ? 1.835 -2.369 12.048 1.00 97.44 292 PHE A O 1
ATOM 2349 N N . SER A 1 293 ? 2.443 -0.201 11.897 1.00 96.44 293 SER A N 1
ATOM 2350 C CA . SER A 1 293 ? 3.836 -0.467 11.548 1.00 96.44 293 SER A CA 1
ATOM 2351 C C . SER A 1 293 ? 4.840 0.107 12.550 1.00 96.44 293 SER A C 1
ATOM 2353 O O . SER A 1 293 ? 4.512 0.922 13.417 1.00 96.44 293 SER A O 1
ATOM 2355 N N . TRP A 1 294 ? 6.090 -0.334 12.437 1.00 95.00 294 TRP A N 1
ATOM 2356 C CA . TRP A 1 294 ? 7.282 0.237 13.064 1.00 95.00 294 TRP A CA 1
ATOM 2357 C C . TRP A 1 294 ? 8.486 0.046 12.133 1.00 95.00 294 TRP A C 1
ATOM 2359 O O . TRP A 1 294 ? 8.457 -0.801 11.239 1.00 95.00 294 TRP A O 1
ATOM 2369 N N . ASP A 1 295 ? 9.566 0.801 12.348 1.00 90.62 295 ASP A N 1
ATOM 2370 C CA . ASP A 1 295 ? 10.815 0.561 11.618 1.00 90.62 295 ASP A CA 1
ATOM 2371 C C . ASP A 1 295 ? 11.383 -0.799 12.049 1.00 90.62 295 ASP A C 1
ATOM 2373 O O . ASP A 1 295 ? 11.871 -0.958 13.168 1.00 90.62 295 ASP A O 1
ATOM 2377 N N . ALA A 1 296 ? 11.324 -1.793 11.161 1.00 87.69 296 ALA A N 1
ATOM 2378 C CA . ALA A 1 296 ? 11.797 -3.148 11.435 1.00 87.69 296 ALA A CA 1
ATOM 2379 C C . ALA A 1 296 ? 13.295 -3.211 11.789 1.00 87.69 296 ALA A C 1
ATOM 2381 O O . ALA A 1 296 ? 13.734 -4.186 12.396 1.00 87.69 296 ALA A O 1
ATOM 2382 N N . ARG A 1 297 ? 14.078 -2.182 11.432 1.00 85.62 297 ARG A N 1
ATOM 2383 C CA . ARG A 1 297 ? 15.499 -2.050 11.798 1.00 85.62 297 ARG A CA 1
ATOM 2384 C C . ARG A 1 297 ? 15.691 -1.545 13.231 1.00 85.62 297 ARG A C 1
ATOM 2386 O O . ARG A 1 297 ? 16.805 -1.585 13.737 1.00 85.62 297 ARG A O 1
ATOM 2393 N N . LYS A 1 298 ? 14.618 -1.060 13.862 1.00 90.19 298 LYS A N 1
ATOM 2394 C CA . LYS A 1 298 ? 14.563 -0.503 15.219 1.00 90.19 298 LYS A CA 1
ATOM 2395 C C . LYS A 1 298 ? 13.463 -1.210 16.027 1.00 90.19 298 LYS A C 1
ATOM 2397 O O . LYS A 1 298 ? 12.438 -0.598 16.352 1.00 90.19 298 LYS A O 1
ATOM 2402 N N . PRO A 1 299 ? 13.603 -2.523 16.302 1.00 89.62 299 PRO A N 1
ATOM 2403 C CA . PRO A 1 299 ? 12.558 -3.330 16.939 1.00 89.62 299 PRO A CA 1
ATOM 2404 C C . PRO A 1 299 ? 12.119 -2.795 18.311 1.00 89.62 299 PRO A C 1
ATOM 2406 O O . PRO A 1 299 ? 10.963 -2.965 18.693 1.00 89.62 299 PRO A O 1
ATOM 2409 N N . GLU A 1 300 ? 12.984 -2.075 19.023 1.00 91.56 300 GLU A N 1
ATOM 2410 C CA . GLU A 1 300 ? 12.670 -1.404 20.284 1.00 91.56 300 GLU A CA 1
ATOM 2411 C C . GLU A 1 300 ? 11.592 -0.313 20.140 1.00 91.56 300 GLU A C 1
ATOM 2413 O O . GLU A 1 300 ? 10.883 0.001 21.098 1.00 91.56 300 GLU A O 1
ATOM 2418 N N . LYS A 1 301 ? 11.395 0.241 18.934 1.00 92.31 301 LYS A N 1
ATOM 2419 C CA . LYS A 1 301 ? 10.324 1.213 18.651 1.00 92.31 301 LYS A CA 1
ATOM 2420 C C . LYS A 1 301 ? 8.947 0.569 18.513 1.00 92.31 301 LYS A C 1
ATOM 2422 O O . LYS A 1 301 ? 7.950 1.288 18.602 1.00 92.31 301 LYS A O 1
ATOM 2427 N N . ARG A 1 302 ? 8.862 -0.761 18.373 1.00 94.25 302 ARG A N 1
ATOM 2428 C CA . ARG A 1 302 ? 7.591 -1.486 18.209 1.00 94.25 302 ARG A CA 1
ATOM 2429 C C . ARG A 1 302 ? 6.599 -1.179 19.327 1.00 94.25 302 ARG A C 1
ATOM 2431 O O . ARG A 1 302 ? 5.429 -0.938 19.046 1.00 94.25 302 ARG A O 1
ATOM 2438 N N . LEU A 1 303 ? 7.053 -1.159 20.584 1.00 93.31 303 LEU A N 1
ATOM 2439 C CA . LEU A 1 303 ? 6.174 -0.892 21.727 1.00 93.31 303 LEU A CA 1
ATOM 2440 C C . LEU A 1 303 ? 5.574 0.518 21.659 1.00 93.31 303 LEU A C 1
ATOM 2442 O O . LEU A 1 303 ? 4.379 0.688 21.885 1.00 93.31 303 LEU A O 1
ATOM 2446 N N . LYS A 1 304 ? 6.383 1.516 21.285 1.00 94.25 304 LYS A N 1
ATOM 2447 C CA . LYS A 1 304 ? 5.934 2.904 21.131 1.00 94.25 304 LYS A CA 1
ATOM 2448 C C . LYS A 1 304 ? 4.914 3.039 19.994 1.00 94.25 304 LYS A C 1
ATOM 2450 O O . LYS A 1 304 ? 3.897 3.702 20.181 1.00 94.25 304 LYS A O 1
ATOM 2455 N N . SER A 1 305 ? 5.152 2.383 18.853 1.00 94.62 305 SER A N 1
ATOM 2456 C CA . SER A 1 305 ? 4.186 2.335 17.746 1.00 94.62 305 SER A CA 1
ATOM 2457 C C . SER A 1 305 ? 2.875 1.666 18.157 1.00 94.62 305 SER A C 1
ATOM 2459 O O . SER A 1 305 ? 1.808 2.194 17.863 1.00 94.62 305 SER A O 1
ATOM 2461 N N . LEU A 1 306 ? 2.938 0.545 18.884 1.00 96.00 306 LEU A N 1
ATOM 2462 C CA . LEU A 1 306 ? 1.750 -0.150 19.385 1.00 96.00 306 LEU A CA 1
ATOM 2463 C C . LEU A 1 306 ? 0.952 0.716 20.370 1.00 96.00 306 LEU A C 1
ATOM 2465 O O . LEU A 1 306 ? -0.271 0.767 20.282 1.00 96.00 306 LEU A O 1
ATOM 2469 N N . GLN A 1 307 ? 1.624 1.401 21.300 1.00 96.69 307 GLN A N 1
ATOM 2470 C CA . GLN A 1 307 ? 0.973 2.319 22.240 1.00 96.69 307 GLN A CA 1
ATOM 2471 C C . GLN A 1 307 ? 0.276 3.465 21.510 1.00 96.69 307 GLN A C 1
ATOM 2473 O O . GLN A 1 307 ? -0.864 3.786 21.829 1.00 96.69 307 GLN A O 1
ATOM 2478 N N . PHE A 1 308 ? 0.942 4.065 20.520 1.00 96.56 308 PHE A N 1
ATOM 2479 C CA . PHE A 1 308 ? 0.330 5.099 19.695 1.00 96.56 308 PHE A CA 1
ATOM 2480 C C . PHE A 1 308 ? -0.896 4.562 18.952 1.00 96.56 308 PHE A C 1
ATOM 2482 O O . PHE A 1 308 ? -1.973 5.136 19.073 1.00 96.56 308 PHE A O 1
ATOM 2489 N N . ALA A 1 309 ? -0.751 3.422 18.270 1.00 97.56 309 ALA A N 1
ATOM 2490 C CA . ALA A 1 309 ? -1.832 2.802 17.521 1.00 97.56 309 ALA A CA 1
ATOM 2491 C C . ALA A 1 309 ? -3.053 2.504 18.400 1.00 97.56 309 ALA A C 1
ATOM 2493 O O . ALA A 1 309 ? -4.173 2.810 17.992 1.00 97.56 309 ALA A O 1
ATOM 2494 N N . ARG A 1 310 ? -2.841 1.961 19.609 1.00 97.50 310 ARG A N 1
ATOM 2495 C CA . ARG A 1 310 ? -3.909 1.699 20.587 1.00 97.50 310 ARG A CA 1
ATOM 2496 C C . ARG A 1 310 ? -4.603 2.975 21.017 1.00 97.50 310 ARG A C 1
ATOM 2498 O O . ARG A 1 310 ? -5.810 3.065 20.863 1.00 97.50 310 ARG A O 1
ATOM 2505 N N . THR A 1 311 ? -3.848 3.983 21.449 1.00 96.62 311 THR A N 1
ATOM 2506 C CA . THR A 1 311 ? -4.427 5.274 21.841 1.00 96.62 311 THR A CA 1
ATOM 2507 C C . THR A 1 311 ? -5.265 5.879 20.718 1.00 96.62 311 THR A C 1
ATOM 2509 O O . THR A 1 311 ? -6.373 6.341 20.971 1.00 96.62 311 THR A O 1
ATOM 2512 N N . THR A 1 312 ? -4.771 5.863 19.479 1.00 97.12 312 THR A N 1
ATOM 2513 C CA . THR A 1 312 ? -5.514 6.394 18.332 1.00 97.12 312 THR A CA 1
ATOM 2514 C C . THR A 1 312 ? -6.760 5.567 18.029 1.00 97.12 312 THR A C 1
ATOM 2516 O O . THR A 1 312 ? -7.823 6.138 17.818 1.00 97.12 312 THR A O 1
ATOM 2519 N N . THR A 1 313 ? -6.672 4.237 18.054 1.00 97.69 313 THR A N 1
ATOM 2520 C CA . THR A 1 313 ? -7.827 3.364 17.781 1.00 97.69 313 THR A CA 1
ATOM 2521 C C . THR A 1 313 ? -8.880 3.473 18.881 1.00 97.69 313 THR A C 1
ATOM 2523 O O . THR A 1 313 ? -10.061 3.581 18.580 1.00 97.69 313 THR A O 1
ATOM 2526 N N . ASP A 1 314 ? -8.473 3.556 20.147 1.00 96.94 314 ASP A N 1
ATOM 2527 C CA . ASP A 1 314 ? -9.381 3.791 21.273 1.00 96.94 314 ASP A CA 1
ATOM 2528 C C . ASP A 1 314 ? -10.074 5.157 21.141 1.00 96.94 314 ASP A C 1
ATOM 2530 O O . ASP A 1 314 ? -11.266 5.285 21.405 1.00 96.94 314 ASP A O 1
ATOM 2534 N N . GLN A 1 315 ? -9.361 6.188 20.680 1.00 96.44 315 GLN A N 1
ATOM 2535 C CA . GLN A 1 315 ? -9.957 7.490 20.369 1.00 96.44 315 GLN A CA 1
ATOM 2536 C C . GLN A 1 315 ? -10.942 7.414 19.192 1.00 96.44 315 GLN A C 1
ATOM 2538 O O . GLN A 1 315 ? -11.976 8.078 19.238 1.00 96.44 315 GLN A O 1
ATOM 2543 N N . MET A 1 316 ? -10.661 6.594 18.174 1.00 97.50 316 MET A N 1
ATOM 2544 C CA . MET A 1 316 ? -11.568 6.336 17.047 1.00 97.50 316 MET A CA 1
ATOM 2545 C C . MET A 1 316 ? -12.838 5.586 17.469 1.00 97.50 316 MET A C 1
ATOM 2547 O O . MET A 1 316 ? -13.927 5.873 16.972 1.00 97.50 316 MET A O 1
ATOM 2551 N N . GLU A 1 317 ? -12.718 4.640 18.400 1.00 96.50 317 GLU A N 1
ATOM 2552 C CA . GLU A 1 317 ? -13.864 3.973 19.028 1.00 96.50 317 GLU A CA 1
ATOM 2553 C C . GLU A 1 317 ? -14.717 4.973 19.808 1.00 96.50 317 GLU A C 1
ATOM 2555 O O . GLU A 1 317 ? -15.938 4.990 19.688 1.00 96.50 317 GLU A O 1
ATOM 2560 N N . GLN A 1 318 ? -14.069 5.866 20.553 1.00 95.50 318 GLN A N 1
ATOM 2561 C CA . GLN A 1 318 ? -14.757 6.894 21.318 1.00 95.50 318 GLN A CA 1
ATOM 2562 C C . GLN A 1 318 ? -15.473 7.897 20.400 1.00 95.50 318 GLN A C 1
ATOM 2564 O O . GLN A 1 318 ? -16.654 8.162 20.607 1.00 95.50 318 GLN A O 1
ATOM 2569 N N . VAL A 1 319 ? -14.805 8.486 19.398 1.00 96.31 319 VAL A N 1
ATOM 2570 C CA . VAL A 1 319 ? -15.441 9.506 18.534 1.00 96.31 319 VAL A CA 1
ATOM 2571 C C . VAL A 1 319 ? -16.601 8.923 17.725 1.00 96.31 319 VAL A C 1
ATOM 2573 O O . VAL A 1 319 ? -17.549 9.636 17.401 1.00 96.31 319 VAL A O 1
ATOM 2576 N N . ARG A 1 320 ? -16.596 7.607 17.482 1.00 95.25 320 ARG A N 1
ATOM 2577 C CA . ARG A 1 320 ? -17.729 6.910 16.875 1.00 95.25 320 ARG A CA 1
ATOM 2578 C C . ARG A 1 320 ? -19.013 7.030 17.696 1.00 95.25 320 ARG A C 1
ATOM 2580 O O . ARG A 1 320 ? -20.079 7.090 17.098 1.00 95.25 320 ARG A O 1
ATOM 2587 N N . GLU A 1 321 ? -18.940 7.158 19.022 1.00 94.50 321 GLU A N 1
ATOM 2588 C CA . GLU A 1 321 ? -20.110 7.485 19.858 1.00 94.50 321 GLU A CA 1
ATOM 2589 C C . GLU A 1 321 ? -20.729 8.831 19.446 1.00 94.50 321 GLU A C 1
ATOM 2591 O O . GLU A 1 321 ? -21.949 8.998 19.442 1.00 94.50 321 GLU A O 1
ATOM 2596 N N . VAL A 1 322 ? -19.885 9.797 19.066 1.00 95.88 322 VAL A N 1
ATOM 2597 C CA . VAL A 1 322 ? -20.327 11.099 18.559 1.00 95.88 322 VAL A CA 1
ATOM 2598 C C . VAL A 1 322 ? -20.928 10.933 17.168 1.00 95.88 322 VAL A C 1
ATOM 2600 O O . VAL A 1 322 ? -22.009 11.462 16.936 1.00 95.88 322 VAL A O 1
ATOM 2603 N N . TYR A 1 323 ? -20.303 10.164 16.267 1.00 95.94 323 TYR A N 1
ATOM 2604 C CA . TYR A 1 323 ? -20.892 9.866 14.952 1.00 95.94 323 TYR A CA 1
ATOM 2605 C C . TYR A 1 323 ? -22.284 9.252 15.100 1.00 95.94 323 TYR A C 1
ATOM 2607 O O . TYR A 1 323 ? -23.242 9.756 14.524 1.00 95.94 323 TYR A O 1
ATOM 2615 N N . GLU A 1 324 ? -22.410 8.217 15.931 1.00 95.25 324 GLU A N 1
ATOM 2616 C CA . GLU A 1 324 ? -23.647 7.467 16.149 1.00 95.25 324 GLU A CA 1
ATOM 2617 C C . GLU A 1 324 ? -24.743 8.310 16.820 1.00 95.25 324 GLU A C 1
ATOM 2619 O O . GLU A 1 324 ? -25.925 8.060 16.594 1.00 95.25 324 GLU A O 1
ATOM 2624 N N . LYS A 1 325 ? -24.384 9.355 17.579 1.00 95.50 325 LYS A N 1
ATOM 2625 C CA . LYS A 1 325 ? -25.354 10.315 18.126 1.00 95.50 325 LYS A CA 1
ATOM 2626 C C . LYS A 1 325 ? -26.088 11.096 17.029 1.00 95.50 325 LYS A C 1
ATOM 2628 O O . LYS A 1 325 ? -27.279 11.358 17.177 1.00 95.50 325 LYS A O 1
ATOM 2633 N N . TYR A 1 326 ? -25.386 11.501 15.970 1.00 95.38 326 TYR A N 1
ATOM 2634 C CA . TYR A 1 326 ? -25.966 12.301 14.878 1.00 95.38 326 TYR A CA 1
ATOM 2635 C C . TYR A 1 326 ? -26.401 11.444 13.686 1.00 95.38 326 TYR A C 1
ATOM 2637 O O . TYR A 1 326 ? -27.323 11.813 12.965 1.00 95.38 326 TYR A O 1
ATOM 2645 N N . PHE A 1 327 ? -25.776 10.280 13.517 1.00 94.38 327 PHE A N 1
ATOM 2646 C CA . PHE A 1 327 ? -26.030 9.314 12.454 1.00 94.38 327 PHE A CA 1
ATOM 2647 C C . PHE A 1 327 ? -26.169 7.912 13.059 1.00 94.38 327 PHE A C 1
ATOM 2649 O O . PHE A 1 327 ? -25.223 7.125 12.988 1.00 94.38 327 PHE A O 1
ATOM 2656 N N . PRO A 1 328 ? -27.315 7.573 13.674 1.00 94.06 328 PRO A N 1
ATOM 2657 C CA . PRO A 1 328 ? -27.507 6.301 14.373 1.00 94.06 328 PRO A CA 1
ATOM 2658 C C . PRO A 1 328 ? -27.289 5.092 13.469 1.00 94.06 328 PRO A C 1
ATOM 2660 O O . PRO A 1 328 ? -27.750 5.092 12.334 1.00 94.06 328 PRO A O 1
ATOM 2663 N N . ARG A 1 329 ? -26.626 4.044 13.974 1.00 87.94 329 ARG A N 1
ATOM 2664 C CA . ARG A 1 329 ? -26.219 2.862 13.190 1.00 87.94 329 ARG A CA 1
ATOM 2665 C C . ARG A 1 329 ? -27.254 2.432 12.150 1.00 87.94 329 ARG A C 1
ATOM 2667 O O . ARG A 1 329 ? -28.344 1.969 12.480 1.00 87.94 329 ARG A O 1
ATOM 2674 N N . HIS A 1 330 ? -26.858 2.518 10.886 1.00 87.50 330 HIS A N 1
ATOM 2675 C CA . HIS A 1 330 ? -27.681 2.090 9.769 1.00 87.50 330 HIS A CA 1
ATOM 2676 C C . HIS A 1 330 ? -27.484 0.594 9.479 1.00 87.50 330 HIS A C 1
ATOM 2678 O O . HIS A 1 330 ? -26.412 0.034 9.718 1.00 87.50 330 HIS A O 1
ATOM 2684 N N . LYS A 1 331 ? -28.499 -0.068 8.905 1.00 84.75 331 LYS A N 1
ATOM 2685 C CA . LYS A 1 331 ? -28.442 -1.500 8.541 1.00 84.75 331 LYS A CA 1
ATOM 2686 C C . LYS A 1 331 ? -27.259 -1.851 7.627 1.00 84.75 331 LYS A C 1
ATOM 2688 O O . LYS A 1 331 ? -26.708 -2.940 7.736 1.00 84.75 331 LYS A O 1
ATOM 2693 N N . ASN A 1 332 ? -26.820 -0.904 6.794 1.00 81.12 332 ASN A N 1
ATOM 2694 C CA . ASN A 1 332 ? -25.672 -1.070 5.893 1.00 81.12 332 ASN A CA 1
ATOM 2695 C C . ASN A 1 332 ? -24.347 -1.298 6.643 1.00 81.12 332 ASN A C 1
ATOM 2697 O O . ASN A 1 332 ? -23.395 -1.820 6.073 1.00 81.12 332 ASN A O 1
ATOM 2701 N N . MET A 1 333 ? -24.286 -0.941 7.927 1.00 85.00 333 MET A N 1
ATOM 2702 C CA . MET A 1 333 ? -23.069 -1.000 8.733 1.00 85.00 333 MET A CA 1
ATOM 2703 C C . MET A 1 333 ? -22.916 -2.309 9.519 1.00 85.00 333 MET A C 1
ATOM 2705 O O . MET A 1 333 ? -21.881 -2.504 10.151 1.00 85.00 333 MET A O 1
ATOM 2709 N N . GLN A 1 334 ? -23.915 -3.203 9.515 1.00 77.31 334 GLN A N 1
ATOM 2710 C CA . GLN A 1 334 ? -23.929 -4.395 10.383 1.00 77.31 334 GLN A CA 1
ATOM 2711 C C . GLN A 1 334 ? -22.748 -5.343 10.128 1.00 77.31 334 GLN A C 1
ATOM 2713 O O . GLN A 1 334 ? -22.186 -5.891 11.074 1.00 77.31 334 GLN A O 1
ATOM 2718 N N . ASN A 1 335 ? -22.320 -5.461 8.870 1.00 77.25 335 ASN A N 1
ATOM 2719 C CA . ASN A 1 335 ? -21.204 -6.324 8.471 1.00 77.25 335 ASN A CA 1
ATOM 2720 C C . ASN A 1 335 ? -19.929 -5.532 8.155 1.00 77.25 335 ASN A C 1
ATOM 2722 O O . ASN A 1 335 ? -18.954 -6.090 7.656 1.00 77.25 335 ASN A O 1
ATOM 2726 N N . TYR A 1 336 ? -19.928 -4.225 8.419 1.00 83.75 336 TYR A N 1
ATOM 2727 C CA . TYR A 1 336 ? -18.802 -3.367 8.090 1.00 83.75 336 TYR A CA 1
ATOM 2728 C C . TYR A 1 336 ? -17.744 -3.433 9.191 1.00 83.75 336 TYR A C 1
ATOM 2730 O O . TYR A 1 336 ? -18.017 -3.082 10.343 1.00 83.75 336 TYR A O 1
ATOM 2738 N N . TYR A 1 337 ? -16.533 -3.871 8.832 1.00 91.69 337 TYR A N 1
ATOM 2739 C CA . TYR A 1 337 ? -15.394 -3.917 9.747 1.00 91.69 337 TYR A CA 1
ATOM 2740 C C . TYR A 1 337 ? -14.185 -3.138 9.211 1.00 91.69 337 TYR A C 1
ATOM 2742 O O . TYR A 1 337 ? -13.274 -3.727 8.626 1.00 91.69 337 TYR A O 1
ATOM 2750 N N . PRO A 1 338 ? -14.208 -1.800 9.332 1.00 92.31 338 PRO A N 1
ATOM 2751 C CA . PRO A 1 338 ? -13.245 -0.926 8.682 1.00 92.31 338 PRO A CA 1
ATOM 2752 C C . PRO A 1 338 ? -11.809 -1.179 9.128 1.00 92.31 338 PRO A C 1
ATOM 2754 O O . PRO A 1 338 ? -11.537 -1.510 10.284 1.00 92.31 338 PRO A O 1
ATOM 2757 N N . VAL A 1 339 ? -10.883 -0.946 8.201 1.00 96.38 339 VAL A N 1
ATOM 2758 C CA . VAL A 1 339 ? -9.448 -0.990 8.475 1.00 96.38 339 VAL A CA 1
ATOM 2759 C C . VAL A 1 339 ? -8.956 0.413 8.821 1.00 96.38 339 VAL A C 1
ATOM 2761 O O . VAL A 1 339 ? -9.172 1.362 8.065 1.00 96.38 339 VAL A O 1
ATOM 2764 N N . LEU A 1 340 ? -8.266 0.516 9.954 1.00 97.69 340 LEU A N 1
ATOM 2765 C CA . LEU A 1 340 ? -7.456 1.658 10.356 1.00 97.69 340 LEU A CA 1
ATOM 2766 C C . LEU A 1 340 ? -5.980 1.288 10.188 1.00 97.69 340 LEU A C 1
ATOM 2768 O O . LEU A 1 340 ? -5.456 0.434 10.905 1.00 97.69 340 LEU A O 1
ATOM 2772 N N . ARG A 1 341 ? -5.304 1.923 9.235 1.00 97.44 341 ARG A N 1
ATOM 2773 C CA . ARG A 1 341 ? -3.891 1.709 8.930 1.00 97.44 341 ARG A CA 1
ATOM 2774 C C . ARG A 1 341 ? -3.049 2.850 9.484 1.00 97.44 341 ARG A C 1
ATOM 2776 O O . ARG A 1 341 ? -3.260 4.009 9.148 1.00 97.44 341 ARG A O 1
ATOM 2783 N N . ILE A 1 342 ? -2.053 2.503 10.293 1.00 97.31 342 ILE A N 1
ATOM 2784 C CA . ILE A 1 342 ? -1.177 3.459 10.969 1.00 97.31 342 ILE A CA 1
ATOM 2785 C C . ILE A 1 342 ? 0.273 3.214 10.545 1.00 97.31 342 ILE A C 1
ATOM 2787 O O . ILE A 1 342 ? 0.959 2.299 11.022 1.00 97.31 342 ILE A O 1
ATOM 2791 N N . CYS A 1 343 ? 0.751 4.052 9.631 1.00 96.38 343 CYS A N 1
ATOM 2792 C CA . CYS A 1 343 ? 2.148 4.104 9.225 1.00 96.38 343 CYS A CA 1
ATOM 2793 C C . CYS A 1 343 ? 3.004 4.695 10.359 1.00 96.38 343 CYS A C 1
ATOM 2795 O O . CYS A 1 343 ? 2.571 5.580 11.090 1.00 96.38 343 CYS A O 1
ATOM 2797 N N . HIS A 1 344 ? 4.228 4.213 10.551 1.00 94.94 344 HIS A N 1
ATOM 2798 C CA . HIS A 1 344 ? 5.077 4.689 11.650 1.00 94.94 344 HIS A CA 1
ATOM 2799 C C . HIS A 1 344 ? 5.760 6.032 11.368 1.00 94.94 344 HIS A C 1
ATOM 2801 O O . HIS A 1 344 ? 6.332 6.609 12.289 1.00 94.94 344 HIS A O 1
ATOM 2807 N N . ASN A 1 345 ? 5.728 6.498 10.118 1.00 92.12 345 ASN A N 1
ATOM 2808 C CA . ASN A 1 345 ? 6.247 7.788 9.684 1.00 92.12 345 ASN A CA 1
ATOM 2809 C C . ASN A 1 345 ? 5.545 8.268 8.398 1.00 92.12 345 ASN A C 1
ATOM 2811 O O . ASN A 1 345 ? 4.787 7.521 7.771 1.00 92.12 345 ASN A O 1
ATOM 2815 N N . GLN A 1 346 ? 5.828 9.518 8.029 1.00 91.81 346 GLN A N 1
ATOM 2816 C CA . GLN A 1 346 ? 5.308 10.184 6.834 1.00 91.81 346 GLN A CA 1
ATOM 2817 C C . GLN A 1 346 ? 5.761 9.490 5.538 1.00 91.81 346 GLN A C 1
ATOM 2819 O O . GLN A 1 346 ? 4.938 9.216 4.678 1.00 91.81 346 GLN A O 1
ATOM 2824 N N . GLU A 1 347 ? 7.039 9.119 5.425 1.00 87.50 347 GLU A N 1
ATOM 2825 C CA . GLU A 1 347 ? 7.622 8.464 4.236 1.00 87.50 347 GLU A CA 1
ATOM 2826 C C . GLU A 1 347 ? 6.874 7.172 3.843 1.00 87.50 347 GLU A C 1
ATOM 2828 O O . GLU A 1 347 ? 6.537 6.948 2.678 1.00 87.50 347 GLU A O 1
ATOM 2833 N N . LEU A 1 348 ? 6.550 6.319 4.822 1.00 89.25 348 LEU A N 1
ATOM 2834 C CA . LEU A 1 348 ? 5.761 5.108 4.587 1.00 89.25 348 LEU A CA 1
ATOM 2835 C C . LEU A 1 348 ? 4.304 5.427 4.223 1.00 89.25 348 LEU A C 1
ATOM 2837 O O . LEU A 1 348 ? 3.678 4.693 3.463 1.00 89.25 348 LEU A O 1
ATOM 2841 N N . PHE A 1 349 ? 3.745 6.496 4.782 1.00 91.56 349 PHE A N 1
ATOM 2842 C CA . PHE A 1 349 ? 2.399 6.949 4.449 1.00 91.56 349 PHE A CA 1
ATOM 2843 C C . PHE A 1 349 ? 2.298 7.482 3.022 1.00 91.56 349 PHE A C 1
ATOM 2845 O O . PHE A 1 349 ? 1.402 7.060 2.297 1.00 91.56 349 PHE A O 1
ATOM 2852 N N . GLU A 1 350 ? 3.228 8.336 2.602 1.00 86.69 350 GLU A N 1
ATOM 2853 C CA . GLU A 1 350 ? 3.274 8.895 1.250 1.00 86.69 350 GLU A CA 1
ATOM 2854 C C . GLU A 1 350 ? 3.495 7.790 0.217 1.00 86.69 350 GLU A C 1
ATOM 2856 O O . GLU A 1 350 ? 2.735 7.690 -0.742 1.00 86.69 350 GLU A O 1
ATOM 2861 N N . SER A 1 351 ? 4.452 6.886 0.460 1.00 82.50 351 SER A N 1
ATOM 2862 C CA . SER A 1 351 ? 4.710 5.749 -0.439 1.00 82.50 351 SER A CA 1
ATOM 2863 C C . SER A 1 351 ? 3.543 4.761 -0.527 1.00 82.50 351 SER A C 1
ATOM 2865 O O . SER A 1 351 ? 3.287 4.220 -1.599 1.00 82.50 351 SER A O 1
ATOM 2867 N N . TYR A 1 352 ? 2.806 4.529 0.565 1.00 85.06 352 TYR A N 1
ATOM 2868 C CA . TYR A 1 352 ? 1.599 3.697 0.530 1.00 85.06 352 TYR A CA 1
ATOM 2869 C C . TYR A 1 352 ? 0.428 4.404 -0.159 1.00 85.06 352 TYR A C 1
ATOM 2871 O O . TYR A 1 352 ? -0.282 3.817 -0.975 1.00 85.06 352 TYR A O 1
ATOM 2879 N N . GLY A 1 353 ? 0.184 5.661 0.210 1.00 79.50 353 GLY A N 1
ATOM 2880 C CA . GLY A 1 353 ? -0.968 6.435 -0.232 1.00 79.50 353 GLY A CA 1
ATOM 2881 C C . GLY A 1 353 ? -0.828 6.982 -1.649 1.00 79.50 353 GLY A C 1
ATOM 2882 O O . GLY A 1 353 ? -1.845 7.231 -2.292 1.00 79.50 353 GLY A O 1
ATOM 2883 N N . GLY A 1 354 ? 0.395 7.144 -2.156 1.00 77.12 354 GLY A N 1
ATOM 2884 C CA . GLY A 1 354 ? 0.662 7.994 -3.320 1.00 77.12 354 GLY A CA 1
ATOM 2885 C C . GLY A 1 354 ? 0.292 9.458 -3.053 1.00 77.12 354 GLY A C 1
ATOM 2886 O O . GLY A 1 354 ? -0.012 10.197 -3.984 1.00 77.12 354 GLY A O 1
ATOM 2887 N N . MET A 1 355 ? 0.232 9.846 -1.776 1.00 77.81 355 MET A N 1
ATOM 2888 C CA . MET A 1 355 ? -0.151 11.188 -1.349 1.00 77.81 355 MET A CA 1
ATOM 2889 C C . MET A 1 355 ? 1.096 12.066 -1.303 1.00 77.81 355 MET A C 1
ATOM 2891 O O . MET A 1 355 ? 2.145 11.622 -0.841 1.00 77.81 355 MET A O 1
ATOM 2895 N N . GLY A 1 356 ? 0.975 13.307 -1.775 1.00 73.94 356 GLY A N 1
ATOM 2896 C CA . GLY A 1 356 ? 2.032 14.304 -1.626 1.00 73.94 356 GLY A CA 1
ATOM 2897 C C . GLY A 1 356 ? 2.173 14.795 -0.182 1.00 73.94 356 GLY A C 1
ATOM 2898 O O . GLY A 1 356 ? 1.313 14.547 0.668 1.00 73.94 356 GLY A O 1
ATOM 2899 N N . GLY A 1 357 ? 3.246 15.544 0.075 1.00 75.56 357 GLY A N 1
ATOM 2900 C CA . GLY A 1 357 ? 3.443 16.221 1.357 1.00 75.56 357 GLY A CA 1
ATOM 2901 C C . GLY A 1 357 ? 2.297 17.187 1.682 1.00 75.56 357 GLY A C 1
ATOM 2902 O O . GLY A 1 357 ? 1.662 17.740 0.785 1.00 75.56 357 GLY A O 1
ATOM 2903 N N . GLY A 1 358 ? 2.031 17.400 2.974 1.00 79.00 358 GLY A N 1
ATOM 2904 C CA . GLY A 1 358 ? 0.923 18.245 3.443 1.00 79.00 358 GLY A CA 1
ATOM 2905 C C . GLY A 1 358 ? -0.323 17.485 3.906 1.00 79.00 358 GLY A C 1
ATOM 2906 O O . GLY A 1 358 ? -1.198 18.090 4.520 1.00 79.00 358 GLY A O 1
ATOM 2907 N N . VAL A 1 359 ? -0.395 16.172 3.672 1.00 84.75 359 VAL A N 1
ATOM 2908 C CA . VAL A 1 359 ? -1.533 15.327 4.062 1.00 84.75 359 VAL A CA 1
ATOM 2909 C C . VAL A 1 359 ? -1.128 14.396 5.208 1.00 84.75 359 VAL A C 1
ATOM 2911 O O . VAL A 1 359 ? -0.118 13.705 5.124 1.00 84.75 359 VAL A O 1
ATOM 2914 N N . VAL A 1 360 ? -1.915 14.368 6.289 1.00 86.00 360 VAL A N 1
ATOM 2915 C CA . VAL A 1 360 ? -1.618 13.571 7.507 1.00 86.00 360 VAL A CA 1
ATOM 2916 C C . VAL A 1 360 ? -2.421 12.267 7.571 1.00 86.00 360 VAL A C 1
ATOM 2918 O O . VAL A 1 360 ? -2.120 11.358 8.348 1.00 86.00 360 VAL A O 1
ATOM 2921 N N . GLY A 1 361 ? -3.450 12.165 6.736 1.00 92.19 361 GLY A N 1
ATOM 2922 C CA . GLY A 1 361 ? -4.326 11.016 6.640 1.00 92.19 361 GLY A CA 1
ATOM 2923 C C . GLY A 1 361 ? -5.259 11.129 5.448 1.00 92.19 361 GLY A C 1
ATOM 2924 O O . GLY A 1 361 ? -5.440 12.216 4.909 1.00 92.19 361 GLY A O 1
ATOM 2925 N N . TRP A 1 362 ? -5.812 10.000 5.028 1.00 92.50 362 TRP A N 1
ATOM 2926 C CA . TRP A 1 362 ? -6.837 9.941 3.993 1.00 92.50 362 TRP A CA 1
ATOM 2927 C C . TRP A 1 362 ? -7.689 8.685 4.167 1.00 92.50 362 TRP A C 1
ATOM 2929 O O . TRP A 1 362 ? -7.204 7.639 4.618 1.00 92.50 362 TRP A O 1
ATOM 2939 N N . PHE A 1 363 ? -8.954 8.775 3.782 1.00 92.31 363 PHE A N 1
ATOM 2940 C CA . PHE A 1 363 ? -9.827 7.627 3.610 1.00 92.31 363 PHE A CA 1
ATOM 2941 C C . PHE A 1 363 ? -9.913 7.210 2.137 1.00 92.31 363 PHE A C 1
ATOM 2943 O O . PHE A 1 363 ? -10.230 8.012 1.259 1.00 92.31 363 PHE A O 1
ATOM 2950 N N . ASN A 1 364 ? -9.680 5.926 1.861 1.00 86.25 364 ASN A N 1
ATOM 2951 C CA . ASN A 1 364 ? -9.921 5.343 0.548 1.00 86.25 364 ASN A CA 1
ATOM 2952 C C . ASN A 1 364 ? -11.322 4.720 0.479 1.00 86.25 364 ASN A C 1
ATOM 2954 O O . ASN A 1 364 ? -11.597 3.700 1.119 1.00 86.25 364 ASN A O 1
ATOM 2958 N N . THR A 1 365 ? -12.187 5.255 -0.378 1.00 81.31 365 THR A N 1
ATOM 2959 C CA . THR A 1 365 ? -13.517 4.682 -0.626 1.00 81.31 365 THR A CA 1
ATOM 2960 C C . THR A 1 365 ? -13.466 3.343 -1.372 1.00 81.31 365 THR A C 1
ATOM 2962 O O . THR A 1 365 ? -14.318 2.495 -1.140 1.00 81.31 365 THR A O 1
ATOM 2965 N N . GLY A 1 366 ? -12.496 3.092 -2.246 1.00 76.38 366 GLY A N 1
ATOM 2966 C CA . GLY A 1 366 ? -12.301 1.807 -2.925 1.00 76.38 366 GLY A CA 1
ATOM 2967 C C . GLY A 1 366 ? -11.809 0.693 -1.994 1.00 76.38 366 GLY A C 1
ATOM 2968 O O . GLY A 1 366 ? -12.370 -0.405 -1.984 1.00 76.38 366 GLY A O 1
ATOM 2969 N N . THR A 1 367 ? -10.796 0.976 -1.174 1.00 77.94 367 THR A N 1
ATOM 2970 C CA . THR A 1 367 ? -10.148 -0.010 -0.291 1.00 77.94 367 THR A CA 1
ATOM 2971 C C . THR A 1 367 ? -10.826 -0.115 1.078 1.00 77.94 367 THR A C 1
ATOM 2973 O O . THR A 1 367 ? -10.602 -1.088 1.800 1.00 77.94 367 THR A O 1
ATOM 2976 N N . LYS A 1 368 ? -11.691 0.854 1.419 1.00 86.19 368 LYS A N 1
ATOM 2977 C CA . LYS A 1 368 ? -12.351 1.019 2.727 1.00 86.19 368 LYS A CA 1
ATOM 2978 C C . LYS A 1 368 ? -11.372 1.217 3.884 1.00 86.19 368 LYS A C 1
ATOM 2980 O O . LYS A 1 368 ? -11.698 0.946 5.043 1.00 86.19 368 LYS A O 1
ATOM 2985 N N . GLU A 1 369 ? -10.176 1.711 3.585 1.00 91.88 369 GLU A N 1
ATOM 2986 C CA . GLU A 1 369 ? -9.129 1.948 4.572 1.00 91.88 369 GLU A CA 1
ATOM 2987 C C . GLU A 1 369 ? -9.031 3.419 4.937 1.00 91.88 369 GLU A C 1
ATOM 2989 O O . GLU A 1 369 ? -8.933 4.281 4.067 1.00 91.88 369 GLU A O 1
ATOM 2994 N N . LEU A 1 370 ? -8.968 3.685 6.237 1.00 95.50 370 LEU A N 1
ATOM 2995 C CA . LEU A 1 370 ? -8.452 4.938 6.758 1.00 95.50 370 LEU A CA 1
ATOM 2996 C C . LEU A 1 370 ? -6.957 4.769 6.973 1.00 95.50 370 LEU A C 1
ATOM 2998 O O . LEU A 1 370 ? -6.542 3.860 7.693 1.00 95.50 370 LEU A O 1
ATOM 3002 N N . VAL A 1 371 ? -6.150 5.639 6.380 1.00 96.12 371 VAL A N 1
ATOM 3003 C CA . VAL A 1 371 ? -4.695 5.602 6.508 1.00 96.12 371 VAL A CA 1
ATOM 3004 C C . VAL A 1 371 ? -4.220 6.886 7.163 1.00 96.12 371 VAL A C 1
ATOM 3006 O O . VAL A 1 371 ? -4.564 7.971 6.714 1.00 96.12 371 VAL A O 1
ATOM 3009 N N . ILE A 1 372 ? -3.396 6.762 8.196 1.00 96.69 372 ILE A N 1
ATOM 3010 C CA . ILE A 1 372 ? -2.709 7.866 8.882 1.00 96.69 372 ILE A CA 1
ATOM 3011 C C . ILE A 1 372 ? -1.259 7.469 9.153 1.00 96.69 372 ILE A C 1
ATOM 3013 O O . ILE A 1 372 ? -0.884 6.302 8.996 1.00 96.69 372 ILE A O 1
ATOM 3017 N N . PHE A 1 373 ? -0.442 8.407 9.629 1.00 95.44 373 PHE A N 1
ATOM 3018 C CA . PHE A 1 373 ? 0.862 8.079 10.198 1.00 95.44 373 PHE A CA 1
ATOM 3019 C C . PHE A 1 373 ? 1.080 8.644 11.591 1.00 95.44 373 PHE A C 1
ATOM 3021 O O . PHE A 1 373 ? 0.450 9.609 12.008 1.00 95.44 373 PHE A O 1
ATOM 3028 N N . TYR A 1 374 ? 2.018 8.042 12.317 1.00 93.19 374 TYR A N 1
ATOM 3029 C CA . TYR A 1 374 ? 2.500 8.586 13.571 1.00 93.19 374 TYR A CA 1
ATOM 3030 C C . TYR A 1 374 ? 3.428 9.782 13.312 1.00 93.19 374 TYR A C 1
ATOM 3032 O O . TYR A 1 374 ? 4.629 9.608 13.100 1.00 93.19 374 TYR A O 1
ATOM 3040 N N . ASP A 1 375 ? 2.884 11.002 13.378 1.00 91.06 375 ASP A N 1
ATOM 3041 C CA . ASP A 1 375 ? 3.673 12.240 13.344 1.00 91.06 375 ASP A CA 1
ATOM 3042 C C . ASP A 1 375 ? 4.450 12.425 14.659 1.00 91.06 375 ASP A C 1
ATOM 3044 O O . ASP A 1 375 ? 4.057 13.146 15.579 1.00 91.06 375 ASP A O 1
ATOM 3048 N N . SER A 1 376 ? 5.538 11.671 14.799 1.00 88.19 376 SER A N 1
ATOM 3049 C CA . SER A 1 376 ? 6.356 11.689 16.011 1.00 88.19 376 SER A CA 1
ATOM 3050 C C . SER A 1 376 ? 7.279 12.906 16.102 1.00 88.19 376 SER A C 1
ATOM 3052 O O . SER A 1 376 ? 7.730 13.227 17.202 1.00 88.19 376 SER A O 1
ATOM 3054 N N . GLU A 1 377 ? 7.527 13.566 14.969 1.00 86.38 377 GLU A N 1
ATOM 3055 C CA . GLU A 1 377 ? 8.389 14.745 14.836 1.00 86.38 377 GLU A CA 1
ATOM 3056 C C . GLU A 1 377 ? 7.604 16.053 14.998 1.00 86.38 377 GLU A C 1
ATOM 3058 O O . GLU A 1 377 ? 8.190 17.086 15.309 1.00 86.38 377 GLU A O 1
ATOM 3063 N N . GLY A 1 378 ? 6.273 16.004 14.881 1.00 86.88 378 GLY A N 1
ATOM 3064 C CA . GLY A 1 378 ? 5.397 17.139 15.150 1.00 86.88 378 GLY A CA 1
ATOM 3065 C C . GLY A 1 378 ? 5.259 18.108 13.981 1.00 86.88 378 GLY A C 1
ATOM 3066 O O . GLY A 1 378 ? 4.727 19.201 14.178 1.00 86.88 378 GLY A O 1
ATOM 3067 N N . VAL A 1 379 ? 5.706 17.714 12.785 1.00 85.12 379 VAL A N 1
ATOM 3068 C CA . VAL A 1 379 ? 5.690 18.545 11.570 1.00 85.12 379 VAL A CA 1
ATOM 3069 C C . VAL A 1 379 ? 4.267 18.993 11.228 1.00 85.12 379 VAL A C 1
ATOM 3071 O O . VAL A 1 379 ? 4.063 20.107 10.753 1.00 85.12 379 VAL A O 1
ATOM 3074 N N . TYR A 1 380 ? 3.274 18.165 11.550 1.00 84.25 380 TYR A N 1
ATOM 3075 C CA . TYR A 1 380 ? 1.861 18.401 11.275 1.00 84.25 380 TYR A CA 1
ATOM 3076 C C . TYR A 1 380 ? 1.019 18.461 12.555 1.00 84.25 380 TYR A C 1
ATOM 3078 O O . TYR A 1 380 ? -0.119 17.993 12.609 1.00 84.25 380 TYR A O 1
ATOM 3086 N N . GLY A 1 381 ? 1.581 19.025 13.627 1.00 85.19 381 GLY A N 1
ATOM 3087 C CA . GLY A 1 381 ? 0.892 19.149 14.916 1.00 85.19 381 GLY A CA 1
ATOM 3088 C C . GLY A 1 381 ? 0.922 17.871 15.763 1.00 85.19 381 GLY A C 1
ATOM 3089 O O . GLY A 1 381 ? 0.199 17.756 16.762 1.00 85.19 381 GLY A O 1
ATOM 3090 N N . GLY A 1 382 ? 1.758 16.902 15.389 1.00 89.69 382 GLY A N 1
ATOM 3091 C CA . GLY A 1 382 ? 2.076 15.720 16.173 1.00 89.69 382 GLY A CA 1
ATOM 3092 C C . GLY A 1 382 ? 0.869 14.833 16.445 1.00 89.69 382 GLY A C 1
ATOM 3093 O O . GLY A 1 382 ? -0.035 14.668 15.624 1.00 89.69 382 GLY A O 1
ATOM 3094 N N . LYS A 1 383 ? 0.810 14.282 17.663 1.00 90.56 383 LYS A N 1
ATOM 3095 C CA . LYS A 1 383 ? -0.304 13.422 18.097 1.00 90.56 383 LYS A CA 1
ATOM 3096 C C . LYS A 1 383 ? -1.663 14.125 18.028 1.00 90.56 383 LYS A C 1
ATOM 3098 O O . LYS A 1 383 ? -2.659 13.468 17.743 1.00 90.56 383 LYS A O 1
ATOM 3103 N N . LYS A 1 384 ? -1.718 15.436 18.308 1.00 90.31 384 LYS A N 1
ATOM 3104 C CA . LYS A 1 384 ? -2.971 16.205 18.257 1.00 90.31 384 LYS A CA 1
ATOM 3105 C C . LYS A 1 384 ? -3.448 16.329 16.812 1.00 90.31 384 LYS A C 1
ATOM 3107 O O . LYS A 1 384 ? -4.590 15.973 16.551 1.00 90.31 384 LYS A O 1
ATOM 3112 N N . GLY A 1 385 ? -2.569 16.753 15.903 1.00 89.94 385 GLY A N 1
ATOM 3113 C CA . GLY A 1 385 ? -2.884 16.860 14.477 1.00 89.94 385 GLY A CA 1
ATOM 3114 C C . GLY A 1 385 ? -3.291 15.518 13.873 1.00 89.94 385 GLY A C 1
ATOM 3115 O O . GLY A 1 385 ? -4.345 15.419 13.250 1.00 89.94 385 GLY A O 1
ATOM 3116 N N . THR A 1 386 ? -2.541 14.451 14.175 1.00 92.69 386 THR A N 1
ATOM 3117 C CA . THR A 1 386 ? -2.890 13.096 13.714 1.00 92.69 386 THR A CA 1
ATOM 3118 C C . THR A 1 386 ? -4.275 12.670 14.203 1.00 92.69 386 THR A C 1
ATOM 3120 O O . THR A 1 386 ? -5.040 12.096 13.438 1.00 92.69 386 THR A O 1
ATOM 3123 N N . LYS A 1 387 ? -4.629 12.959 15.463 1.00 94.50 387 LYS A N 1
ATOM 3124 C CA . LYS A 1 387 ? -5.957 12.644 16.006 1.00 94.50 387 LYS A CA 1
ATOM 3125 C C . LYS A 1 387 ? -7.063 13.434 15.302 1.00 94.50 387 LYS A C 1
ATOM 3127 O O . LYS A 1 387 ? -8.060 12.837 14.917 1.00 94.50 387 LYS A O 1
ATOM 3132 N N . THR A 1 388 ? -6.888 14.746 15.131 1.00 93.88 388 THR A N 1
ATOM 3133 C CA . THR A 1 388 ? -7.849 15.600 14.413 1.00 93.88 388 THR A CA 1
ATOM 3134 C C . THR A 1 388 ? -8.124 15.045 13.016 1.00 93.88 388 THR A C 1
ATOM 3136 O O . THR A 1 388 ? -9.278 14.934 12.610 1.00 93.88 388 THR A O 1
ATOM 3139 N N . VAL A 1 389 ? -7.073 14.637 12.299 1.00 94.44 389 VAL A N 1
ATOM 3140 C CA . VAL A 1 389 ? -7.206 14.051 10.960 1.00 94.44 389 VAL A CA 1
ATOM 3141 C C . VAL A 1 389 ? -7.805 12.648 11.010 1.00 94.44 389 VAL A C 1
ATOM 3143 O O . VAL A 1 389 ? -8.691 12.353 10.221 1.00 94.44 389 VAL A O 1
ATOM 3146 N N . ALA A 1 390 ? -7.428 11.805 11.972 1.00 96.56 390 ALA A N 1
ATOM 3147 C CA . ALA A 1 390 ? -8.058 10.497 12.151 1.00 96.56 390 ALA A CA 1
ATOM 3148 C C . ALA A 1 390 ? -9.575 10.624 12.370 1.00 96.56 390 ALA A C 1
ATOM 3150 O O . ALA A 1 390 ? -10.339 9.848 11.814 1.00 96.56 390 ALA A O 1
ATOM 3151 N N . PHE A 1 391 ? -10.022 11.631 13.123 1.00 97.06 391 PHE A N 1
ATOM 3152 C CA . PHE A 1 391 ? -11.444 11.899 13.347 1.00 97.06 391 PHE A CA 1
ATOM 3153 C C . PHE A 1 391 ? -12.139 12.463 12.099 1.00 97.06 391 PHE A C 1
ATOM 3155 O O . PHE A 1 391 ? -13.298 12.135 11.849 1.00 97.06 391 PHE A O 1
ATOM 3162 N N . HIS A 1 392 ? -11.449 13.283 11.305 1.00 95.94 392 HIS A N 1
ATOM 3163 C CA . HIS A 1 392 ? -11.961 13.783 10.023 1.00 95.94 392 HIS A CA 1
ATOM 3164 C C . HIS A 1 392 ? -12.137 12.654 9.008 1.00 95.94 392 HIS A C 1
ATOM 3166 O O . HIS A 1 392 ? -13.231 12.416 8.511 1.00 95.94 392 HIS A O 1
ATOM 3172 N N . GLU A 1 393 ? -11.076 11.897 8.750 1.00 96.25 393 GLU A N 1
ATOM 3173 C CA . GLU A 1 393 ? -11.110 10.770 7.814 1.00 96.25 393 GLU A CA 1
ATOM 3174 C C . GLU A 1 393 ? -11.984 9.623 8.346 1.00 96.25 393 GLU A C 1
ATOM 3176 O O . GLU A 1 393 ? -12.590 8.870 7.585 1.00 96.25 393 GLU A O 1
ATOM 3181 N N . GLY A 1 394 ? -12.099 9.509 9.672 1.00 96.25 394 GLY A N 1
ATOM 3182 C CA . GLY A 1 394 ? -12.979 8.568 10.360 1.00 96.25 394 GLY A CA 1
ATOM 3183 C C . GLY A 1 394 ? -14.444 8.832 10.065 1.00 96.25 394 GLY A C 1
ATOM 3184 O O . GLY A 1 394 ? -15.215 7.886 9.899 1.00 96.25 394 GLY A O 1
ATOM 3185 N N . TRP A 1 395 ? -14.813 10.107 9.930 1.00 96.06 395 TRP A N 1
ATOM 3186 C CA . TRP A 1 395 ? -16.132 10.491 9.458 1.00 96.06 395 TRP A CA 1
ATOM 3187 C C . TRP A 1 395 ? -16.359 10.031 8.019 1.00 96.06 395 TRP A C 1
ATOM 3189 O O . TRP A 1 395 ? -17.376 9.394 7.762 1.00 96.06 395 TRP A O 1
ATOM 3199 N N . HIS A 1 396 ? -15.415 10.259 7.103 1.00 95.00 396 HIS A N 1
ATOM 3200 C CA . HIS A 1 396 ? -15.545 9.794 5.715 1.00 95.00 396 HIS A CA 1
ATOM 3201 C C . HIS A 1 396 ? -15.722 8.274 5.634 1.00 95.00 396 HIS A C 1
ATOM 3203 O O . HIS A 1 396 ? -16.602 7.780 4.926 1.00 95.00 396 HIS A O 1
ATOM 3209 N N . GLN A 1 397 ? -14.961 7.528 6.440 1.00 93.88 397 GLN A N 1
ATOM 3210 C CA . GLN A 1 397 ? -15.093 6.075 6.551 1.00 93.88 397 GLN A CA 1
ATOM 3211 C C . GLN A 1 397 ? -16.447 5.637 7.131 1.00 93.88 397 GLN A C 1
ATOM 3213 O O . GLN A 1 397 ? -17.023 4.642 6.682 1.00 93.88 397 GLN A O 1
ATOM 3218 N N . TYR A 1 398 ? -16.956 6.356 8.133 1.00 94.56 398 TYR A N 1
ATOM 3219 C CA . TYR A 1 398 ? -18.264 6.102 8.734 1.00 94.56 398 TYR A CA 1
ATOM 3220 C C . TYR A 1 398 ? -19.402 6.413 7.754 1.00 94.56 398 TYR A C 1
ATOM 3222 O O . TYR A 1 398 ? -20.313 5.603 7.582 1.00 94.56 398 TYR A O 1
ATOM 3230 N N . ALA A 1 399 ? -19.332 7.565 7.091 1.00 93.19 399 ALA A N 1
ATOM 3231 C CA . ALA A 1 399 ? -20.304 8.042 6.122 1.00 93.19 399 ALA A CA 1
ATOM 3232 C C . ALA A 1 399 ? -20.411 7.095 4.922 1.00 93.19 399 ALA A C 1
ATOM 3234 O O . ALA A 1 399 ? -21.521 6.744 4.530 1.00 93.19 399 ALA A O 1
ATOM 3235 N N . ASP A 1 400 ? -19.288 6.610 4.390 1.00 90.88 400 ASP A N 1
ATOM 3236 C CA . ASP A 1 400 ? -19.285 5.626 3.303 1.00 90.88 400 ASP A CA 1
ATOM 3237 C C . ASP A 1 400 ? -20.024 4.330 3.687 1.00 90.88 400 ASP A C 1
ATOM 3239 O O . ASP A 1 400 ? -20.829 3.811 2.910 1.00 90.88 400 ASP A O 1
ATOM 3243 N N . ALA A 1 401 ? -19.835 3.844 4.917 1.00 90.00 401 ALA A N 1
ATOM 3244 C CA . ALA A 1 401 ? -20.558 2.679 5.423 1.00 90.00 401 ALA A CA 1
ATOM 3245 C C . ALA A 1 401 ? -22.051 2.959 5.659 1.00 90.00 401 ALA A C 1
ATOM 3247 O O . ALA A 1 401 ? -22.898 2.085 5.460 1.00 90.00 401 ALA A O 1
ATOM 3248 N N . TYR A 1 402 ? -22.377 4.171 6.105 1.00 91.62 402 TYR A N 1
ATOM 3249 C CA . TYR A 1 402 ? -23.737 4.587 6.423 1.00 91.62 402 TYR A CA 1
ATOM 3250 C C . TYR A 1 402 ? -24.577 4.783 5.154 1.00 91.62 402 TYR A C 1
ATOM 3252 O O . TYR A 1 402 ? -25.605 4.120 4.970 1.00 91.62 402 TYR A O 1
ATOM 3260 N N . PHE A 1 403 ? -24.116 5.667 4.266 1.00 88.38 403 PHE A N 1
ATOM 3261 C CA . PHE A 1 403 ? -24.813 6.087 3.049 1.00 88.38 403 PHE A CA 1
ATOM 3262 C C . PHE A 1 403 ? -24.617 5.116 1.880 1.00 88.38 403 PHE A C 1
ATOM 3264 O O . PHE A 1 403 ? -25.385 5.163 0.921 1.00 88.38 403 PHE A O 1
ATOM 3271 N N . GLY A 1 404 ? -23.661 4.191 1.981 1.00 81.50 404 GLY A N 1
ATOM 3272 C CA . GLY A 1 404 ? -23.344 3.218 0.943 1.00 81.50 404 GLY A CA 1
ATOM 3273 C C . GLY A 1 404 ? -22.256 3.714 -0.009 1.00 81.50 404 GLY A C 1
ATOM 3274 O O . GLY A 1 404 ? -22.142 4.899 -0.321 1.00 81.50 404 GLY A O 1
ATOM 3275 N N . SER A 1 405 ? -21.454 2.769 -0.494 1.00 69.75 405 SER A N 1
ATOM 3276 C CA . SER A 1 405 ? -20.334 3.038 -1.397 1.00 69.75 405 SER A CA 1
ATOM 3277 C C . SER A 1 405 ? -20.816 3.624 -2.724 1.00 69.75 405 SER A C 1
ATOM 3279 O O . SER A 1 405 ? -21.665 3.027 -3.378 1.00 69.75 405 SER A O 1
ATOM 3281 N N . GLY A 1 406 ? -20.255 4.762 -3.136 1.00 57.91 406 GLY A N 1
ATOM 3282 C CA . GLY A 1 406 ? -20.620 5.445 -4.387 1.00 57.91 406 GLY A CA 1
ATOM 3283 C C . GLY A 1 406 ? -21.651 6.566 -4.224 1.00 57.91 406 GLY A C 1
ATOM 3284 O O . GLY A 1 406 ? -21.780 7.395 -5.122 1.00 57.91 406 GLY A O 1
ATOM 3285 N N . ASN A 1 407 ? -22.303 6.673 -3.062 1.00 58.41 407 ASN A N 1
ATOM 3286 C CA . ASN A 1 407 ? -23.098 7.846 -2.712 1.00 58.41 407 ASN A CA 1
ATOM 3287 C C . ASN A 1 407 ? -22.170 8.920 -2.147 1.00 58.41 407 ASN A C 1
ATOM 3289 O O . ASN A 1 407 ? -21.941 9.005 -0.941 1.00 58.41 407 ASN A O 1
ATOM 3293 N N . MET A 1 408 ? -21.592 9.725 -3.039 1.00 64.00 408 MET A N 1
ATOM 3294 C CA . MET A 1 408 ? -20.780 10.861 -2.623 1.00 64.00 408 MET A CA 1
ATOM 3295 C C . MET A 1 408 ? -21.681 11.870 -1.915 1.00 64.00 408 MET A C 1
ATOM 3297 O O . MET A 1 408 ? -22.553 12.485 -2.532 1.00 64.00 408 MET A O 1
ATOM 3301 N N . LEU A 1 409 ? -21.463 12.049 -0.610 1.00 83.12 409 LEU A N 1
ATOM 3302 C CA . LEU A 1 409 ? -21.979 13.221 0.080 1.00 83.12 409 LEU A CA 1
ATOM 3303 C C . LEU A 1 409 ? -21.522 14.461 -0.684 1.00 83.12 409 LEU A C 1
ATOM 3305 O O . LEU A 1 409 ? -20.383 14.532 -1.155 1.00 83.12 409 LEU A O 1
ATOM 3309 N N . HIS A 1 410 ? -22.402 15.453 -0.795 1.00 88.62 410 HIS A N 1
ATOM 3310 C CA . HIS A 1 410 ? -21.992 16.728 -1.359 1.00 88.62 410 HIS A CA 1
ATOM 3311 C C . HIS A 1 410 ? -20.779 17.252 -0.572 1.00 88.62 410 HIS A C 1
ATOM 3313 O O . HIS A 1 410 ? -20.785 17.193 0.659 1.00 88.62 410 HIS A O 1
ATOM 3319 N N . ARG A 1 411 ? -19.756 17.779 -1.263 1.00 86.50 411 ARG A N 1
ATOM 3320 C CA . ARG A 1 411 ? -18.455 18.156 -0.670 1.00 86.50 411 ARG A CA 1
ATOM 3321 C C . ARG A 1 411 ? -18.591 18.990 0.609 1.00 86.50 411 ARG A C 1
ATOM 3323 O O . ARG A 1 411 ? -17.895 18.721 1.578 1.00 86.50 411 ARG A O 1
ATOM 3330 N N . TRP A 1 412 ? -19.521 19.952 0.634 1.00 89.75 412 TRP A N 1
ATOM 3331 C CA . TRP A 1 412 ? -19.790 20.775 1.826 1.00 89.75 412 TRP A CA 1
ATOM 3332 C C . TRP A 1 412 ? -20.224 19.952 3.052 1.00 89.75 412 TRP A C 1
ATOM 3334 O O . TRP A 1 412 ? -19.804 20.269 4.159 1.00 89.75 412 TRP A O 1
ATOM 3344 N N . ILE A 1 413 ? -21.026 18.895 2.868 1.00 91.75 413 ILE A N 1
ATOM 3345 C CA . ILE A 1 413 ? -21.434 17.985 3.949 1.00 91.75 413 ILE A CA 1
ATOM 3346 C C . ILE A 1 413 ? -20.262 17.086 4.314 1.00 91.75 413 ILE A C 1
ATOM 3348 O O . ILE A 1 413 ? -19.921 16.991 5.486 1.00 91.75 413 ILE A O 1
ATOM 3352 N N . GLY A 1 414 ? -19.652 16.439 3.315 1.00 91.44 414 GLY A N 1
ATOM 3353 C CA . GLY A 1 414 ? -18.565 15.485 3.521 1.00 91.44 414 GLY A CA 1
ATOM 3354 C C . GLY A 1 414 ? -17.409 16.106 4.300 1.00 91.44 414 GLY A C 1
ATOM 3355 O O . GLY A 1 414 ? -17.126 15.688 5.419 1.00 91.44 414 GLY A O 1
ATOM 3356 N N . GLU A 1 415 ? -16.788 17.145 3.742 1.00 91.75 415 GLU A N 1
ATOM 3357 C CA . GLU A 1 415 ? -15.631 17.798 4.360 1.00 91.75 415 GLU A CA 1
ATOM 3358 C C . GLU A 1 415 ? -16.019 18.648 5.570 1.00 91.75 415 GLU A C 1
ATOM 3360 O O . GLU A 1 415 ? -15.329 18.608 6.583 1.00 91.75 415 GLU A O 1
ATOM 3365 N N . GLY A 1 416 ? -17.149 19.365 5.512 1.00 93.38 416 GLY A N 1
ATOM 3366 C CA . GLY A 1 416 ? -17.586 20.218 6.619 1.00 93.38 416 GLY A CA 1
ATOM 3367 C C . GLY A 1 416 ? -17.924 19.425 7.884 1.00 93.38 416 GLY A C 1
ATOM 3368 O O . GLY A 1 416 ? -17.578 19.844 8.988 1.00 93.38 416 GLY A O 1
ATOM 3369 N N . MET A 1 417 ? -18.553 18.251 7.747 1.00 94.50 417 MET A N 1
ATOM 3370 C CA . MET A 1 417 ? -18.746 17.348 8.885 1.00 94.50 417 MET A CA 1
ATOM 3371 C C . MET A 1 417 ? -17.440 16.693 9.317 1.00 94.50 417 MET A C 1
ATOM 3373 O O . MET A 1 417 ? -17.239 16.537 10.517 1.00 94.50 417 MET A O 1
ATOM 3377 N N . GLY A 1 418 ? -16.541 16.369 8.385 1.00 94.38 418 GLY A N 1
ATOM 3378 C CA . GLY A 1 418 ? -15.196 15.907 8.720 1.00 94.38 418 GLY A CA 1
ATOM 3379 C C . GLY A 1 418 ? -14.468 16.904 9.626 1.00 94.38 418 GLY A C 1
ATOM 3380 O O . GLY A 1 418 ? -13.986 16.520 10.693 1.00 94.38 418 GLY A O 1
ATOM 3381 N N . ASP A 1 419 ? -14.464 18.190 9.260 1.00 93.12 419 ASP A N 1
ATOM 3382 C CA . ASP A 1 419 ? -13.844 19.267 10.040 1.00 93.12 419 ASP A CA 1
ATOM 3383 C C . ASP A 1 419 ? -14.500 19.387 11.414 1.00 93.12 419 ASP A C 1
ATOM 3385 O O . ASP A 1 419 ? -13.831 19.461 12.451 1.00 93.12 419 ASP A O 1
ATOM 3389 N N . TRP A 1 420 ? -15.833 19.360 11.422 1.00 94.19 420 TRP A N 1
ATOM 3390 C CA . TRP A 1 420 ? -16.611 19.461 12.641 1.00 94.19 420 TRP A CA 1
ATOM 3391 C C . TRP A 1 420 ? -16.326 18.305 13.602 1.00 94.19 420 TRP A C 1
ATOM 3393 O O . TRP A 1 420 ? -16.099 18.539 14.788 1.00 94.19 420 TRP A O 1
ATOM 3403 N N . PHE A 1 421 ? -16.275 17.070 13.099 1.00 95.62 421 PHE A N 1
ATOM 3404 C CA . PHE A 1 421 ? -15.925 15.881 13.869 1.00 95.62 421 PHE A CA 1
ATOM 3405 C C . PHE A 1 421 ? -14.457 15.871 14.312 1.00 95.62 421 PHE A C 1
ATOM 3407 O O . PHE A 1 421 ? -14.161 15.500 15.450 1.00 95.62 421 PHE A O 1
ATOM 3414 N N . GLY A 1 422 ? -13.548 16.350 13.460 1.00 93.94 422 GLY A N 1
ATOM 3415 C CA . GLY A 1 422 ? -12.126 16.513 13.758 1.00 93.94 422 GLY A CA 1
ATOM 3416 C C . GLY A 1 422 ? -11.851 17.413 14.965 1.00 93.94 422 GLY A C 1
ATOM 3417 O O . GLY A 1 422 ? -10.896 17.189 15.711 1.00 93.94 422 GLY A O 1
ATOM 3418 N N . ALA A 1 423 ? -12.718 18.397 15.200 1.00 93.25 423 ALA A N 1
ATOM 3419 C CA . ALA A 1 423 ? -12.621 19.358 16.296 1.00 93.25 423 ALA A CA 1
ATOM 3420 C C . ALA A 1 423 ? -13.155 18.844 17.652 1.00 93.25 423 ALA A C 1
ATOM 3422 O O . ALA A 1 423 ? -13.076 19.553 18.666 1.00 93.25 423 ALA A O 1
ATOM 3423 N N . TRP A 1 424 ? -13.688 17.619 17.723 1.00 93.12 424 TRP A N 1
ATOM 3424 C CA . TRP A 1 424 ? -14.147 17.048 18.991 1.00 93.12 424 TRP A CA 1
ATOM 3425 C C . TRP A 1 424 ? -12.992 16.542 19.853 1.00 93.12 424 TRP A C 1
ATOM 3427 O O . TRP A 1 424 ? -12.050 15.884 19.411 1.00 93.12 424 TRP A O 1
ATOM 3437 N N . ASN A 1 425 ? -13.092 16.817 21.149 1.00 90.88 425 ASN A N 1
ATOM 3438 C CA . ASN A 1 425 ? -12.139 16.387 22.156 1.00 90.88 425 ASN A CA 1
ATOM 3439 C C . ASN A 1 425 ? -12.887 15.803 23.351 1.00 90.88 425 ASN A C 1
ATOM 3441 O O . ASN A 1 425 ? -13.914 16.330 23.776 1.00 90.88 425 ASN A O 1
ATOM 3445 N N . LYS A 1 426 ? -12.353 14.726 23.926 1.00 88.19 426 LYS A N 1
ATOM 3446 C CA . LYS A 1 426 ? -12.872 14.170 25.174 1.00 88.19 426 LYS A CA 1
ATOM 3447 C C . LYS A 1 426 ? -12.141 14.827 26.346 1.00 88.19 426 LYS A C 1
ATOM 3449 O O . LYS A 1 426 ? -10.922 14.710 26.455 1.00 88.19 426 LYS A O 1
ATOM 3454 N N . VAL A 1 427 ? -12.878 15.545 27.192 1.00 85.75 427 VAL A N 1
ATOM 3455 C CA . VAL A 1 427 ? -12.382 16.192 28.415 1.00 85.75 427 VAL A CA 1
ATOM 3456 C C . VAL A 1 427 ? -13.036 15.486 29.601 1.00 85.75 427 VAL A C 1
ATOM 3458 O O . VAL A 1 427 ? -14.225 15.658 29.881 1.00 85.75 427 VAL A O 1
ATOM 3461 N N . GLY A 1 428 ? -12.271 14.617 30.264 1.00 88.19 428 GLY A N 1
ATOM 3462 C CA . GLY A 1 428 ? -12.816 13.685 31.252 1.00 88.19 428 GLY A CA 1
ATOM 3463 C C . GLY A 1 428 ? -13.826 12.728 30.609 1.00 88.19 428 GLY A C 1
ATOM 3464 O O . GLY A 1 428 ? -13.511 12.043 29.640 1.00 88.19 428 GLY A O 1
ATOM 3465 N N . ALA A 1 429 ? -15.052 12.697 31.133 1.00 87.06 429 ALA A N 1
ATOM 3466 C CA . ALA A 1 429 ? -16.139 11.872 30.597 1.00 87.06 429 ALA A CA 1
ATOM 3467 C C . ALA A 1 429 ? -16.987 12.578 29.521 1.00 87.06 429 ALA A C 1
ATOM 3469 O O . ALA A 1 429 ? -17.889 11.959 28.959 1.00 87.06 429 ALA A O 1
ATOM 3470 N N . ARG A 1 430 ? -16.746 13.868 29.245 1.00 88.75 430 ARG A N 1
ATOM 3471 C CA . ARG A 1 430 ? -17.589 14.670 28.350 1.00 88.75 430 ARG A CA 1
ATOM 3472 C C . ARG A 1 430 ? -16.886 14.974 27.037 1.00 88.75 430 ARG A C 1
ATOM 3474 O O . ARG A 1 430 ? -15.686 15.233 26.992 1.00 88.75 430 ARG A O 1
ATOM 3481 N N . TRP A 1 431 ? -17.675 14.982 25.976 1.00 91.38 431 TRP A N 1
ATOM 3482 C CA . TRP A 1 431 ? -17.266 15.454 24.666 1.00 91.38 431 TRP A CA 1
ATOM 3483 C C . TRP A 1 431 ? -17.426 16.971 24.584 1.00 91.38 431 TRP A C 1
ATOM 3485 O O . TRP A 1 431 ? -18.485 17.503 24.917 1.00 91.38 431 TRP A O 1
ATOM 3495 N N . ALA A 1 432 ? -16.379 17.656 24.140 1.00 90.62 432 ALA A N 1
ATOM 3496 C CA . ALA A 1 432 ? -16.367 19.089 23.905 1.00 90.62 432 ALA A CA 1
ATOM 3497 C C . ALA A 1 432 ? -15.927 19.365 22.466 1.00 90.62 432 ALA A C 1
ATOM 3499 O O . ALA A 1 432 ? -14.908 18.847 22.003 1.00 90.62 432 ALA A O 1
ATOM 3500 N N . TYR A 1 433 ? -16.695 20.197 21.773 1.00 88.88 433 TYR A N 1
ATOM 3501 C CA . TYR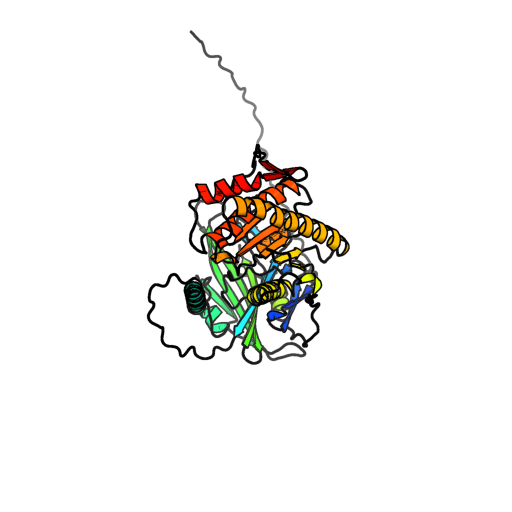 A 1 433 ? -16.286 20.764 20.499 1.00 88.88 433 TYR A CA 1
ATOM 3502 C C . TYR A 1 433 ? -15.325 21.921 20.774 1.00 88.88 433 TYR A C 1
ATOM 3504 O O . TYR A 1 433 ? -15.644 22.834 21.536 1.00 88.88 433 TYR A O 1
ATOM 3512 N N . THR A 1 434 ? -14.135 21.875 20.189 1.00 85.12 434 THR A N 1
ATOM 3513 C CA . THR A 1 434 ? -13.161 22.962 20.281 1.00 85.12 434 THR A CA 1
ATOM 3514 C C . THR A 1 434 ? -12.777 23.337 18.861 1.00 85.12 434 THR A C 1
ATOM 3516 O O . THR A 1 434 ? -11.970 22.617 18.273 1.00 85.12 434 THR A O 1
ATOM 3519 N N . PRO A 1 435 ? -13.369 24.409 18.296 1.00 77.44 435 PRO A N 1
ATOM 3520 C CA . PRO A 1 435 ? -13.067 24.810 16.934 1.00 77.44 435 PRO A CA 1
ATOM 3521 C C . PRO A 1 435 ? -11.559 24.994 16.795 1.00 77.44 435 PRO A C 1
ATOM 3523 O O . PRO A 1 435 ? -10.935 25.692 17.599 1.00 77.44 435 PRO A O 1
ATOM 3526 N N . ASP A 1 436 ? -10.974 24.330 15.805 1.00 68.50 436 ASP A N 1
ATOM 3527 C CA . ASP A 1 436 ? -9.563 24.509 15.513 1.00 68.50 436 ASP A CA 1
ATOM 3528 C C . ASP A 1 436 ? -9.393 25.886 14.862 1.00 68.50 436 ASP A C 1
ATOM 3530 O O . ASP A 1 436 ? -9.971 26.153 13.811 1.00 68.50 436 ASP A O 1
ATOM 3534 N N . GLN A 1 437 ? -8.649 26.792 15.502 1.00 58.53 437 GLN A N 1
ATOM 3535 C CA . GLN A 1 437 ? -8.455 28.157 14.990 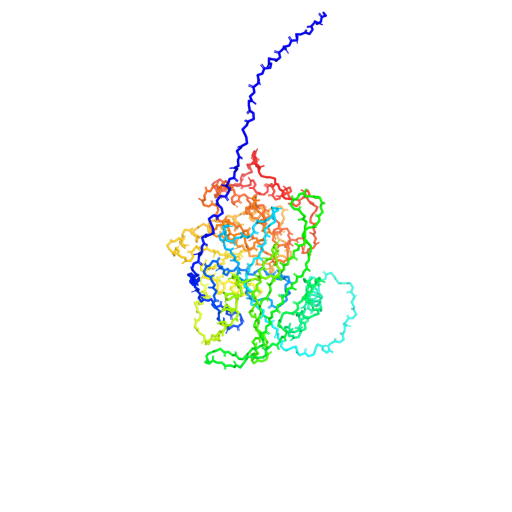1.00 58.53 437 GLN A CA 1
ATOM 3536 C C . GLN A 1 437 ? -7.563 28.209 13.739 1.00 58.53 437 GLN A C 1
ATOM 3538 O O . GLN A 1 437 ? -7.378 29.278 13.162 1.00 58.53 437 GLN A O 1
ATOM 3543 N N . GLY A 1 438 ? -7.032 27.071 13.290 1.00 51.09 438 GLY A N 1
ATOM 3544 C CA . GLY A 1 438 ? -6.325 26.990 12.027 1.00 51.09 438 GLY A CA 1
ATOM 3545 C C . GLY A 1 438 ? -5.964 25.563 11.653 1.00 51.09 438 GLY A C 1
ATOM 3546 O O . GLY A 1 438 ? -4.926 25.053 12.071 1.00 51.09 438 GLY A O 1
ATOM 3547 N N . ARG A 1 439 ? -6.721 24.972 10.722 1.00 52.03 439 ARG A N 1
ATOM 3548 C CA . ARG A 1 439 ? -6.065 24.147 9.703 1.00 52.03 439 ARG A CA 1
ATOM 3549 C C . ARG A 1 439 ? -5.181 25.090 8.885 1.00 52.03 439 ARG A C 1
ATOM 3551 O O . ARG A 1 439 ? -5.651 25.770 7.985 1.00 52.03 439 ARG A O 1
ATOM 3558 N N . ILE A 1 440 ? -3.906 25.187 9.261 1.00 45.84 440 ILE A N 1
ATOM 3559 C CA . ILE A 1 440 ? -2.890 25.980 8.541 1.00 45.84 440 ILE A CA 1
ATOM 3560 C C . ILE A 1 440 ? -2.449 25.264 7.238 1.00 45.84 440 ILE A C 1
ATOM 3562 O O . ILE A 1 440 ? -1.736 25.838 6.422 1.00 45.84 440 ILE A O 1
ATOM 3566 N N . GLY A 1 441 ? -2.913 24.036 6.980 1.00 42.19 441 GLY A N 1
ATOM 3567 C CA . GLY A 1 441 ? -2.722 23.324 5.713 1.00 42.19 441 GLY A CA 1
ATOM 3568 C C . GLY A 1 441 ? -4.018 23.271 4.907 1.00 42.19 441 GLY A C 1
ATOM 3569 O O . GLY A 1 441 ? -5.064 22.923 5.453 1.00 42.19 441 GLY A O 1
ATOM 3570 N N . GLY A 1 442 ? -3.951 23.630 3.623 1.00 36.72 442 GLY A N 1
ATOM 3571 C CA . GLY A 1 442 ? -5.082 23.541 2.703 1.00 36.72 442 GLY A CA 1
ATOM 3572 C C . GLY A 1 442 ? -5.586 22.104 2.564 1.00 36.72 442 GLY A C 1
ATOM 3573 O O . GLY A 1 442 ? -4.798 21.170 2.437 1.00 36.72 442 GLY A O 1
ATOM 3574 N N . VAL A 1 443 ? -6.907 21.945 2.596 1.00 37.59 443 VAL A N 1
ATOM 3575 C CA . VAL A 1 443 ? -7.584 20.705 2.206 1.00 37.59 443 VAL A CA 1
ATOM 3576 C C . VAL A 1 443 ? -7.392 20.530 0.695 1.00 37.59 443 VAL A C 1
ATOM 3578 O O . VAL A 1 443 ? -7.586 21.491 -0.054 1.00 37.59 443 VAL A O 1
ATOM 3581 N N . ALA A 1 444 ? -6.961 19.336 0.282 1.00 36.25 444 ALA A N 1
ATOM 3582 C CA . ALA A 1 444 ? -6.762 18.956 -1.118 1.00 36.25 444 ALA A CA 1
ATOM 3583 C C . ALA A 1 444 ? -8.052 19.048 -1.960 1.00 36.25 444 ALA A C 1
ATOM 3585 O O . ALA A 1 444 ? -9.173 18.877 -1.414 1.00 36.25 444 ALA A O 1
#

Secondary structure (DSSP, 8-state):
-PPPPPPPPPP---------------------PPPPEEEEEEGGGTEEEEEETTEEEEPPPSS--TTGGGEEEEEEE-SGGGSEEETTEEE--EEEEEEEE-PPP-------------HHHHHHHHHHHHHHHT--SSHHHIIIII-TT-SEEEEEEEEEEE--BTTBPPEEEEEEEEEEEEE-TTSSSEEEEEEEEEEEEEEETTEEEEEEEEEEESS-S--HHHHHHHHHHHTT-EEPPTT-S---PPPTTTTTT--SHHHHHHHHHHHHHHTT-TTEEEEE-SS-EEEEE--TT-GGGHHHHHHHHHHHHHHHHHHHHHHHHHS---GGGTT---EEEEESSHHHHHHHHTPPTT-SEEEETTTTEEEEE---S-TTSHHHHHHHHHHHHHHHHHHHHHH-TT----HHHHHHHHHHHHTEEEETTEEEE---S---S---